Protein AF-0000000084974393 (afdb_homodimer)

Foldseek 3Di:
DQLLLCLLVVLCVVQPHDLCQLCPPLDDSVVSVCSNVCVPRDDDPVSVVSSCVRSVHDPVRSVCVSVVNDDDLVVVLLVLLLPPDDLDLVSLVVSLVSLVVVCVV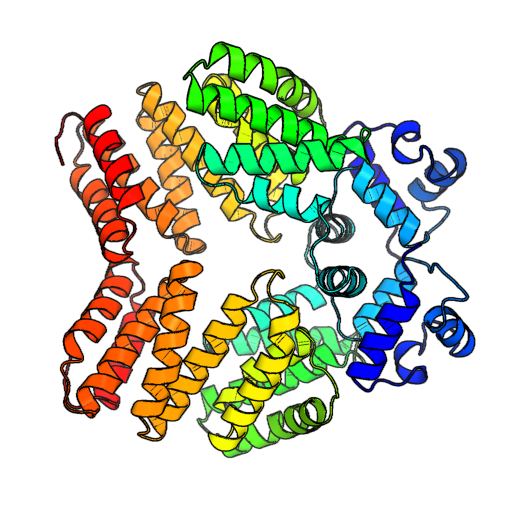VVPDPLSVLSNLLSVLSNCCVPPVPLPVSCVSLVVLCVVLVPDPADDDSSLSSLLSCLLSDQLVVSVVSLVRSVVRLVVCVVPPCSLVSLLSSLQSSLVNCLVVVNLVSSLVSLVVSLVSCVVVVVLLSNLSSQLSNLLSQQSVVHRSVVSNVVSLVSCVVVVVVVVSVVSQVVSVVRHPDRD/DQLLLCLLVVLCVVQPHDLCQLCPPLDDSVVSVCSNVCVPRDDDPVSVVSSCVRSVHDPVRSVCVSVVNDDDLVVVLLVLLLPPDDLDLVSLVVSLVSLVVVCVVVVPDPLSVLSNLLSVLSNCCVPPVPLPVSCVSNVVLCVVLVPDPADDDSSLSSLLSCLLSDQLVVSVVSLVRSVVRLVVCVVPPCSLVSLLSSLLSSLVNCLVVVNLVSSLVSLVVSLVSCVVVVVLLSNLSSQLSNLLSQQSVVHRSVVSNVVSLVSCVVVVVVVVSVVSQVVSVVRHPDRD

Structure (mmCIF, N/CA/C/O backbone):
data_AF-0000000084974393-model_v1
#
loop_
_entity.id
_entity.type
_entity.pdbx_description
1 polymer 'HTH cro/C1-type domain-containing protein'
#
loop_
_atom_site.group_PDB
_atom_site.id
_atom_site.type_symbol
_atom_site.label_atom_id
_atom_site.label_alt_id
_atom_site.label_comp_id
_atom_site.label_asym_id
_atom_site.label_entity_id
_atom_site.label_seq_id
_atom_site.pdbx_PDB_ins_code
_atom_site.Cartn_x
_atom_site.Cartn_y
_atom_site.Cartn_z
_atom_site.occupancy
_atom_site.B_iso_or_equiv
_atom_site.auth_seq_id
_atom_site.auth_comp_id
_atom_site.auth_asym_id
_atom_site.auth_atom_id
_atom_site.pdbx_PDB_model_num
ATOM 1 N N . MET A 1 1 ? -2.635 29.203 -3.129 1 48.38 1 MET A N 1
ATOM 2 C CA . MET A 1 1 ? -2.785 28.438 -1.887 1 48.38 1 MET A CA 1
ATOM 3 C C . MET A 1 1 ? -3.908 27.422 -2.004 1 48.38 1 MET A C 1
ATOM 5 O O . MET A 1 1 ? -4.949 27.703 -2.604 1 48.38 1 MET A O 1
ATOM 9 N N . ASN A 1 2 ? -3.682 26.047 -1.755 1 61.66 2 ASN A N 1
ATOM 10 C CA . ASN A 1 2 ? -4.691 25.031 -2.035 1 61.66 2 ASN A CA 1
ATOM 11 C C . ASN A 1 2 ? -5.93 25.219 -1.166 1 61.66 2 ASN A C 1
ATOM 13 O O . ASN A 1 2 ? -5.824 25.609 0.001 1 61.66 2 ASN A O 1
ATOM 17 N N . ASN A 1 3 ? -6.992 25.531 -1.745 1 80.44 3 ASN A N 1
ATOM 18 C CA . ASN A 1 3 ? -8.273 25.703 -1.072 1 80.44 3 ASN A CA 1
ATOM 19 C C . ASN A 1 3 ? -8.844 24.359 -0.602 1 80.44 3 ASN A C 1
ATOM 21 O O . ASN A 1 3 ? -9.68 23.766 -1.281 1 80.44 3 ASN A O 1
ATOM 25 N N . TYR A 1 4 ? -8.422 23.922 0.595 1 89.25 4 TYR A N 1
ATOM 26 C CA . TYR A 1 4 ? -8.852 22.672 1.193 1 89.25 4 TYR A CA 1
ATOM 27 C C . TYR A 1 4 ? -10.359 22.641 1.382 1 89.25 4 TYR A C 1
ATOM 29 O O . TYR A 1 4 ? -10.992 21.594 1.26 1 89.25 4 TYR A O 1
ATOM 37 N N . GLY A 1 5 ? -10.82 23.828 1.609 1 92.94 5 GLY A N 1
ATOM 38 C CA . GLY A 1 5 ? -12.25 23.938 1.841 1 92.94 5 GLY A CA 1
ATOM 39 C C . GLY A 1 5 ? -13.086 23.547 0.634 1 92.94 5 GLY A C 1
ATOM 40 O O . GLY A 1 5 ? -14.117 22.891 0.771 1 92.94 5 GLY A O 1
ATOM 41 N N . GLU A 1 6 ? -12.633 23.953 -0.482 1 93.19 6 GLU A N 1
ATOM 42 C CA . GLU A 1 6 ? -13.328 23.609 -1.715 1 93.19 6 GLU A CA 1
ATOM 43 C C . GLU A 1 6 ? -13.336 22.094 -1.946 1 93.19 6 GLU A C 1
ATOM 45 O O . GLU A 1 6 ? -14.328 21.531 -2.41 1 93.19 6 GLU A O 1
ATOM 50 N N . THR A 1 7 ? -12.266 21.484 -1.667 1 93.94 7 THR A N 1
ATOM 51 C CA . THR A 1 7 ? -12.156 20.031 -1.826 1 93.94 7 THR A CA 1
ATOM 52 C C . THR A 1 7 ? -13.094 19.312 -0.855 1 93.94 7 THR A C 1
ATOM 54 O O . THR A 1 7 ? -13.773 18.359 -1.234 1 93.94 7 THR A O 1
ATOM 57 N N . ILE A 1 8 ? -13.141 19.766 0.352 1 95.62 8 ILE A N 1
ATOM 58 C CA . ILE A 1 8 ? -14.023 19.188 1.355 1 95.62 8 ILE A CA 1
ATOM 59 C C . ILE A 1 8 ? -15.477 19.328 0.903 1 95.62 8 ILE A C 1
ATOM 61 O O . ILE A 1 8 ? -16.25 18.375 1.02 1 95.62 8 ILE A O 1
ATOM 65 N N . LYS A 1 9 ? -15.758 20.516 0.442 1 95.81 9 LYS A N 1
ATOM 66 C CA . LYS A 1 9 ? -17.109 20.75 -0.06 1 95.81 9 LYS A CA 1
ATOM 67 C C . LYS A 1 9 ? -17.453 19.766 -1.177 1 95.81 9 LYS A C 1
ATOM 69 O O . LYS A 1 9 ? -18.531 19.156 -1.163 1 95.81 9 LYS A O 1
ATOM 74 N N . LYS A 1 10 ? -16.562 19.656 -2.115 1 95.31 10 LYS A N 1
ATOM 75 C CA . LYS A 1 10 ? -16.766 18.766 -3.248 1 95.31 10 LYS A CA 1
ATOM 76 C C . LYS A 1 10 ? -17.062 17.344 -2.777 1 95.31 10 LYS A C 1
ATOM 78 O O . LYS A 1 10 ? -18.016 16.719 -3.246 1 95.31 10 LYS A O 1
ATOM 83 N N . ILE A 1 11 ? -16.297 16.828 -1.842 1 96.25 11 ILE A N 1
ATOM 84 C CA . ILE A 1 11 ? -16.453 15.461 -1.336 1 96.25 11 ILE A CA 1
ATOM 85 C C . ILE A 1 11 ? -17.75 15.359 -0.539 1 96.25 11 ILE A C 1
ATOM 87 O O . ILE A 1 11 ? -18.531 14.422 -0.732 1 96.25 11 ILE A O 1
ATOM 91 N N . ARG A 1 12 ? -17.938 16.328 0.338 1 96.62 12 ARG A N 1
ATOM 92 C CA . ARG A 1 12 ? -19.125 16.328 1.171 1 96.62 12 ARG A CA 1
ATOM 93 C C . ARG A 1 12 ? -20.391 16.266 0.315 1 96.62 12 ARG A C 1
ATOM 95 O O . ARG A 1 12 ? -21.266 15.438 0.545 1 96.62 12 ARG A O 1
ATOM 102 N N . VAL A 1 13 ? -20.469 17.156 -0.665 1 96.25 13 VAL A N 1
ATOM 103 C CA . VAL A 1 13 ? -21.625 17.25 -1.548 1 96.25 13 VAL A CA 1
ATOM 104 C C . VAL A 1 13 ? -21.75 15.969 -2.375 1 96.25 13 VAL A C 1
ATOM 106 O O . VAL A 1 13 ? -22.844 15.43 -2.531 1 96.25 13 VAL A O 1
ATOM 109 N N . GLY A 1 14 ? -20.656 15.523 -2.889 1 94.44 14 GLY A N 1
ATOM 110 C CA . GLY A 1 14 ? -20.656 14.297 -3.67 1 94.44 14 GLY A CA 1
ATOM 111 C C . GLY A 1 14 ? -21.188 13.094 -2.904 1 94.44 14 GLY A C 1
ATOM 112 O O . GLY A 1 14 ? -21.781 12.195 -3.492 1 94.44 14 GLY A O 1
ATOM 113 N N . LYS A 1 15 ? -21.016 13.094 -1.561 1 94.38 15 LYS A N 1
ATOM 114 C CA . LYS A 1 15 ? -21.453 11.984 -0.724 1 94.38 15 LYS A CA 1
ATOM 115 C C . LYS A 1 15 ? -22.844 12.234 -0.15 1 94.38 15 LYS A C 1
ATOM 117 O O . LYS A 1 15 ? -23.391 11.391 0.548 1 94.38 15 LYS A O 1
ATOM 122 N N . GLY A 1 16 ? -23.266 13.422 -0.389 1 92.81 16 GLY A N 1
ATOM 123 C CA . GLY A 1 16 ? -24.609 13.766 0.024 1 92.81 16 GLY A CA 1
ATOM 124 C C . GLY A 1 16 ? -24.703 14.148 1.49 1 92.81 16 GLY A C 1
ATOM 125 O O . GLY A 1 16 ? -25.781 14.047 2.09 1 92.81 16 GLY A O 1
ATOM 126 N N . PHE A 1 17 ? -23.641 14.578 2.107 1 94.44 17 PHE A N 1
ATOM 127 C CA . PHE A 1 17 ? -23.656 14.953 3.516 1 94.44 17 PHE A CA 1
ATOM 128 C C . PHE A 1 17 ? -24 16.438 3.674 1 94.44 17 PHE A C 1
ATOM 130 O O . PHE A 1 17 ? -23.562 17.266 2.869 1 94.44 17 PHE A O 1
ATOM 137 N N . SER A 1 18 ? -24.688 16.75 4.691 1 95.56 18 SER A N 1
ATOM 138 C CA . SER A 1 18 ? -25 18.156 4.988 1 95.56 18 SER A CA 1
ATOM 139 C C . SER A 1 18 ? -23.875 18.828 5.754 1 95.56 18 SER A C 1
ATOM 141 O O . SER A 1 18 ? -23.062 18.156 6.402 1 95.56 18 SER A O 1
ATOM 143 N N . GLN A 1 19 ? -23.812 20.109 5.645 1 96.81 19 GLN A N 1
ATOM 144 C CA . GLN A 1 19 ? -22.844 20.875 6.434 1 96.81 19 GLN A CA 1
ATOM 145 C C . GLN A 1 19 ? -23.062 20.656 7.926 1 96.81 19 GLN A C 1
ATOM 147 O O . GLN A 1 19 ? -22.094 20.547 8.688 1 96.81 19 GLN A O 1
ATOM 152 N N . LYS A 1 20 ? -24.281 20.562 8.289 1 95.94 20 LYS A N 1
ATOM 153 C CA . LYS A 1 20 ? -24.656 20.375 9.688 1 95.94 20 LYS A CA 1
ATOM 154 C C . LYS A 1 20 ? -24.094 19.062 10.234 1 95.94 20 LYS A C 1
ATOM 156 O O . LYS A 1 20 ? -23.531 19.031 11.336 1 95.94 20 LYS A O 1
ATOM 161 N N . TYR A 1 21 ? -24.188 18.078 9.469 1 95.06 21 TYR A N 1
ATOM 162 C CA . TYR A 1 21 ? -23.688 16.781 9.891 1 95.06 21 TYR A CA 1
ATOM 163 C C . TYR A 1 21 ? -22.172 16.812 10.055 1 95.06 21 TYR A C 1
ATOM 165 O O . TYR A 1 21 ? -21.641 16.375 11.078 1 95.06 21 TYR A O 1
ATOM 173 N N . VAL A 1 22 ? -21.484 17.375 9.094 1 96.5 22 VAL A N 1
ATOM 174 C CA . VAL A 1 22 ? -20.016 17.312 9.047 1 96.5 22 VAL A CA 1
ATOM 175 C C . VAL A 1 22 ? -19.422 18.203 10.133 1 96.5 22 VAL A C 1
ATOM 177 O O . VAL A 1 22 ? -18.438 17.844 10.766 1 96.5 22 VAL A O 1
ATOM 180 N N . SER A 1 23 ? -20.062 19.312 10.383 1 96.12 23 SER A N 1
ATOM 181 C CA . SER A 1 23 ? -19.5 20.281 11.32 1 96.12 23 SER A CA 1
ATOM 182 C C . SER A 1 23 ? -19.938 19.969 12.75 1 96.12 23 SER A C 1
ATOM 184 O O . SER A 1 23 ? -19.375 20.531 13.703 1 96.12 23 SER A O 1
ATOM 186 N N . ASN A 1 24 ? -20.859 19.094 12.906 1 94.5 24 ASN A N 1
ATOM 187 C CA . ASN A 1 24 ? -21.469 18.828 14.211 1 94.5 24 ASN A CA 1
ATOM 188 C C . ASN A 1 24 ? -20.406 18.484 15.258 1 94.5 24 ASN A C 1
ATOM 190 O O . ASN A 1 24 ? -19.578 17.609 15.031 1 94.5 24 ASN A O 1
ATOM 194 N N . ASN A 1 25 ? -20.406 19.219 16.391 1 92.81 25 ASN A N 1
ATOM 195 C CA . ASN A 1 25 ? -19.516 19.031 17.547 1 92.81 25 ASN A CA 1
ATOM 196 C C . ASN A 1 25 ? -18.062 19.312 17.188 1 92.81 25 ASN A C 1
ATOM 198 O O . ASN A 1 25 ? -17.156 18.906 17.906 1 92.81 25 ASN A O 1
ATOM 202 N N . ILE A 1 26 ? -17.781 19.922 16.047 1 93.75 26 ILE A N 1
ATOM 203 C CA . ILE A 1 26 ? -16.438 20.281 15.625 1 93.75 26 ILE A CA 1
ATOM 204 C C . ILE A 1 26 ? -16.297 21.797 15.539 1 93.75 26 ILE A C 1
ATOM 206 O O . ILE A 1 26 ? -15.367 22.375 16.109 1 93.75 26 ILE A O 1
ATOM 210 N N . CYS A 1 27 ? -17.188 22.406 14.961 1 94.06 27 CYS A N 1
ATOM 211 C CA . CYS A 1 27 ? -17.25 23.859 14.852 1 94.06 27 CYS A CA 1
ATOM 212 C C . CYS A 1 27 ? -18.656 24.328 14.461 1 94.06 27 CYS A C 1
ATOM 214 O O . CYS A 1 27 ? -19.547 23.5 14.25 1 94.06 27 CYS A O 1
ATOM 216 N N . THR A 1 28 ? -18.812 25.594 14.461 1 93.69 28 THR A N 1
ATOM 217 C CA . THR A 1 28 ? -20.125 26.109 14.047 1 93.69 28 THR A CA 1
ATOM 218 C C . THR A 1 28 ? -20.312 25.922 12.547 1 93.69 28 THR A C 1
ATOM 220 O O . THR A 1 28 ? -19.359 25.938 11.781 1 93.69 28 THR A O 1
ATOM 223 N N . GLN A 1 29 ? -21.531 25.734 12.18 1 94.94 29 GLN A N 1
ATOM 224 C CA . GLN A 1 29 ? -21.859 25.562 10.766 1 94.94 29 GLN A CA 1
ATOM 225 C C . GLN A 1 29 ? -21.406 26.781 9.953 1 94.94 29 GLN A C 1
ATOM 227 O O . GLN A 1 29 ? -20.984 26.641 8.805 1 94.94 29 GLN A O 1
ATOM 232 N N . GLY A 1 30 ? -21.562 27.922 10.508 1 93.12 30 GLY A N 1
ATOM 233 C CA . GLY A 1 30 ? -21.125 29.141 9.836 1 93.12 30 GLY A CA 1
ATOM 234 C C . GLY A 1 30 ? -19.641 29.125 9.508 1 93.12 30 GLY A C 1
ATOM 235 O O . GLY A 1 30 ? -19.25 29.438 8.383 1 93.12 30 GLY A O 1
ATOM 236 N N . ASN A 1 31 ? -18.875 28.75 10.422 1 93.12 31 ASN A N 1
ATOM 237 C CA . ASN A 1 31 ? -17.438 28.656 10.219 1 93.12 31 ASN A CA 1
ATOM 238 C C . ASN A 1 31 ? -17.078 27.609 9.164 1 93.12 31 ASN A C 1
ATOM 240 O O . ASN A 1 31 ? -16.188 27.812 8.352 1 93.12 31 ASN A O 1
ATOM 244 N N . PHE A 1 32 ? -17.797 26.547 9.273 1 94.94 32 PHE A N 1
ATOM 245 C CA . PHE A 1 32 ? -17.594 25.484 8.305 1 94.94 32 PHE A CA 1
ATOM 246 C C . PHE A 1 32 ? -17.938 25.953 6.895 1 94.94 32 PHE A C 1
ATOM 248 O O . PHE A 1 32 ? -17.188 25.703 5.949 1 94.94 32 PHE A O 1
ATOM 255 N N . SER A 1 33 ? -19 26.625 6.734 1 94.31 33 SER A N 1
ATOM 256 C CA . SER A 1 33 ? -19.422 27.156 5.441 1 94.31 33 SER A CA 1
ATOM 257 C C . SER A 1 33 ? -18.375 28.125 4.883 1 94.31 33 SER A C 1
ATOM 259 O O . SER A 1 33 ? -18.062 28.078 3.691 1 94.31 33 SER A O 1
ATOM 261 N N . LYS A 1 34 ? -17.844 28.953 5.738 1 92.81 34 LYS A N 1
ATOM 262 C CA . LYS A 1 34 ? -16.797 29.891 5.316 1 92.81 34 LYS A CA 1
ATOM 263 C C . LYS A 1 34 ? -15.547 29.141 4.848 1 92.81 34 LYS A C 1
ATOM 265 O O . LYS A 1 34 ? -14.906 29.547 3.879 1 92.81 34 LYS A O 1
ATOM 270 N N . PHE A 1 35 ? -15.242 28.141 5.562 1 92.12 35 PHE A N 1
ATOM 271 C CA . PHE A 1 35 ? -14.117 27.297 5.191 1 92.12 35 PHE A CA 1
ATOM 272 C C . PHE A 1 35 ? -14.336 26.656 3.818 1 92.12 35 PHE A C 1
ATOM 274 O O . PHE A 1 35 ? -13.445 26.703 2.963 1 92.12 35 PHE A O 1
ATOM 281 N N . GLU A 1 36 ? -15.5 26.172 3.57 1 93.81 36 GLU A N 1
ATOM 282 C CA . GLU A 1 36 ? -15.82 25.531 2.303 1 93.81 36 GLU A CA 1
ATOM 283 C C . GLU A 1 36 ? -15.758 26.531 1.145 1 93.81 36 GLU A C 1
ATOM 285 O O . GLU A 1 36 ? -15.469 26.141 0.009 1 93.81 36 GLU A O 1
ATOM 290 N N . LEU A 1 37 ? -16.016 27.766 1.455 1 91.06 37 LEU A N 1
ATOM 291 C CA . LEU A 1 37 ? -16.078 28.797 0.425 1 91.06 37 LEU A CA 1
ATOM 292 C C . LEU A 1 37 ? -14.688 29.375 0.168 1 91.06 37 LEU A C 1
ATOM 294 O O . LEU A 1 37 ? -14.508 30.156 -0.767 1 91.06 37 LEU A O 1
ATOM 298 N N . GLY A 1 38 ? -13.789 28.953 0.942 1 86.94 38 GLY A N 1
ATOM 299 C CA . GLY A 1 38 ? -12.422 29.406 0.75 1 86.94 38 GLY A CA 1
ATOM 300 C C . GLY A 1 38 ? -12.117 30.719 1.46 1 86.94 38 GLY A C 1
ATOM 301 O O . GLY A 1 38 ? -11.07 31.328 1.234 1 86.94 38 GLY A O 1
ATOM 302 N N . GLU A 1 39 ? -13.016 31.172 2.254 1 84.12 39 GLU A N 1
ATOM 303 C CA . GLU A 1 39 ? -12.773 32.406 2.99 1 84.12 39 GLU A CA 1
ATOM 304 C C . GLU A 1 39 ? -11.703 32.219 4.062 1 84.12 39 GLU A C 1
ATOM 306 O O . GLU A 1 39 ? -10.875 33.094 4.289 1 84.12 39 GLU A O 1
ATOM 311 N N . ASN A 1 40 ? -11.758 31.156 4.668 1 79.5 40 ASN A N 1
ATOM 312 C CA . ASN A 1 40 ? -10.672 30.688 5.523 1 79.5 40 ASN A CA 1
ATOM 313 C C . ASN A 1 40 ? -9.797 29.656 4.816 1 79.5 40 ASN A C 1
ATOM 315 O O . ASN A 1 40 ? -10.234 28.531 4.578 1 79.5 40 ASN A O 1
ATOM 319 N N . LYS A 1 41 ? -8.703 30.109 4.477 1 72.19 41 LYS A N 1
ATOM 320 C CA . LYS A 1 41 ? -7.895 29.281 3.574 1 72.19 41 LYS A CA 1
ATOM 321 C C . LYS A 1 41 ? -7.273 28.109 4.312 1 72.19 41 LYS A C 1
ATOM 323 O O . LYS A 1 41 ? -6.887 27.109 3.693 1 72.19 41 LYS A O 1
ATOM 328 N N . ASP A 1 42 ? -7.242 28.281 5.617 1 79.44 42 ASP A N 1
ATOM 329 C CA . ASP A 1 42 ? -6.582 27.203 6.355 1 79.44 42 ASP A CA 1
ATOM 330 C C . ASP A 1 42 ? -7.312 26.922 7.664 1 79.44 42 ASP A C 1
ATOM 332 O O . ASP A 1 42 ? -8.141 27.719 8.109 1 79.44 42 ASP A O 1
ATOM 336 N N . ILE A 1 43 ? -7.23 25.656 8.062 1 87.38 43 ILE A N 1
ATOM 337 C CA . ILE A 1 43 ? -7.859 25.25 9.312 1 87.38 43 ILE A CA 1
ATOM 338 C C . ILE A 1 43 ? -6.875 24.422 10.141 1 87.38 43 ILE A C 1
ATOM 340 O O . ILE A 1 43 ? -5.844 23.984 9.625 1 87.38 43 ILE A O 1
ATOM 344 N N . LYS A 1 44 ? -7.258 24.344 11.352 1 90.88 44 LYS A N 1
ATOM 345 C CA . LYS A 1 44 ? -6.422 23.547 12.234 1 90.88 44 LYS A CA 1
ATOM 346 C C . LYS A 1 44 ? -6.375 22.094 11.773 1 90.88 44 LYS A C 1
ATOM 348 O O . LYS A 1 44 ? -7.363 21.562 11.25 1 90.88 44 LYS A O 1
ATOM 353 N N . HIS A 1 45 ? -5.27 21.453 11.992 1 90.75 45 HIS A N 1
ATOM 354 C CA . HIS A 1 45 ? -5.09 20.062 11.594 1 90.75 45 HIS A CA 1
ATOM 355 C C . HIS A 1 45 ? -6.117 19.156 12.273 1 90.75 45 HIS A C 1
ATOM 357 O O . HIS A 1 45 ? -6.699 18.281 11.625 1 90.75 45 HIS A O 1
ATOM 363 N N . SER A 1 46 ? -6.34 19.328 13.508 1 90.31 46 SER A N 1
ATOM 364 C CA . SER A 1 46 ? -7.293 18.5 14.242 1 90.31 46 SER A CA 1
ATOM 365 C C . SER A 1 46 ? -8.695 18.609 13.656 1 90.31 46 SER A C 1
ATOM 367 O O . SER A 1 46 ? -9.414 17.609 13.547 1 90.31 46 SER A O 1
ATOM 369 N N . THR A 1 47 ? -9.008 19.797 13.297 1 92.94 47 THR A N 1
ATOM 370 C CA . THR A 1 47 ? -10.312 20.047 12.703 1 92.94 47 THR A CA 1
ATOM 371 C C . THR A 1 47 ? -10.453 19.344 11.359 1 92.94 47 THR A C 1
ATOM 373 O O . THR A 1 47 ? -11.469 18.688 11.102 1 92.94 47 THR A O 1
ATOM 376 N N . LEU A 1 48 ? -9.438 19.484 10.578 1 92.94 48 LEU A N 1
ATOM 377 C CA . LEU A 1 48 ? -9.461 18.812 9.281 1 92.94 48 LEU A CA 1
ATOM 378 C C . LEU A 1 48 ? -9.594 17.312 9.445 1 92.94 48 LEU A C 1
ATOM 380 O O . LEU A 1 48 ? -10.359 16.672 8.734 1 92.94 48 LEU A O 1
ATOM 384 N N . SER A 1 49 ? -8.875 16.781 10.352 1 92 49 SER A N 1
ATOM 385 C CA . SER A 1 49 ? -8.914 15.344 10.609 1 92 49 SER A CA 1
ATOM 386 C C . SER A 1 49 ? -10.32 14.875 10.961 1 92 49 SER A C 1
ATOM 388 O O . SER A 1 49 ? -10.766 13.82 10.5 1 92 49 SER A O 1
ATOM 390 N N . GLU A 1 50 ? -10.969 15.641 11.734 1 94.25 50 GLU A N 1
ATOM 391 C CA . GLU A 1 50 ? -12.336 15.305 12.109 1 94.25 50 GLU A CA 1
ATOM 392 C C . GLU A 1 50 ? -13.273 15.383 10.914 1 94.25 50 GLU A C 1
ATOM 394 O O . GLU A 1 50 ? -14.172 14.547 10.766 1 94.25 50 GLU A O 1
ATOM 399 N N . PHE A 1 51 ? -13.07 16.406 10.117 1 96 51 PHE A N 1
ATOM 400 C CA . PHE A 1 51 ? -13.875 16.531 8.914 1 96 51 PHE A CA 1
ATOM 401 C C . PHE A 1 51 ? -13.695 15.305 8.023 1 96 51 PHE A C 1
ATOM 403 O O . PHE A 1 51 ? -14.672 14.781 7.477 1 96 51 PHE A O 1
ATOM 410 N N . LEU A 1 52 ? -12.516 14.859 7.887 1 96.06 52 LEU A N 1
ATOM 411 C CA . LEU A 1 52 ? -12.211 13.727 7.012 1 96.06 52 LEU A CA 1
ATOM 412 C C . LEU A 1 52 ? -12.891 12.461 7.504 1 96.06 52 LEU A C 1
ATOM 414 O O . LEU A 1 52 ? -13.375 11.656 6.703 1 96.06 52 LEU A O 1
ATOM 418 N N . VAL A 1 53 ? -12.922 12.312 8.797 1 95.12 53 VAL A N 1
ATOM 419 C CA . VAL A 1 53 ? -13.609 11.164 9.375 1 95.12 53 VAL A CA 1
ATOM 420 C C . VAL A 1 53 ? -15.094 11.227 9.039 1 95.12 53 VAL A C 1
ATOM 422 O O . VAL A 1 53 ? -15.688 10.234 8.609 1 95.12 53 VAL A O 1
ATOM 425 N N . ARG A 1 54 ? -15.625 12.414 9.156 1 95.5 54 ARG A N 1
ATOM 426 C CA . ARG A 1 54 ? -17.062 12.594 8.922 1 95.5 54 ARG A CA 1
ATOM 427 C C . ARG A 1 54 ? -17.406 12.359 7.461 1 95.5 54 ARG A C 1
ATOM 429 O O . ARG A 1 54 ? -18.453 11.773 7.156 1 95.5 54 ARG A O 1
ATOM 436 N N . ILE A 1 55 ? -16.547 12.773 6.664 1 96.38 55 ILE A N 1
ATOM 437 C CA . ILE A 1 55 ? -16.875 12.625 5.25 1 96.38 55 ILE A CA 1
ATOM 438 C C . ILE A 1 55 ? -16.281 11.312 4.723 1 96.38 55 ILE A C 1
ATOM 440 O O . ILE A 1 55 ? -16.266 11.086 3.512 1 96.38 55 ILE A O 1
ATOM 444 N N . GLU A 1 56 ? -15.703 10.516 5.516 1 95.25 56 GLU A N 1
ATOM 445 C CA . GLU A 1 56 ? -15.266 9.148 5.223 1 95.25 56 GLU A CA 1
ATOM 446 C C . GLU A 1 56 ? -14.164 9.133 4.168 1 95.25 56 GLU A C 1
ATOM 448 O O . GLU A 1 56 ? -14.227 8.352 3.215 1 95.25 56 GLU A O 1
ATOM 453 N N . THR A 1 57 ? -13.219 9.961 4.359 1 95.5 57 THR A N 1
ATOM 454 C CA . THR A 1 57 ? -12.117 10.094 3.412 1 95.5 57 THR A CA 1
ATOM 455 C C . THR A 1 57 ? -10.773 10.094 4.137 1 95.5 57 THR A C 1
ATOM 457 O O . THR A 1 57 ? -10.625 10.734 5.18 1 95.5 57 THR A O 1
ATOM 460 N N . SER A 1 58 ? -9.852 9.367 3.604 1 93.12 58 SER A N 1
ATOM 461 C CA . SER A 1 58 ? -8.516 9.383 4.184 1 93.12 58 SER A CA 1
ATOM 462 C C . SER A 1 58 ? -7.762 10.656 3.789 1 93.12 58 SER A C 1
ATOM 464 O O . SER A 1 58 ? -8.133 11.336 2.832 1 93.12 58 SER A O 1
ATOM 466 N N . TYR A 1 59 ? -6.75 10.938 4.539 1 92.56 59 TYR A N 1
ATOM 467 C CA . TYR A 1 59 ? -5.922 12.094 4.238 1 92.56 59 TYR A CA 1
ATOM 468 C C . TYR A 1 59 ? -5.266 11.961 2.869 1 92.56 59 TYR A C 1
ATOM 470 O O . TYR A 1 59 ? -5.191 12.93 2.109 1 92.56 59 TYR A O 1
ATOM 478 N N . GLU A 1 60 ? -4.867 10.805 2.557 1 91.25 60 GLU A N 1
ATOM 479 C CA . GLU A 1 60 ? -4.211 10.57 1.271 1 91.25 60 GLU A CA 1
ATOM 480 C C . GLU A 1 60 ? -5.18 10.789 0.112 1 91.25 60 GLU A C 1
ATOM 482 O O . GLU A 1 60 ? -4.816 11.398 -0.897 1 91.25 60 GLU A O 1
ATOM 487 N N . GLU A 1 61 ? -6.309 10.234 0.31 1 94 61 GLU A N 1
ATOM 488 C CA . GLU A 1 61 ? -7.309 10.43 -0.736 1 94 61 GLU A CA 1
ATOM 489 C C . GLU A 1 61 ? -7.668 11.906 -0.882 1 94 61 GLU A C 1
ATOM 491 O O . GLU A 1 61 ? -7.781 12.414 -1.999 1 94 61 GLU A O 1
ATOM 496 N N . PHE A 1 62 ? -7.812 12.617 0.249 1 95.25 62 PHE A N 1
ATOM 497 C CA . PHE A 1 62 ? -8.141 14.039 0.258 1 95.25 62 PHE A CA 1
ATOM 498 C C . PHE A 1 62 ? -7.094 14.836 -0.506 1 95.25 62 PHE A C 1
ATOM 500 O O . PHE A 1 62 ? -7.434 15.656 -1.361 1 95.25 62 PHE A O 1
ATOM 507 N N . ARG A 1 63 ? -5.852 14.523 -0.228 1 91.88 63 ARG A N 1
ATOM 508 C CA . ARG A 1 63 ? -4.758 15.227 -0.885 1 91.88 63 ARG A CA 1
ATOM 509 C C . ARG A 1 63 ? -4.738 14.938 -2.383 1 91.88 63 ARG A C 1
ATOM 511 O O . ARG A 1 63 ? -4.441 15.82 -3.188 1 91.88 63 ARG A O 1
ATOM 518 N N . TYR A 1 64 ? -5.027 13.734 -2.713 1 93.56 64 TYR A N 1
ATOM 519 C CA . TYR A 1 64 ? -5.062 13.336 -4.113 1 93.56 64 TYR A CA 1
ATOM 520 C C . TYR A 1 64 ? -6.145 14.086 -4.871 1 93.56 64 TYR A C 1
ATOM 522 O O . TYR A 1 64 ? -5.898 14.617 -5.961 1 93.56 64 TYR A O 1
ATOM 530 N N . ILE A 1 65 ? -7.285 14.18 -4.266 1 94.31 65 ILE A N 1
ATOM 531 C CA . ILE A 1 65 ? -8.414 14.883 -4.871 1 94.31 65 ILE A CA 1
ATOM 532 C C . ILE A 1 65 ? -8.102 16.375 -4.949 1 94.31 65 ILE A C 1
ATOM 534 O O . ILE A 1 65 ? -8.352 17.016 -5.977 1 94.31 65 ILE A O 1
ATOM 538 N N . ASP A 1 66 ? -7.547 16.844 -3.863 1 92.62 66 ASP A N 1
ATOM 539 C CA . ASP A 1 66 ? -7.211 18.266 -3.791 1 92.62 66 ASP A CA 1
ATOM 540 C C . ASP A 1 66 ? -6.199 18.641 -4.871 1 92.62 66 ASP A C 1
ATOM 542 O O . ASP A 1 66 ? -6.168 19.797 -5.324 1 92.62 66 ASP A O 1
ATOM 546 N N . ASN A 1 67 ? -5.418 17.703 -5.262 1 91.81 67 ASN A N 1
ATOM 547 C CA . ASN A 1 67 ? -4.402 17.938 -6.281 1 91.81 67 ASN A CA 1
ATOM 548 C C . ASN A 1 67 ? -4.906 17.562 -7.672 1 91.81 67 ASN A C 1
ATOM 550 O O . ASN A 1 67 ? -4.117 17.172 -8.539 1 91.81 67 ASN A O 1
ATOM 554 N N . GLY A 1 68 ? -6.211 17.531 -7.879 1 92.06 68 GLY A N 1
ATOM 555 C CA . GLY A 1 68 ? -6.801 17.266 -9.18 1 92.06 68 GLY A CA 1
ATOM 556 C C . GLY A 1 68 ? -6.711 15.82 -9.609 1 92.06 68 GLY A C 1
ATOM 557 O O . GLY A 1 68 ? -6.488 15.523 -10.781 1 92.06 68 GLY A O 1
ATOM 558 N N . TYR A 1 69 ? -6.711 14.945 -8.656 1 92.81 69 TYR A N 1
ATOM 559 C CA . TYR A 1 69 ? -6.656 13.508 -8.898 1 92.81 69 TYR A CA 1
ATOM 560 C C . TYR A 1 69 ? -5.336 13.109 -9.547 1 92.81 69 TYR A C 1
ATOM 562 O O . TYR A 1 69 ? -5.32 12.312 -10.492 1 92.81 69 TYR A O 1
ATOM 570 N N . THR A 1 70 ? -4.332 13.773 -9.109 1 92 70 THR A N 1
ATOM 571 C CA . THR A 1 70 ? -2.975 13.438 -9.523 1 92 70 THR A CA 1
ATOM 572 C C . THR A 1 70 ? -2.043 13.375 -8.32 1 92 70 THR A C 1
ATOM 574 O O . THR A 1 70 ? -2.285 14.031 -7.301 1 92 70 THR A O 1
ATOM 577 N N . MET A 1 71 ? -1.15 12.578 -8.43 1 89.88 71 MET A N 1
ATOM 578 C CA . MET A 1 71 ? -0.141 12.516 -7.379 1 89.88 71 MET A CA 1
ATOM 579 C C . MET A 1 71 ? 0.826 13.688 -7.484 1 89.88 71 MET A C 1
ATOM 581 O O . MET A 1 71 ? 1.346 13.977 -8.562 1 89.88 71 MET A O 1
ATOM 585 N N . PRO A 1 72 ? 1.001 14.367 -6.398 1 89.94 72 PRO A N 1
ATOM 586 C CA . PRO A 1 72 ? 2.029 15.406 -6.465 1 89.94 72 PRO A CA 1
ATOM 587 C C . PRO A 1 72 ? 3.393 14.867 -6.891 1 89.94 72 PRO A C 1
ATOM 589 O O . PRO A 1 72 ? 3.752 13.742 -6.535 1 89.94 72 PRO A O 1
ATOM 592 N N . LEU A 1 73 ? 4.133 15.633 -7.645 1 92.5 73 LEU A N 1
ATOM 593 C CA . LEU A 1 73 ? 5.406 15.203 -8.211 1 92.5 73 LEU A CA 1
ATOM 594 C C . LEU A 1 73 ? 6.34 14.68 -7.129 1 92.5 73 LEU A C 1
ATOM 596 O O . LEU A 1 73 ? 7 13.656 -7.312 1 92.5 73 LEU A O 1
ATOM 600 N N . ARG A 1 74 ? 6.418 15.359 -6.031 1 94.62 74 ARG A N 1
ATOM 601 C CA . ARG A 1 74 ? 7.285 14.938 -4.934 1 94.62 74 ARG A CA 1
ATOM 602 C C . ARG A 1 74 ? 6.945 13.516 -4.48 1 94.62 74 ARG A C 1
ATOM 604 O O . ARG A 1 74 ? 7.836 12.68 -4.34 1 94.62 74 ARG A O 1
ATOM 611 N N . ASP A 1 75 ? 5.664 13.273 -4.293 1 92.44 75 ASP A N 1
ATOM 612 C CA . ASP A 1 75 ? 5.207 11.961 -3.848 1 92.44 75 ASP A CA 1
ATOM 613 C C . ASP A 1 75 ? 5.461 10.898 -4.914 1 92.44 75 ASP A C 1
ATOM 615 O O . ASP A 1 75 ? 5.797 9.758 -4.594 1 92.44 75 ASP A O 1
ATOM 619 N N . GLU A 1 76 ? 5.293 11.312 -6.113 1 92.19 76 GLU A N 1
ATOM 620 C CA . GLU A 1 76 ? 5.562 10.406 -7.223 1 92.19 76 GLU A CA 1
ATOM 621 C C . GLU A 1 76 ? 7.027 9.969 -7.234 1 92.19 76 GLU A C 1
ATOM 623 O O . GLU A 1 76 ? 7.328 8.789 -7.406 1 92.19 76 GLU A O 1
ATOM 628 N N . ILE A 1 77 ? 7.898 10.898 -7.066 1 95.12 77 ILE A N 1
ATOM 629 C CA . ILE A 1 77 ? 9.328 10.617 -7.031 1 95.12 77 ILE A CA 1
ATOM 630 C C . ILE A 1 77 ? 9.641 9.648 -5.895 1 95.12 77 ILE A C 1
ATOM 632 O O . ILE A 1 77 ? 10.297 8.625 -6.105 1 95.12 77 ILE A O 1
ATOM 636 N N . ILE A 1 78 ? 9.094 9.945 -4.758 1 94.56 78 ILE A N 1
ATOM 637 C CA . ILE A 1 78 ? 9.359 9.148 -3.566 1 94.56 78 ILE A CA 1
ATOM 638 C C . ILE A 1 78 ? 8.82 7.73 -3.76 1 94.56 78 ILE A C 1
ATOM 640 O O . ILE A 1 78 ? 9.523 6.75 -3.506 1 94.56 78 ILE A O 1
ATOM 644 N N . ASN A 1 79 ? 7.652 7.668 -4.258 1 90.5 79 ASN A N 1
ATOM 645 C CA . ASN A 1 79 ? 7.031 6.367 -4.484 1 90.5 79 ASN A CA 1
ATOM 646 C C . ASN A 1 79 ? 7.809 5.551 -5.512 1 90.5 79 ASN A C 1
ATOM 648 O O . ASN A 1 79 ? 8.016 4.348 -5.324 1 90.5 79 ASN A O 1
ATOM 652 N N . ASN A 1 80 ? 8.188 6.164 -6.578 1 89.81 80 ASN A N 1
ATOM 653 C CA . ASN A 1 80 ? 8.961 5.477 -7.605 1 89.81 80 ASN A CA 1
ATOM 654 C C . ASN A 1 80 ? 10.312 5.012 -7.074 1 89.81 80 ASN A C 1
ATOM 656 O O . ASN A 1 80 ? 10.773 3.914 -7.398 1 89.81 80 ASN A O 1
ATOM 660 N N . PHE A 1 81 ? 10.898 5.82 -6.32 1 92.12 81 PHE A N 1
ATOM 661 C CA . PHE A 1 81 ? 12.18 5.48 -5.723 1 92.12 81 PHE A CA 1
ATOM 662 C C . PHE A 1 81 ? 12.039 4.289 -4.781 1 92.12 81 PHE A C 1
ATOM 664 O O . PHE A 1 81 ? 12.852 3.363 -4.816 1 92.12 81 PHE A O 1
ATOM 671 N N . TYR A 1 82 ? 10.969 4.309 -3.963 1 86.5 82 TYR A N 1
ATOM 672 C CA . TYR A 1 82 ? 10.75 3.258 -2.973 1 86.5 82 TYR A CA 1
ATOM 673 C C . TYR A 1 82 ? 10.414 1.935 -3.648 1 86.5 82 TYR A C 1
ATOM 675 O O . TYR A 1 82 ? 10.703 0.864 -3.111 1 86.5 82 TYR A O 1
ATOM 683 N N . ASN A 1 83 ? 9.867 2.021 -4.781 1 79.06 83 ASN A N 1
ATOM 684 C CA . ASN A 1 83 ? 9.367 0.811 -5.426 1 79.06 83 ASN A CA 1
ATOM 685 C C . ASN A 1 83 ? 10.305 0.34 -6.535 1 79.06 83 ASN A C 1
ATOM 687 O O . ASN A 1 83 ? 10 -0.619 -7.246 1 79.06 83 ASN A O 1
ATOM 691 N N . GLN A 1 84 ? 11.367 0.987 -6.641 1 75.19 84 GLN A N 1
ATOM 692 C CA . GLN A 1 84 ? 12.32 0.6 -7.676 1 75.19 84 GLN A CA 1
ATOM 693 C C . GLN A 1 84 ? 12.938 -0.764 -7.375 1 75.19 84 GLN A C 1
ATOM 695 O O . GLN A 1 84 ? 13.43 -0.999 -6.27 1 75.19 84 GLN A O 1
ATOM 700 N N . THR A 1 85 ? 12.695 -1.769 -8.156 1 61.03 85 THR A N 1
ATOM 701 C CA . THR A 1 85 ? 13.164 -3.125 -7.895 1 61.03 85 THR A CA 1
ATOM 702 C C . THR A 1 85 ? 14.555 -3.338 -8.477 1 61.03 85 THR A C 1
ATOM 704 O O . THR A 1 85 ? 15.391 -4.02 -7.879 1 61.03 85 THR A O 1
ATOM 707 N N . TYR A 1 86 ? 14.656 -3.088 -9.836 1 57.94 86 TYR A N 1
ATOM 708 C CA . TYR A 1 86 ? 15.945 -3.406 -10.438 1 57.94 86 TYR A CA 1
ATOM 709 C C . TYR A 1 86 ? 16.578 -2.172 -11.078 1 57.94 86 TYR A C 1
ATOM 711 O O . TYR A 1 86 ? 15.867 -1.208 -11.391 1 57.94 86 TYR A O 1
ATOM 719 N N . ASN A 1 87 ? 17.844 -2.262 -10.945 1 65.12 87 ASN A N 1
ATOM 720 C CA . ASN A 1 87 ? 18.609 -1.151 -11.5 1 65.12 87 ASN A CA 1
ATOM 721 C C . ASN A 1 87 ? 18.484 -1.091 -13.023 1 65.12 87 ASN A C 1
ATOM 723 O O . ASN A 1 87 ? 19.422 -1.445 -13.742 1 65.12 87 ASN A O 1
ATOM 727 N N . ASN A 1 88 ? 17.234 -0.823 -13.352 1 73.62 88 ASN A N 1
ATOM 728 C CA . ASN A 1 88 ? 17.031 -0.553 -14.773 1 73.62 88 ASN A CA 1
ATOM 729 C C . ASN A 1 88 ? 17.484 0.854 -15.148 1 73.62 88 ASN A C 1
ATOM 731 O O . ASN A 1 88 ? 16.984 1.84 -14.609 1 73.62 88 ASN A O 1
ATOM 735 N N . SER A 1 89 ? 18.344 0.908 -16.078 1 78.94 89 SER A N 1
ATOM 736 C CA . SER A 1 89 ? 19 2.158 -16.422 1 78.94 89 SER A CA 1
ATOM 737 C C . SER A 1 89 ? 18 3.191 -16.922 1 78.94 89 SER A C 1
ATOM 739 O O . SER A 1 89 ? 18.078 4.367 -16.562 1 78.94 89 SER A O 1
ATOM 741 N N . GLU A 1 90 ? 17.078 2.729 -17.734 1 83.38 90 GLU A N 1
ATOM 742 C CA . GLU A 1 90 ? 16.094 3.66 -18.281 1 83.38 90 GLU A CA 1
ATOM 743 C C . GLU A 1 90 ? 15.203 4.242 -17.188 1 83.38 90 GLU A C 1
ATOM 745 O O . GLU A 1 90 ? 14.922 5.445 -17.188 1 83.38 90 GLU A O 1
ATOM 750 N N . LYS A 1 91 ? 14.82 3.441 -16.312 1 86.56 91 LYS A N 1
ATOM 751 C CA . LYS A 1 91 ? 13.969 3.891 -15.219 1 86.56 91 LYS A CA 1
ATOM 752 C C . LYS A 1 91 ? 14.727 4.832 -14.281 1 86.56 91 LYS A C 1
ATOM 754 O O . LYS A 1 91 ? 14.164 5.816 -13.797 1 86.56 91 LYS A O 1
ATOM 759 N N . LEU A 1 92 ? 15.945 4.559 -14.102 1 89.81 92 LEU A N 1
ATOM 760 C CA . LEU A 1 92 ? 16.781 5.41 -13.258 1 89.81 92 LEU A CA 1
ATOM 761 C C . LEU A 1 92 ? 16.938 6.793 -13.875 1 89.81 92 LEU A C 1
ATOM 763 O O . LEU A 1 92 ? 16.891 7.805 -13.172 1 89.81 92 LEU A O 1
ATOM 767 N N . LEU A 1 93 ? 17.062 6.773 -15.141 1 90.69 93 LEU A N 1
ATOM 768 C CA . LEU A 1 93 ? 17.219 8.047 -15.844 1 90.69 93 LEU A CA 1
ATOM 769 C C . LEU A 1 93 ? 15.953 8.883 -15.742 1 90.69 93 LEU A C 1
ATOM 771 O O . LEU A 1 93 ? 16.016 10.094 -15.508 1 90.69 93 LEU A O 1
ATOM 775 N N . GLN A 1 94 ? 14.867 8.258 -15.953 1 92.69 94 GLN A N 1
ATOM 776 C CA . GLN A 1 94 ? 13.594 8.969 -15.852 1 92.69 94 GLN A CA 1
ATOM 777 C C . GLN A 1 94 ? 13.391 9.531 -14.445 1 92.69 94 GLN A C 1
ATOM 779 O O . GLN A 1 94 ? 12.938 10.672 -14.289 1 92.69 94 GLN A O 1
ATOM 784 N N . LEU A 1 95 ? 13.688 8.734 -13.492 1 94.06 95 LEU A N 1
ATOM 785 C CA . LEU A 1 95 ? 13.555 9.172 -12.109 1 94.06 95 LEU A CA 1
ATOM 786 C C . LEU A 1 95 ? 14.5 10.328 -11.805 1 94.06 95 LEU A C 1
ATOM 788 O O . LEU A 1 95 ? 14.133 11.266 -11.094 1 94.06 95 LEU A O 1
ATOM 792 N N . GLN A 1 96 ? 15.656 10.227 -12.352 1 94.81 96 GLN A N 1
ATOM 793 C CA . GLN A 1 96 ? 16.625 11.305 -12.172 1 94.81 96 GLN A CA 1
ATOM 794 C C . GLN A 1 96 ? 16.109 12.617 -12.766 1 94.81 96 GLN A C 1
ATOM 796 O O . GLN A 1 96 ? 16.25 13.672 -12.148 1 94.81 96 GLN A O 1
ATOM 801 N N . GLN A 1 97 ? 15.539 12.523 -13.898 1 96.38 97 GLN A N 1
ATOM 802 C CA . GLN A 1 97 ? 14.992 13.711 -14.547 1 96.38 97 GLN A CA 1
ATOM 803 C C . GLN A 1 97 ? 13.867 14.328 -13.711 1 96.38 97 GLN A C 1
ATOM 805 O O . GLN A 1 97 ? 13.773 15.547 -13.594 1 96.38 97 GLN A O 1
ATOM 810 N N . SER A 1 98 ? 13.07 13.461 -13.156 1 96.44 98 SER A N 1
ATOM 811 C CA . SER A 1 98 ? 12.008 13.945 -12.289 1 96.44 98 SER A CA 1
ATOM 812 C C . SER A 1 98 ? 12.57 14.648 -11.062 1 96.44 98 SER A C 1
ATOM 814 O O . SER A 1 98 ? 12.047 15.68 -10.641 1 96.44 98 SER A O 1
ATOM 816 N N . CYS A 1 99 ? 13.594 14.133 -10.523 1 97.56 99 CYS A N 1
ATOM 817 C CA . CYS A 1 99 ? 14.234 14.75 -9.367 1 97.56 99 CYS A CA 1
ATOM 818 C C . CYS A 1 99 ? 14.797 16.125 -9.719 1 97.56 99 CYS A C 1
ATOM 820 O O . CYS A 1 99 ? 14.578 17.094 -8.992 1 97.56 99 CYS A O 1
ATOM 822 N N . ILE A 1 100 ? 15.43 16.156 -10.852 1 97.12 100 ILE A N 1
ATOM 823 C CA . ILE A 1 100 ? 16.062 17.391 -11.281 1 97.12 100 ILE A CA 1
ATOM 824 C C . ILE A 1 100 ? 15 18.469 -11.516 1 97.12 100 ILE A C 1
ATOM 826 O O . ILE A 1 100 ? 15.148 19.609 -11.062 1 97.12 100 ILE A O 1
ATOM 830 N N . SER A 1 101 ? 14 18.078 -12.172 1 97.12 101 SER A N 1
ATOM 831 C CA . SER A 1 101 ? 12.906 19 -12.43 1 97.12 101 SER A CA 1
ATOM 832 C C . SER A 1 101 ? 12.289 19.516 -11.133 1 97.12 101 SER A C 1
ATOM 834 O O . SER A 1 101 ? 12.016 20.719 -11 1 97.12 101 SER A O 1
ATOM 836 N N . PHE A 1 102 ? 12.086 18.672 -10.219 1 97.62 102 PHE A N 1
ATOM 837 C CA . PHE A 1 102 ? 11.492 19.047 -8.945 1 97.62 102 PHE A CA 1
ATOM 838 C C . PHE A 1 102 ? 12.422 19.969 -8.156 1 97.62 102 PHE A C 1
ATOM 840 O O . PHE A 1 102 ? 11.977 20.953 -7.578 1 97.62 102 PHE A O 1
ATOM 847 N N . LEU A 1 103 ? 13.672 19.688 -8.195 1 97.12 103 LEU A N 1
ATOM 848 C CA . LEU A 1 103 ? 14.656 20.422 -7.391 1 97.12 103 LEU A CA 1
ATOM 849 C C . LEU A 1 103 ? 14.922 21.797 -7.98 1 97.12 103 LEU A C 1
ATOM 851 O O . LEU A 1 103 ? 15.469 22.672 -7.301 1 97.12 103 LEU A O 1
ATOM 855 N N . LYS A 1 104 ? 14.562 21.984 -9.219 1 97.12 104 LYS A N 1
ATOM 856 C CA . LYS A 1 104 ? 14.633 23.328 -9.797 1 97.12 104 LYS A CA 1
ATOM 857 C C . LYS A 1 104 ? 13.688 24.281 -9.07 1 97.12 104 LYS A C 1
ATOM 859 O O . LYS A 1 104 ? 14.031 25.438 -8.852 1 97.12 104 LYS A O 1
ATOM 864 N N . GLU A 1 105 ? 12.594 23.781 -8.734 1 94.69 105 GLU A N 1
ATOM 865 C CA . GLU A 1 105 ? 11.578 24.594 -8.062 1 94.69 105 GLU A CA 1
ATOM 866 C C . GLU A 1 105 ? 11.781 24.578 -6.551 1 94.69 105 GLU A C 1
ATOM 868 O O . GLU A 1 105 ? 11.531 25.578 -5.879 1 94.69 105 GLU A O 1
ATOM 873 N N . PHE A 1 106 ? 12.219 23.453 -6.062 1 93.94 106 PHE A N 1
ATOM 874 C CA . PHE A 1 106 ? 12.383 23.297 -4.621 1 93.94 106 PHE A CA 1
ATOM 875 C C . PHE A 1 106 ? 13.781 22.797 -4.285 1 93.94 106 PHE A C 1
ATOM 877 O O . PHE A 1 106 ? 13.945 21.688 -3.752 1 93.94 106 PHE A O 1
ATOM 884 N N . PRO A 1 107 ? 14.742 23.609 -4.43 1 93.88 107 PRO A N 1
ATOM 885 C CA . PRO A 1 107 ? 16.141 23.203 -4.254 1 93.88 107 PRO A CA 1
ATOM 886 C C . PRO A 1 107 ? 16.469 22.844 -2.805 1 93.88 107 PRO A C 1
ATOM 888 O O . PRO A 1 107 ? 17.453 22.156 -2.543 1 93.88 107 PRO A O 1
ATOM 891 N N . GLU A 1 108 ? 15.656 23.203 -1.901 1 91.62 108 GLU A N 1
ATOM 892 C CA . GLU A 1 108 ? 15.961 23.031 -0.484 1 91.62 108 GLU A CA 1
ATOM 893 C C . GLU A 1 108 ? 15.469 21.688 0.031 1 91.62 108 GLU A C 1
ATOM 895 O O . GLU A 1 108 ? 15.695 21.344 1.192 1 91.62 108 GLU A O 1
ATOM 900 N N . ASP A 1 109 ? 14.742 20.984 -0.776 1 94.56 109 ASP A N 1
ATOM 901 C CA . ASP A 1 109 ? 14.227 19.703 -0.331 1 94.56 109 ASP A CA 1
ATOM 902 C C . ASP A 1 109 ? 15.359 18.688 -0.124 1 94.56 109 ASP A C 1
ATOM 904 O O . ASP A 1 109 ? 15.898 18.156 -1.09 1 94.56 109 ASP A O 1
ATOM 908 N N . LYS A 1 110 ? 15.602 18.359 1.052 1 95.19 110 LYS A N 1
ATOM 909 C CA . LYS A 1 110 ? 16.766 17.531 1.399 1 95.19 110 LYS A CA 1
ATOM 910 C C . LYS A 1 110 ? 16.547 16.078 1.007 1 95.19 110 LYS A C 1
ATOM 912 O O . LYS A 1 110 ? 17.469 15.406 0.559 1 95.19 110 LYS A O 1
ATOM 917 N N . LEU A 1 111 ? 15.375 15.609 1.189 1 96.75 111 LEU A N 1
ATOM 918 C CA . LEU A 1 111 ? 15.094 14.211 0.881 1 96.75 111 LEU A CA 1
ATOM 919 C C . LEU A 1 111 ? 15.242 13.945 -0.614 1 96.75 111 LEU A C 1
ATOM 921 O O . LEU A 1 111 ? 15.906 12.984 -1.018 1 96.75 111 LEU A O 1
ATOM 925 N N . ILE A 1 112 ? 14.633 14.789 -1.445 1 97.62 112 ILE A N 1
ATOM 926 C CA . ILE A 1 112 ? 14.703 14.602 -2.891 1 97.62 112 ILE A CA 1
ATOM 927 C C . ILE A 1 112 ? 16.141 14.773 -3.369 1 97.62 112 ILE A C 1
ATOM 929 O O . ILE A 1 112 ? 16.578 14.086 -4.301 1 97.62 112 ILE A O 1
ATOM 933 N N . ASN A 1 113 ? 16.844 15.625 -2.723 1 97.12 113 ASN A N 1
ATOM 934 C CA . ASN A 1 113 ? 18.266 15.773 -3.045 1 97.12 113 ASN A CA 1
ATOM 935 C C . ASN A 1 113 ? 19.031 14.484 -2.773 1 97.12 113 ASN A C 1
ATOM 937 O O . ASN A 1 113 ? 19.844 14.062 -3.59 1 97.12 113 ASN A O 1
ATOM 941 N N . LYS A 1 114 ? 18.828 13.891 -1.63 1 97.19 114 LYS A N 1
ATOM 942 C CA . LYS A 1 114 ? 19.469 12.617 -1.304 1 97.19 114 LYS A CA 1
ATOM 943 C C . LYS A 1 114 ? 19.094 11.539 -2.318 1 97.19 114 LYS A C 1
ATOM 945 O O . LYS A 1 114 ? 19.953 10.781 -2.77 1 97.19 114 LYS A O 1
ATOM 950 N N . ILE A 1 115 ? 17.828 11.516 -2.635 1 97.06 115 ILE A N 1
ATOM 951 C CA . ILE A 1 115 ? 17.328 10.539 -3.605 1 97.06 115 ILE A CA 1
ATOM 952 C C . ILE A 1 115 ? 18.047 10.75 -4.941 1 97.06 115 ILE A C 1
ATOM 954 O O . ILE A 1 115 ? 18.5 9.789 -5.566 1 97.06 115 ILE A O 1
ATOM 958 N N . ASN A 1 116 ? 18.156 11.977 -5.32 1 97.19 116 ASN A N 1
ATOM 959 C CA . ASN A 1 116 ? 18.828 12.297 -6.574 1 97.19 116 ASN A CA 1
ATOM 960 C C . ASN A 1 116 ? 20.266 11.805 -6.578 1 97.19 116 ASN A C 1
ATOM 962 O O . ASN A 1 116 ? 20.75 11.266 -7.578 1 97.19 116 ASN A O 1
ATOM 966 N N . ILE A 1 117 ? 20.953 11.992 -5.492 1 96.81 117 ILE A N 1
ATOM 967 C CA . ILE A 1 117 ? 22.344 11.562 -5.359 1 96.81 117 ILE A CA 1
ATOM 968 C C . ILE A 1 117 ? 22.438 10.039 -5.465 1 96.81 117 ILE A C 1
ATOM 970 O O . ILE A 1 117 ? 23.297 9.508 -6.152 1 96.81 117 ILE A O 1
ATOM 974 N N . ILE A 1 118 ? 21.547 9.367 -4.836 1 95.62 118 ILE A N 1
ATOM 975 C CA . ILE A 1 118 ? 21.547 7.906 -4.832 1 95.62 118 ILE A CA 1
ATOM 976 C C . ILE A 1 118 ? 21.266 7.387 -6.238 1 95.62 118 ILE A C 1
ATOM 978 O O . ILE A 1 118 ? 21.922 6.449 -6.703 1 95.62 118 ILE A O 1
ATOM 982 N N . ILE A 1 119 ? 20.281 8.016 -6.875 1 95 119 ILE A N 1
ATOM 983 C CA . ILE A 1 119 ? 19.953 7.609 -8.234 1 95 119 ILE A CA 1
ATOM 984 C C . ILE A 1 119 ? 21.172 7.777 -9.141 1 95 119 ILE A C 1
ATOM 986 O O . ILE A 1 119 ? 21.469 6.906 -9.961 1 95 119 ILE A O 1
ATOM 990 N N . LYS A 1 120 ? 21.859 8.867 -8.992 1 94.12 120 LYS A N 1
ATOM 991 C CA . LYS A 1 120 ? 23.078 9.094 -9.75 1 94.12 120 LYS A CA 1
ATOM 992 C C . LYS A 1 120 ? 24.109 8.008 -9.453 1 94.12 120 LYS A C 1
ATOM 994 O O . LYS A 1 120 ? 24.766 7.5 -10.367 1 94.12 120 LYS A O 1
ATOM 999 N N . SER A 1 121 ? 24.25 7.711 -8.227 1 94 121 SER A N 1
ATOM 1000 C CA . SER A 1 121 ? 25.172 6.668 -7.801 1 94 121 SER A CA 1
ATOM 1001 C C . SER A 1 121 ? 24.828 5.324 -8.43 1 94 121 SER A C 1
ATOM 1003 O O . SER A 1 121 ? 25.688 4.652 -9 1 94 121 SER A O 1
ATOM 1005 N N . LEU A 1 122 ? 23.594 4.961 -8.398 1 91 122 LEU A N 1
ATOM 1006 C CA . LEU A 1 122 ? 23.109 3.691 -8.945 1 91 122 LEU A CA 1
ATOM 1007 C C . LEU A 1 122 ? 23.266 3.662 -10.469 1 91 122 LEU A C 1
ATOM 1009 O O . LEU A 1 122 ? 23.594 2.619 -11.039 1 91 122 LEU A O 1
ATOM 1013 N N . ALA A 1 123 ? 23.016 4.805 -11.023 1 89.69 123 ALA A N 1
ATOM 1014 C CA . ALA A 1 123 ? 23.172 4.906 -12.469 1 89.69 123 ALA A CA 1
ATOM 1015 C C . ALA A 1 123 ? 24.625 4.676 -12.883 1 89.69 123 ALA A C 1
ATOM 1017 O O . ALA A 1 123 ? 24.891 3.996 -13.875 1 89.69 123 ALA A O 1
ATOM 1018 N N . ILE A 1 124 ? 25.547 5.219 -12.172 1 90.44 124 ILE A N 1
ATOM 1019 C CA . ILE A 1 124 ? 26.969 5.027 -12.438 1 90.44 124 ILE A CA 1
ATOM 1020 C C . ILE A 1 124 ? 27.328 3.551 -12.305 1 90.44 124 ILE A C 1
ATOM 1022 O O . ILE A 1 124 ? 28.016 2.99 -13.156 1 90.44 124 ILE A O 1
ATOM 1026 N N . LEU A 1 125 ? 26.812 2.969 -11.32 1 87.31 125 LEU A N 1
ATOM 1027 C CA . LEU A 1 125 ? 27.078 1.551 -11.102 1 87.31 125 LEU A CA 1
ATOM 1028 C C . LEU A 1 125 ? 26.516 0.708 -12.234 1 87.31 125 LEU A C 1
ATOM 1030 O O . LEU A 1 125 ? 27.203 -0.179 -12.758 1 87.31 125 LEU A O 1
ATOM 1034 N N . ALA A 1 126 ? 25.375 0.979 -12.633 1 83.56 126 ALA A N 1
ATOM 1035 C CA . ALA A 1 126 ? 24.672 0.21 -13.664 1 83.56 126 ALA A CA 1
ATOM 1036 C C . ALA A 1 126 ? 25.344 0.367 -15.023 1 83.56 126 ALA A C 1
ATOM 1038 O O . ALA A 1 126 ? 25.438 -0.593 -15.789 1 83.56 126 ALA A O 1
ATOM 1039 N N . ASN A 1 127 ? 25.859 1.54 -15.25 1 86.5 127 ASN A N 1
ATOM 1040 C CA . ASN A 1 127 ? 26.359 1.84 -16.578 1 86.5 127 ASN A CA 1
ATOM 1041 C C . ASN A 1 127 ? 27.859 1.55 -16.703 1 86.5 127 ASN A C 1
ATOM 1043 O O . ASN A 1 127 ? 28.344 1.21 -17.781 1 86.5 127 ASN A O 1
ATOM 1047 N N . THR A 1 128 ? 28.609 1.71 -15.633 1 88.5 128 THR A N 1
ATOM 1048 C CA . THR A 1 128 ? 30.062 1.635 -15.742 1 88.5 128 THR A CA 1
ATOM 1049 C C . THR A 1 128 ? 30.625 0.534 -14.844 1 88.5 128 THR A C 1
ATOM 1051 O O . THR A 1 128 ? 31.797 0.16 -14.969 1 88.5 128 THR A O 1
ATOM 1054 N N . ASN A 1 129 ? 29.844 0.012 -13.93 1 86.12 129 ASN A N 1
ATOM 1055 C CA . ASN A 1 129 ? 30.25 -0.975 -12.93 1 86.12 129 ASN A CA 1
ATOM 1056 C C . ASN A 1 129 ? 31.359 -0.44 -12.031 1 86.12 129 ASN A C 1
ATOM 1058 O O . ASN A 1 129 ? 32.156 -1.212 -11.508 1 86.12 129 ASN A O 1
ATOM 1062 N N . ASP A 1 130 ? 31.438 0.881 -12.023 1 90.38 130 ASP A N 1
ATOM 1063 C CA . ASP A 1 130 ? 32.406 1.535 -11.156 1 90.38 130 ASP A CA 1
ATOM 1064 C C . ASP A 1 130 ? 31.891 1.633 -9.727 1 90.38 130 ASP A C 1
ATOM 1066 O O . ASP A 1 130 ? 31.297 2.639 -9.344 1 90.38 130 ASP A O 1
ATOM 1070 N N . ILE A 1 131 ? 32.188 0.747 -8.938 1 90.5 131 ILE A N 1
ATOM 1071 C CA . ILE A 1 131 ? 31.703 0.65 -7.562 1 90.5 131 ILE A CA 1
ATOM 1072 C C . ILE A 1 131 ? 32.344 1.739 -6.707 1 90.5 131 ILE A C 1
ATOM 1074 O O . ILE A 1 131 ? 31.703 2.283 -5.805 1 90.5 131 ILE A O 1
ATOM 1078 N N . HIS A 1 132 ? 33.531 2.039 -7.027 1 93.56 132 HIS A N 1
ATOM 1079 C CA . HIS A 1 132 ? 34.25 3.021 -6.238 1 93.56 132 HIS A CA 1
ATOM 1080 C C . HIS A 1 132 ? 33.594 4.398 -6.328 1 93.56 132 HIS A C 1
ATOM 1082 O O . HIS A 1 132 ? 33.312 5.023 -5.305 1 93.56 132 HIS A O 1
ATOM 1088 N N . TYR A 1 133 ? 33.375 4.793 -7.527 1 93.81 133 TYR A N 1
ATOM 1089 C CA . TYR A 1 133 ? 32.75 6.109 -7.707 1 93.81 133 TYR A CA 1
ATOM 1090 C C . TYR A 1 133 ? 31.328 6.125 -7.184 1 93.81 133 TYR A C 1
ATOM 1092 O O . TYR A 1 133 ? 30.891 7.113 -6.594 1 93.81 133 TYR A O 1
ATOM 1100 N N . ALA A 1 134 ? 30.562 5.074 -7.406 1 94.5 134 ALA A N 1
ATOM 1101 C CA . ALA A 1 134 ? 29.219 4.965 -6.859 1 94.5 134 ALA A CA 1
ATOM 1102 C C . ALA A 1 134 ? 29.219 5.105 -5.34 1 94.5 134 ALA A C 1
ATOM 1104 O O . ALA A 1 134 ? 28.406 5.824 -4.77 1 94.5 134 ALA A O 1
ATOM 1105 N N . LYS A 1 135 ? 30.141 4.496 -4.758 1 95.69 135 LYS A N 1
ATOM 1106 C CA . LYS A 1 135 ? 30.266 4.539 -3.307 1 95.69 135 LYS A CA 1
ATOM 1107 C C . LYS A 1 135 ? 30.625 5.945 -2.828 1 95.69 135 LYS A C 1
ATOM 1109 O O . LYS A 1 135 ? 30.094 6.406 -1.808 1 95.69 135 LYS A O 1
ATOM 1114 N N . LEU A 1 136 ? 31.453 6.582 -3.518 1 96.31 136 LEU A N 1
ATOM 1115 C CA . LEU A 1 136 ? 31.859 7.934 -3.16 1 96.31 136 LEU A CA 1
ATOM 1116 C C . LEU A 1 136 ? 30.656 8.867 -3.096 1 96.31 136 LEU A C 1
ATOM 1118 O O . LEU A 1 136 ? 30.578 9.727 -2.217 1 96.31 136 LEU A O 1
ATOM 1122 N N . LEU A 1 137 ? 29.734 8.711 -4.004 1 95.94 137 LEU A N 1
ATOM 1123 C CA . LEU A 1 137 ? 28.531 9.531 -4.055 1 95.94 137 LEU A CA 1
ATOM 1124 C C . LEU A 1 137 ? 27.594 9.195 -2.898 1 95.94 137 LEU A C 1
ATOM 1126 O O . LEU A 1 137 ? 26.969 10.086 -2.328 1 95.94 137 LEU A O 1
ATOM 1130 N N . ALA A 1 138 ? 27.531 7.938 -2.533 1 96.06 138 ALA A N 1
ATOM 1131 C CA . ALA A 1 138 ? 26.547 7.461 -1.555 1 96.06 138 ALA A CA 1
ATOM 1132 C C . ALA A 1 138 ? 27.094 7.59 -0.134 1 96.06 138 ALA A C 1
ATOM 1134 O O . ALA A 1 138 ? 26.328 7.605 0.831 1 96.06 138 ALA A O 1
ATOM 1135 N N . GLU A 1 139 ? 28.328 7.672 0.062 1 96.75 139 GLU A N 1
ATOM 1136 C CA . GLU A 1 139 ? 29 7.617 1.359 1 96.75 139 GLU A CA 1
ATOM 1137 C C . GLU A 1 139 ? 28.516 8.742 2.275 1 96.75 139 GLU A C 1
ATOM 1139 O O . GLU A 1 139 ? 28.281 8.516 3.461 1 96.75 139 GLU A O 1
ATOM 1144 N N . PRO A 1 140 ? 28.406 9.945 1.744 1 96.56 140 PRO A N 1
ATOM 1145 C CA . PRO A 1 140 ? 27.922 11.016 2.617 1 96.56 140 PRO A CA 1
ATOM 1146 C C . PRO A 1 140 ? 26.547 10.727 3.195 1 96.56 140 PRO A C 1
ATOM 1148 O O . PRO A 1 140 ? 26.234 11.148 4.312 1 96.56 140 PRO A O 1
ATOM 1151 N N . ILE A 1 141 ? 25.703 10.094 2.488 1 96.44 141 ILE A N 1
ATOM 1152 C CA . ILE A 1 141 ? 24.375 9.75 2.953 1 96.44 141 ILE A CA 1
ATOM 1153 C C . ILE A 1 141 ? 24.469 8.773 4.125 1 96.44 141 ILE A C 1
ATOM 1155 O O . ILE A 1 141 ? 23.812 8.969 5.156 1 96.44 141 ILE A O 1
ATOM 1159 N N . TRP A 1 142 ? 25.312 7.801 3.969 1 96.31 142 TRP A N 1
ATOM 1160 C CA . TRP A 1 142 ? 25.5 6.852 5.062 1 96.31 142 TRP A CA 1
ATOM 1161 C C . TRP A 1 142 ? 26.094 7.547 6.285 1 96.31 142 TRP A C 1
ATOM 1163 O O . TRP A 1 142 ? 25.672 7.301 7.414 1 96.31 142 TRP A O 1
ATOM 1173 N N . GLU A 1 143 ? 27.016 8.398 6.043 1 95.94 143 GLU A N 1
ATOM 1174 C CA . GLU A 1 143 ? 27.641 9.117 7.148 1 95.94 143 GLU A CA 1
ATOM 1175 C C . GLU A 1 143 ? 26.625 9.938 7.93 1 95.94 143 GLU A C 1
ATOM 1177 O O . GLU A 1 143 ? 26.641 9.961 9.164 1 95.94 143 GLU A O 1
ATOM 1182 N N . GLU A 1 144 ? 25.797 10.555 7.23 1 95.19 144 GLU A N 1
ATOM 1183 C CA . GLU A 1 144 ? 24.75 11.344 7.867 1 95.19 144 GLU A CA 1
ATOM 1184 C C . GLU A 1 144 ? 23.766 10.453 8.633 1 95.19 144 GLU A C 1
ATOM 1186 O O . GLU A 1 144 ? 23.453 10.734 9.789 1 95.19 144 GLU A O 1
ATOM 1191 N N . LEU A 1 145 ? 23.312 9.391 8.031 1 95.44 145 LEU A N 1
ATOM 1192 C CA . LEU A 1 145 ? 22.312 8.508 8.617 1 95.44 145 LEU A CA 1
ATOM 1193 C C . LEU A 1 145 ? 22.875 7.766 9.82 1 95.44 145 LEU A C 1
ATOM 1195 O O . LEU A 1 145 ? 22.172 7.539 10.805 1 95.44 145 LEU A O 1
ATOM 1199 N N . SER A 1 146 ? 24.125 7.414 9.727 1 94.5 146 SER A N 1
ATOM 1200 C CA . SER A 1 146 ? 24.75 6.605 10.766 1 94.5 146 SER A CA 1
ATOM 1201 C C . SER A 1 146 ? 24.891 7.391 12.062 1 94.5 146 SER A C 1
ATOM 1203 O O . SER A 1 146 ? 25.062 6.805 13.133 1 94.5 146 SER A O 1
ATOM 1205 N N . ARG A 1 147 ? 24.797 8.695 11.992 1 92.75 147 ARG A N 1
ATOM 1206 C CA . ARG A 1 147 ? 24.953 9.547 13.164 1 92.75 147 ARG A CA 1
ATOM 1207 C C . ARG A 1 147 ? 23.625 9.781 13.867 1 92.75 147 ARG A C 1
ATOM 1209 O O . ARG A 1 147 ? 23.578 10.336 14.961 1 92.75 147 ARG A O 1
ATOM 1216 N N . ARG A 1 148 ? 22.578 9.414 13.227 1 92.69 148 ARG A N 1
ATOM 1217 C CA . ARG A 1 148 ? 21.25 9.648 13.789 1 92.69 148 ARG A CA 1
ATOM 1218 C C . ARG A 1 148 ? 20.984 8.719 14.969 1 92.69 148 ARG A C 1
ATOM 1220 O O . ARG A 1 148 ? 21.516 7.605 15.016 1 92.69 148 ARG A O 1
ATOM 1227 N N . ASP A 1 149 ? 20.141 9.227 15.867 1 89.69 149 ASP A N 1
ATOM 1228 C CA . ASP A 1 149 ? 19.766 8.406 17.016 1 89.69 149 ASP A CA 1
ATOM 1229 C C . ASP A 1 149 ? 18.703 7.375 16.625 1 89.69 149 ASP A C 1
ATOM 1231 O O . ASP A 1 149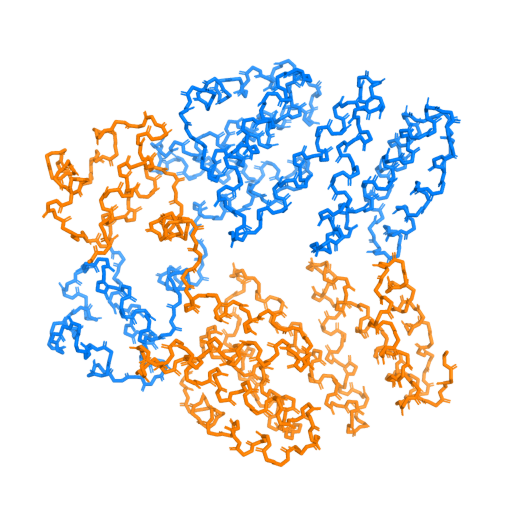 ? 18.641 6.293 17.203 1 89.69 149 ASP A O 1
ATOM 1235 N N . ASN A 1 150 ? 17.922 7.781 15.734 1 93.12 150 ASN A N 1
ATOM 1236 C CA . ASN A 1 150 ? 16.828 6.938 15.266 1 93.12 150 ASN A CA 1
ATOM 1237 C C . ASN A 1 150 ? 16.672 7.027 13.75 1 93.12 150 ASN A C 1
ATOM 1239 O O . ASN A 1 150 ? 16.953 8.062 13.148 1 93.12 150 ASN A O 1
ATOM 1243 N N . LEU A 1 151 ? 16.234 5.891 13.234 1 95 151 LEU A N 1
ATOM 1244 C CA . LEU A 1 151 ? 15.891 5.891 11.812 1 95 151 LEU A CA 1
ATOM 1245 C C . LEU A 1 151 ? 14.375 5.891 11.617 1 95 151 LEU A C 1
ATOM 1247 O O . LEU A 1 151 ? 13.648 5.25 12.383 1 95 151 LEU A O 1
ATOM 1251 N N . TYR A 1 152 ? 14.008 6.574 10.672 1 96 152 TYR A N 1
ATOM 1252 C CA . TYR A 1 152 ? 12.617 6.613 10.242 1 96 152 TYR A CA 1
ATOM 1253 C C . TYR A 1 152 ? 12.453 6.016 8.852 1 96 152 TYR A C 1
ATOM 1255 O O . TYR A 1 152 ? 13.438 5.621 8.219 1 96 152 TYR A O 1
ATOM 1263 N N . LEU A 1 153 ? 11.273 5.895 8.383 1 94.69 153 LEU A N 1
ATOM 1264 C CA . LEU A 1 153 ? 11.023 5.113 7.18 1 94.69 153 LEU A CA 1
ATOM 1265 C C . LEU A 1 153 ? 11.805 5.668 5.996 1 94.69 153 LEU A C 1
ATOM 1267 O O . LEU A 1 153 ? 12.391 4.91 5.223 1 94.69 153 LEU A O 1
ATOM 1271 N N . SER A 1 154 ? 11.797 6.945 5.809 1 95.75 154 SER A N 1
ATOM 1272 C CA . SER A 1 154 ? 12.539 7.535 4.703 1 95.75 154 SER A CA 1
ATOM 1273 C C . SER A 1 154 ? 14.023 7.18 4.777 1 95.75 154 SER A C 1
ATOM 1275 O O . SER A 1 154 ? 14.648 6.875 3.76 1 95.75 154 SER A O 1
ATOM 1277 N N . ASP A 1 155 ? 14.602 7.168 5.973 1 96.06 155 ASP A N 1
ATOM 1278 C CA . ASP A 1 155 ? 16 6.816 6.176 1 96.06 155 ASP A CA 1
ATOM 1279 C C . ASP A 1 155 ? 16.266 5.359 5.801 1 96.06 155 ASP A C 1
ATOM 1281 O O . ASP A 1 155 ? 17.266 5.047 5.156 1 96.06 155 ASP A O 1
ATOM 1285 N N . ILE A 1 156 ? 15.344 4.559 6.238 1 94.94 156 ILE A N 1
ATOM 1286 C CA . ILE A 1 156 ? 15.469 3.123 6.02 1 94.94 156 ILE A CA 1
ATOM 1287 C C . ILE A 1 156 ? 15.43 2.824 4.523 1 94.94 156 ILE A C 1
ATOM 1289 O O . ILE A 1 156 ? 16.203 2.01 4.027 1 94.94 156 ILE A O 1
ATOM 1293 N N . PHE A 1 157 ? 14.617 3.543 3.836 1 93.44 157 PHE A N 1
ATOM 1294 C CA . PHE A 1 157 ? 14.531 3.375 2.391 1 93.44 157 PHE A CA 1
ATOM 1295 C C . PHE A 1 157 ? 15.828 3.814 1.716 1 93.44 157 PHE A C 1
ATOM 1297 O O . PHE A 1 157 ? 16.297 3.16 0.784 1 93.44 157 PHE A O 1
ATOM 1304 N N . LEU A 1 158 ? 16.359 4.883 2.166 1 95.19 158 LEU A N 1
ATOM 1305 C CA . LEU A 1 158 ? 17.625 5.355 1.617 1 95.19 158 LEU A CA 1
ATOM 1306 C C . LEU A 1 158 ? 18.734 4.324 1.829 1 95.19 158 LEU A C 1
ATOM 1308 O O . LEU A 1 158 ? 19.484 4.02 0.905 1 95.19 158 LEU A O 1
ATOM 1312 N N . LEU A 1 159 ? 18.766 3.766 2.984 1 94.69 159 LEU A N 1
ATOM 1313 C CA . LEU A 1 159 ? 19.797 2.789 3.307 1 94.69 159 LEU A CA 1
ATOM 1314 C C . LEU A 1 159 ? 19.656 1.551 2.426 1 94.69 159 LEU A C 1
ATOM 1316 O O . LEU A 1 159 ? 20.656 1.043 1.912 1 94.69 159 LEU A O 1
ATOM 1320 N N . ASN A 1 160 ? 18.5 1.123 2.324 1 91.38 160 ASN A N 1
ATOM 1321 C CA . ASN A 1 160 ? 18.266 -0.057 1.497 1 91.38 160 ASN A CA 1
ATOM 1322 C C . ASN A 1 160 ? 18.75 0.161 0.066 1 91.38 160 ASN A C 1
ATOM 1324 O O . ASN A 1 160 ? 19.234 -0.77 -0.577 1 91.38 160 ASN A O 1
ATOM 1328 N N . SER A 1 161 ? 18.641 1.345 -0.371 1 91.31 161 SER A N 1
ATOM 1329 C CA . SER A 1 161 ? 18.953 1.645 -1.765 1 91.31 161 SER A CA 1
ATOM 1330 C C . SER A 1 161 ? 20.469 1.676 -2 1 91.31 161 SER A C 1
ATOM 1332 O O . SER A 1 161 ? 20.922 1.47 -3.123 1 91.31 161 SER A O 1
ATOM 1334 N N . ILE A 1 162 ? 21.219 1.908 -0.996 1 92.62 162 ILE A N 1
ATOM 1335 C CA . ILE A 1 162 ? 22.656 2.094 -1.234 1 92.62 162 ILE A CA 1
ATOM 1336 C C . ILE A 1 162 ? 23.438 0.917 -0.649 1 92.62 162 ILE A C 1
ATOM 1338 O O . ILE A 1 162 ? 24.641 0.802 -0.854 1 92.62 162 ILE A O 1
ATOM 1342 N N . LEU A 1 163 ? 22.75 0.056 0.041 1 92 163 LEU A N 1
ATOM 1343 C CA . LEU A 1 163 ? 23.359 -1.022 0.812 1 92 163 LEU A CA 1
ATOM 1344 C C . LEU A 1 163 ? 24.328 -1.825 -0.049 1 92 163 LEU A C 1
ATOM 1346 O O . LEU A 1 163 ? 25.453 -2.123 0.38 1 92 163 LEU A O 1
ATOM 1350 N N . TYR A 1 164 ? 24.047 -2.137 -1.186 1 84.44 164 TYR A N 1
ATOM 1351 C CA . TYR A 1 164 ? 24.781 -3.086 -2.018 1 84.44 164 TYR A CA 1
ATOM 1352 C C . TYR A 1 164 ? 26.047 -2.457 -2.576 1 84.44 164 TYR A C 1
ATOM 1354 O O . TYR A 1 164 ? 26.938 -3.158 -3.084 1 84.44 164 TYR A O 1
ATOM 1362 N N . ILE A 1 165 ? 26.156 -1.149 -2.43 1 89.38 165 ILE A N 1
ATOM 1363 C CA . ILE A 1 165 ? 27.312 -0.461 -2.975 1 89.38 165 ILE A CA 1
ATOM 1364 C C . ILE A 1 165 ? 28.453 -0.485 -1.956 1 89.38 165 ILE A C 1
ATOM 1366 O O . ILE A 1 165 ? 29.609 -0.196 -2.293 1 89.38 165 ILE A O 1
ATOM 1370 N N . PHE A 1 166 ? 28.234 -0.825 -0.771 1 92.94 166 PHE A N 1
ATOM 1371 C CA . PHE A 1 166 ? 29.203 -0.772 0.313 1 92.94 166 PHE A CA 1
ATOM 1372 C C . PHE A 1 166 ? 29.797 -2.15 0.576 1 92.94 166 PHE A C 1
ATOM 1374 O O . PHE A 1 166 ? 29.219 -3.166 0.185 1 92.94 166 PHE A O 1
ATOM 1381 N N . PRO A 1 167 ? 30.984 -2.141 1.181 1 92.31 167 PRO A N 1
ATOM 1382 C CA . PRO A 1 167 ? 31.531 -3.43 1.604 1 92.31 167 PRO A CA 1
ATOM 1383 C C . PRO A 1 167 ? 30.625 -4.172 2.576 1 92.31 167 PRO A C 1
ATOM 1385 O O . PRO A 1 167 ? 29.766 -3.557 3.23 1 92.31 167 PRO A O 1
ATOM 1388 N N . ILE A 1 168 ? 30.766 -5.402 2.672 1 93.88 168 ILE A N 1
ATOM 1389 C CA . ILE A 1 168 ? 29.875 -6.297 3.4 1 93.88 168 ILE A CA 1
ATOM 1390 C C . ILE A 1 168 ? 29.797 -5.871 4.863 1 93.88 168 ILE A C 1
ATOM 1392 O O . ILE A 1 168 ? 28.719 -5.879 5.465 1 93.88 168 ILE A O 1
ATOM 1396 N N . GLU A 1 169 ? 30.875 -5.488 5.461 1 94.25 169 GLU A N 1
ATOM 1397 C CA . GLU A 1 169 ? 30.891 -5.098 6.863 1 94.25 169 GLU A CA 1
ATOM 1398 C C . GLU A 1 169 ? 30 -3.887 7.109 1 94.25 169 GLU A C 1
ATOM 1400 O O . GLU A 1 169 ? 29.219 -3.867 8.062 1 94.25 169 GLU A O 1
ATOM 1405 N N . THR A 1 170 ? 30.141 -2.922 6.211 1 95.44 170 THR A N 1
ATOM 1406 C CA . THR A 1 170 ? 29.328 -1.72 6.312 1 95.44 170 THR A CA 1
ATOM 1407 C C . THR A 1 170 ? 27.859 -2.041 6.043 1 95.44 170 THR A C 1
ATOM 1409 O O . THR A 1 170 ? 26.969 -1.537 6.734 1 95.44 170 THR A O 1
ATOM 1412 N N . ALA A 1 171 ? 27.625 -2.879 5.027 1 95.31 171 ALA A N 1
ATOM 1413 C CA . ALA A 1 171 ? 26.266 -3.281 4.688 1 95.31 171 ALA A CA 1
ATOM 1414 C C . ALA A 1 171 ? 25.578 -3.973 5.863 1 95.31 171 ALA A C 1
ATOM 1416 O O . ALA A 1 171 ? 24.406 -3.74 6.133 1 95.31 171 ALA A O 1
ATOM 1417 N N . VAL A 1 172 ? 26.312 -4.754 6.555 1 95 172 VAL A N 1
ATOM 1418 C CA . VAL A 1 172 ? 25.781 -5.453 7.727 1 95 172 VAL A CA 1
ATOM 1419 C C . VAL A 1 172 ? 25.422 -4.449 8.812 1 95 172 VAL A C 1
ATOM 1421 O O . VAL A 1 172 ? 24.391 -4.574 9.469 1 95 172 VAL A O 1
ATOM 1424 N N . GLU A 1 173 ? 26.297 -3.502 8.984 1 94.94 173 GLU A N 1
ATOM 1425 C CA . GLU A 1 173 ? 26.016 -2.441 9.953 1 94.94 173 GLU A CA 1
ATOM 1426 C C . GLU A 1 173 ? 24.734 -1.693 9.594 1 94.94 173 GLU A C 1
ATOM 1428 O O . GLU A 1 173 ? 23.906 -1.405 10.469 1 94.94 173 GLU A O 1
ATOM 1433 N N . MET A 1 174 ? 24.578 -1.389 8.336 1 95.56 174 MET A N 1
ATOM 1434 C CA . MET A 1 174 ? 23.391 -0.697 7.848 1 95.56 174 MET A CA 1
ATOM 1435 C C . MET A 1 174 ? 22.125 -1.513 8.133 1 95.56 174 MET A C 1
ATOM 1437 O O . MET A 1 174 ? 21.156 -0.986 8.656 1 95.56 174 MET A O 1
ATOM 1441 N N . LYS A 1 175 ? 22.219 -2.758 7.785 1 95 175 LYS A N 1
ATOM 1442 C CA . LYS A 1 175 ? 21.078 -3.646 8.016 1 95 175 LYS A CA 1
ATOM 1443 C C . LYS A 1 175 ? 20.734 -3.717 9.5 1 95 175 LYS A C 1
ATOM 1445 O O . LYS A 1 175 ? 19.562 -3.594 9.867 1 95 175 LYS A O 1
ATOM 1450 N N . THR A 1 176 ? 21.703 -3.908 10.305 1 94.44 176 THR A N 1
ATOM 1451 C CA . THR A 1 176 ? 21.484 -4.016 11.742 1 94.44 176 THR A CA 1
ATOM 1452 C C . THR A 1 176 ? 20.875 -2.732 12.289 1 94.44 176 THR A C 1
ATOM 1454 O O . THR A 1 176 ? 19.938 -2.783 13.086 1 94.44 176 THR A O 1
ATOM 1457 N N . PHE A 1 177 ? 21.438 -1.659 11.844 1 95.12 177 PHE A N 1
ATOM 1458 C CA . PHE A 1 177 ? 20.922 -0.358 12.258 1 95.12 177 PHE A CA 1
ATOM 1459 C C . PHE A 1 177 ? 19.484 -0.173 11.82 1 95.12 177 PHE A C 1
ATOM 1461 O O . PHE A 1 177 ? 18.641 0.262 12.602 1 95.12 177 PHE A O 1
ATOM 1468 N N . ALA A 1 178 ? 19.141 -0.522 10.609 1 95.44 178 ALA A N 1
ATOM 1469 C CA . ALA A 1 178 ? 17.797 -0.395 10.055 1 95.44 178 ALA A CA 1
ATOM 1470 C C . ALA A 1 178 ? 16.812 -1.315 10.781 1 95.44 178 ALA A C 1
ATOM 1472 O O . ALA A 1 178 ? 15.719 -0.894 11.156 1 95.44 178 ALA A O 1
ATOM 1473 N N . PHE A 1 179 ? 17.266 -2.525 11.07 1 94.62 179 PHE A N 1
ATOM 1474 C CA . PHE A 1 179 ? 16.375 -3.531 11.641 1 94.62 179 PHE A CA 1
ATOM 1475 C C . PHE A 1 179 ? 16.047 -3.195 13.086 1 94.62 179 PHE A C 1
ATOM 1477 O O . PHE A 1 179 ? 14.938 -3.482 13.555 1 94.62 179 PHE A O 1
ATOM 1484 N N . ARG A 1 180 ? 16.953 -2.605 13.75 1 92.94 180 ARG A N 1
ATOM 1485 C CA . ARG A 1 180 ? 16.703 -2.178 15.125 1 92.94 180 ARG A CA 1
ATOM 1486 C C . ARG A 1 180 ? 15.539 -1.199 15.195 1 92.94 180 ARG A C 1
ATOM 1488 O O . ARG A 1 180 ? 14.75 -1.23 16.141 1 92.94 180 ARG A O 1
ATOM 1495 N N . HIS A 1 181 ? 15.422 -0.407 14.211 1 93.5 181 HIS A N 1
ATOM 1496 C CA . HIS A 1 181 ? 14.422 0.656 14.242 1 93.5 181 HIS A CA 1
ATOM 1497 C C . HIS A 1 181 ? 13.172 0.26 13.469 1 93.5 181 HIS A C 1
ATOM 1499 O O . HIS A 1 181 ? 12.078 0.748 13.758 1 93.5 181 HIS A O 1
ATOM 1505 N N . ILE A 1 182 ? 13.289 -0.647 12.531 1 93.62 182 ILE A N 1
ATOM 1506 C CA . ILE A 1 182 ? 12.156 -1.11 11.734 1 93.62 182 ILE A CA 1
ATOM 1507 C C . ILE A 1 182 ? 11.18 -1.866 12.633 1 93.62 182 ILE A C 1
ATOM 1509 O O . ILE A 1 182 ? 9.984 -1.929 12.336 1 93.62 182 ILE A O 1
ATOM 1513 N N . GLU A 1 183 ? 11.609 -2.379 13.672 1 90.81 183 GLU A N 1
ATOM 1514 C CA . GLU A 1 183 ? 10.797 -3.197 14.57 1 90.81 183 GLU A CA 1
ATOM 1515 C C . GLU A 1 183 ? 9.664 -2.381 15.188 1 90.81 183 GLU A C 1
ATOM 1517 O O . GLU A 1 183 ? 8.578 -2.908 15.438 1 90.81 183 GLU A O 1
ATOM 1522 N N . LYS A 1 184 ? 9.93 -1.082 15.359 1 92.12 184 LYS A N 1
ATOM 1523 C CA . LYS A 1 184 ? 8.891 -0.206 15.898 1 92.12 184 LYS A CA 1
ATOM 1524 C C . LYS A 1 184 ? 7.727 -0.074 14.922 1 92.12 184 LYS A C 1
ATOM 1526 O O . LYS A 1 184 ? 6.613 0.279 15.312 1 92.12 184 LYS A O 1
ATOM 1531 N N . TYR A 1 185 ? 8.016 -0.384 13.664 1 93.5 185 TYR A N 1
ATOM 1532 C CA . TYR A 1 185 ? 7.027 -0.198 12.609 1 93.5 185 TYR A CA 1
ATOM 1533 C C . TYR A 1 185 ? 6.352 -1.517 12.258 1 93.5 185 TYR A C 1
ATOM 1535 O O . TYR A 1 185 ? 5.781 -1.66 11.172 1 93.5 185 TYR A O 1
ATOM 1543 N N . LYS A 1 186 ? 6.32 -2.52 13.078 1 86.44 186 LYS A N 1
ATOM 1544 C CA . LYS A 1 186 ? 5.906 -3.889 12.781 1 86.44 186 LYS A CA 1
ATOM 1545 C C . LYS A 1 186 ? 4.477 -3.928 12.25 1 86.44 186 LYS A C 1
ATOM 1547 O O . LYS A 1 186 ? 4.145 -4.773 11.422 1 86.44 186 LYS A O 1
ATOM 1552 N N . ASN A 1 187 ? 3.662 -3.002 12.609 1 83.19 187 ASN A N 1
ATOM 1553 C CA . ASN A 1 187 ? 2.27 -3.021 12.18 1 83.19 187 ASN A CA 1
ATOM 1554 C C . ASN A 1 187 ? 1.999 -1.962 11.117 1 83.19 187 ASN A C 1
ATOM 1556 O O . ASN A 1 187 ? 0.843 -1.693 10.781 1 83.19 187 ASN A O 1
ATOM 1560 N N . PHE A 1 188 ? 3.107 -1.383 10.633 1 88.69 188 PHE A N 1
ATOM 1561 C CA . PHE A 1 188 ? 2.977 -0.376 9.586 1 88.69 188 PHE A CA 1
ATOM 1562 C C . PHE A 1 188 ? 2.986 -1.024 8.203 1 88.69 188 PHE A C 1
ATOM 1564 O O . PHE A 1 188 ? 3.502 -2.131 8.039 1 88.69 188 PHE A O 1
ATOM 1571 N N . GLN A 1 189 ? 2.451 -0.442 7.312 1 83.12 189 GLN A N 1
ATOM 1572 C CA . GLN A 1 189 ? 2.305 -1.003 5.973 1 83.12 189 GLN A CA 1
ATOM 1573 C C . GLN A 1 189 ? 3.664 -1.188 5.301 1 83.12 189 GLN A C 1
ATOM 1575 O O . GLN A 1 189 ? 4.547 -0.34 5.438 1 83.12 189 GLN A O 1
ATOM 1580 N N . ASN A 1 190 ? 3.9 -2.326 4.684 1 82.38 190 ASN A N 1
ATOM 1581 C CA . ASN A 1 190 ? 4.984 -2.652 3.766 1 82.38 190 ASN A CA 1
ATOM 1582 C C . ASN A 1 190 ? 6.32 -2.777 4.492 1 82.38 190 ASN A C 1
ATOM 1584 O O . ASN A 1 190 ? 7.379 -2.592 3.893 1 82.38 190 ASN A O 1
ATOM 1588 N N . ILE A 1 191 ? 6.227 -3.004 5.715 1 90.5 191 ILE A N 1
ATOM 1589 C CA . ILE A 1 191 ? 7.461 -3.115 6.484 1 90.5 191 ILE A CA 1
ATOM 1590 C C . ILE A 1 191 ? 8.188 -4.402 6.109 1 90.5 191 ILE A C 1
ATOM 1592 O O . ILE A 1 191 ? 9.414 -4.406 5.941 1 90.5 191 ILE A O 1
ATOM 1596 N N . ASN A 1 192 ? 7.52 -5.461 5.973 1 91.75 192 ASN A N 1
ATOM 1597 C CA . ASN A 1 192 ? 8.133 -6.738 5.629 1 91.75 192 ASN A CA 1
ATOM 1598 C C . ASN A 1 192 ? 8.766 -6.699 4.242 1 91.75 192 ASN A C 1
ATOM 1600 O O . ASN A 1 192 ? 9.789 -7.352 4 1 91.75 192 ASN A O 1
ATOM 1604 N N . ARG A 1 193 ? 8.203 -5.961 3.461 1 91.12 193 ARG A N 1
ATOM 1605 C CA . ARG A 1 193 ? 8.797 -5.797 2.139 1 91.12 193 ARG A CA 1
ATOM 1606 C C . ARG A 1 193 ? 10.188 -5.172 2.236 1 91.12 193 ARG A C 1
ATOM 1608 O O . ARG A 1 193 ? 11.117 -5.598 1.543 1 91.12 193 ARG A O 1
ATOM 1615 N N . ILE A 1 194 ? 10.281 -4.176 3.055 1 91.81 194 ILE A N 1
ATOM 1616 C CA . ILE A 1 194 ? 11.562 -3.518 3.26 1 91.81 194 ILE A CA 1
ATOM 1617 C C . ILE A 1 194 ? 12.57 -4.516 3.828 1 91.81 194 ILE A C 1
ATOM 1619 O O . ILE A 1 194 ? 13.703 -4.605 3.348 1 91.81 194 ILE A O 1
ATOM 1623 N N . LYS A 1 195 ? 12.117 -5.301 4.789 1 94.25 195 LYS A N 1
ATOM 1624 C CA . LYS A 1 195 ? 12.984 -6.305 5.402 1 94.25 195 LYS A CA 1
ATOM 1625 C C . LYS A 1 195 ? 13.461 -7.324 4.371 1 94.25 195 LYS A C 1
ATOM 1627 O O . LYS A 1 195 ? 14.641 -7.664 4.328 1 94.25 195 LYS A O 1
ATOM 1632 N N . ILE A 1 196 ? 12.547 -7.75 3.588 1 95.12 196 ILE A N 1
ATOM 1633 C CA . ILE A 1 196 ? 12.859 -8.719 2.541 1 95.12 196 ILE A CA 1
ATOM 1634 C C . ILE A 1 196 ? 13.93 -8.148 1.611 1 95.12 196 ILE A C 1
ATOM 1636 O O . ILE A 1 196 ? 14.914 -8.828 1.301 1 95.12 196 ILE A O 1
ATOM 1640 N N . ASN A 1 197 ? 13.781 -6.949 1.26 1 91.81 197 ASN A N 1
ATOM 1641 C CA . ASN A 1 197 ? 14.734 -6.32 0.349 1 91.81 197 ASN A CA 1
ATOM 1642 C C . ASN A 1 197 ? 16.125 -6.238 0.963 1 91.81 197 ASN A C 1
ATOM 1644 O O . ASN A 1 197 ? 17.125 -6.52 0.295 1 91.81 197 ASN A O 1
ATOM 1648 N N . PHE A 1 198 ? 16.188 -5.832 2.203 1 93.88 198 PHE A N 1
ATOM 1649 C CA . PHE A 1 198 ? 17.469 -5.789 2.895 1 93.88 198 PHE A CA 1
ATOM 1650 C C . PHE A 1 198 ? 18.125 -7.16 2.895 1 93.88 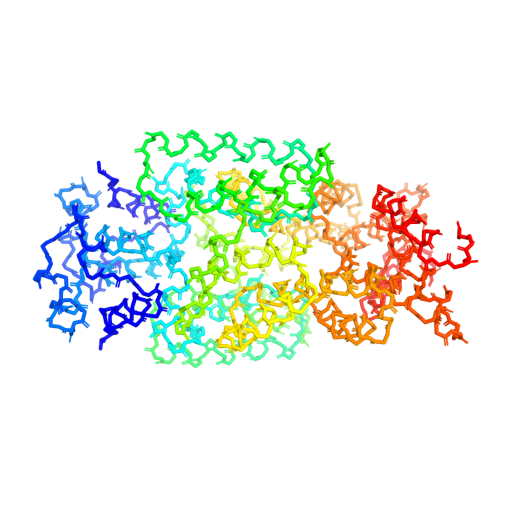198 PHE A C 1
ATOM 1652 O O . PHE A 1 198 ? 19.312 -7.281 2.594 1 93.88 198 PHE A O 1
ATOM 1659 N N . LEU A 1 199 ? 17.359 -8.109 3.199 1 95.56 199 LEU A N 1
ATOM 1660 C CA . LEU A 1 199 ? 17.891 -9.461 3.361 1 95.56 199 LEU A CA 1
ATOM 1661 C C . LEU A 1 199 ? 18.344 -10.031 2.021 1 95.56 199 LEU A C 1
ATOM 1663 O O . LEU A 1 199 ? 19.406 -10.641 1.932 1 95.56 199 LEU A O 1
ATOM 1667 N N . ILE A 1 200 ? 17.594 -9.805 1.042 1 94.12 200 ILE A N 1
ATOM 1668 C CA . ILE A 1 200 ? 17.953 -10.297 -0.287 1 94.12 200 ILE A CA 1
ATOM 1669 C C . ILE A 1 200 ? 19.203 -9.594 -0.781 1 94.12 200 ILE A C 1
ATOM 1671 O O . ILE A 1 200 ? 20.125 -10.242 -1.299 1 94.12 200 ILE A O 1
ATOM 1675 N N . ASN A 1 201 ? 19.281 -8.312 -0.595 1 90.62 201 ASN A N 1
ATOM 1676 C CA . ASN A 1 201 ? 20.453 -7.555 -1.017 1 90.62 201 ASN A CA 1
ATOM 1677 C C . ASN A 1 201 ? 21.703 -7.988 -0.255 1 90.62 201 ASN A C 1
ATOM 1679 O O . ASN A 1 201 ? 22.766 -8.141 -0.846 1 90.62 201 ASN A O 1
ATOM 1683 N N . LEU A 1 202 ? 21.5 -8.164 0.964 1 94.69 202 LEU A N 1
ATOM 1684 C CA . LEU A 1 202 ? 22.641 -8.602 1.768 1 94.69 202 LEU A CA 1
ATOM 1685 C C . LEU A 1 202 ? 23.078 -10.008 1.373 1 94.69 202 LEU A C 1
ATOM 1687 O O . LEU A 1 202 ? 24.266 -10.305 1.35 1 94.69 202 LEU A O 1
ATOM 1691 N N . SER A 1 203 ? 22.109 -10.883 1.109 1 95.56 203 SER A N 1
ATOM 1692 C CA . SER A 1 203 ? 22.438 -12.234 0.671 1 95.56 203 SER A CA 1
ATOM 1693 C C . SER A 1 203 ? 23.281 -12.211 -0.598 1 95.56 203 SER A C 1
ATOM 1695 O O . SER A 1 203 ? 24.219 -13 -0.741 1 95.56 203 SER A O 1
ATOM 1697 N N . LEU A 1 204 ? 22.953 -11.328 -1.474 1 91.62 204 LEU A N 1
ATOM 1698 C CA . LEU A 1 204 ? 23.734 -11.195 -2.705 1 91.62 204 LEU A CA 1
ATOM 1699 C C . LEU A 1 204 ? 25.156 -10.758 -2.404 1 91.62 204 LEU A C 1
ATOM 1701 O O . LEU A 1 204 ? 26.109 -11.258 -3.016 1 91.62 204 LEU A O 1
ATOM 1705 N N . LEU A 1 205 ? 25.297 -9.836 -1.514 1 92.25 205 LEU A N 1
ATOM 1706 C CA . LEU A 1 205 ? 26.625 -9.367 -1.127 1 92.25 205 LEU A CA 1
ATOM 1707 C C . LEU A 1 205 ? 27.453 -10.5 -0.531 1 92.25 205 LEU A C 1
ATOM 1709 O O . LEU A 1 205 ? 28.625 -10.656 -0.854 1 92.25 205 LEU A O 1
ATOM 1713 N N . TYR A 1 206 ? 26.844 -11.289 0.3 1 94.88 206 TYR A N 1
ATOM 1714 C CA . TYR A 1 206 ? 27.516 -12.445 0.876 1 94.88 206 TYR A CA 1
ATOM 1715 C C . TYR A 1 206 ? 27.906 -13.445 -0.205 1 94.88 206 TYR A C 1
ATOM 1717 O O . TYR A 1 206 ? 29 -14.008 -0.174 1 94.88 206 TYR A O 1
ATOM 1725 N N . LEU A 1 207 ? 27.016 -13.648 -1.132 1 92.88 207 LEU A N 1
ATOM 1726 C CA . LEU A 1 207 ? 27.281 -14.555 -2.238 1 92.88 207 LEU A CA 1
ATOM 1727 C C . LEU A 1 207 ? 28.5 -14.102 -3.043 1 92.88 207 LEU A C 1
ATOM 1729 O O . LEU A 1 207 ? 29.359 -14.906 -3.375 1 92.88 207 LEU A O 1
ATOM 1733 N N . LYS A 1 208 ? 28.562 -12.828 -3.268 1 88.62 208 LYS A N 1
ATOM 1734 C CA . LYS A 1 208 ? 29.672 -12.258 -4.023 1 88.62 208 LYS A CA 1
ATOM 1735 C C . LYS A 1 208 ? 30.984 -12.414 -3.271 1 88.62 208 LYS A C 1
ATOM 1737 O O . LYS A 1 208 ? 32.062 -12.461 -3.883 1 88.62 208 LYS A O 1
ATOM 1742 N N . ASN A 1 209 ? 30.906 -12.523 -2.01 1 92.06 209 ASN A N 1
ATOM 1743 C CA . ASN A 1 209 ? 32.094 -12.664 -1.173 1 92.06 209 ASN A CA 1
ATOM 1744 C C . ASN A 1 209 ? 32.312 -14.117 -0.784 1 92.06 209 ASN A C 1
ATOM 1746 O O . ASN A 1 209 ? 33.094 -14.398 0.139 1 92.06 209 ASN A O 1
ATOM 1750 N N . ASN A 1 210 ? 31.625 -15.016 -1.357 1 93.25 210 ASN A N 1
ATOM 1751 C CA . ASN A 1 210 ? 31.75 -16.453 -1.182 1 93.25 210 ASN A CA 1
ATOM 1752 C C . ASN A 1 210 ? 31.453 -16.875 0.256 1 93.25 210 ASN A C 1
ATOM 1754 O O . ASN A 1 210 ? 32.062 -17.828 0.762 1 93.25 210 ASN A O 1
ATOM 1758 N N . ASP A 1 211 ? 30.719 -16.078 0.883 1 95.44 211 ASP A N 1
ATOM 1759 C CA . ASP A 1 211 ? 30.219 -16.438 2.207 1 95.44 211 ASP A CA 1
ATOM 1760 C C . ASP A 1 211 ? 28.828 -17.047 2.127 1 95.44 211 ASP A C 1
ATOM 1762 O O . ASP A 1 211 ? 27.844 -16.406 2.469 1 95.44 211 ASP A O 1
ATOM 1766 N N . TYR A 1 212 ? 28.766 -18.266 1.858 1 96.19 212 TYR A N 1
ATOM 1767 C CA . TYR A 1 212 ? 27.516 -18.938 1.541 1 96.19 212 TYR A CA 1
ATOM 1768 C C . TYR A 1 212 ? 26.703 -19.203 2.803 1 96.19 212 TYR A C 1
ATOM 1770 O O . TYR A 1 212 ? 25.469 -19.188 2.77 1 96.19 212 TYR A O 1
ATOM 1778 N N . ASN A 1 213 ? 27.375 -19.375 3.854 1 96.62 213 ASN A N 1
ATOM 1779 C CA . ASN A 1 213 ? 26.672 -19.625 5.113 1 96.62 213 ASN A CA 1
ATOM 1780 C C . ASN A 1 213 ? 25.859 -18.406 5.547 1 96.62 213 ASN A C 1
ATOM 1782 O O . ASN A 1 213 ? 24.672 -18.516 5.863 1 96.62 213 ASN A O 1
ATOM 1786 N N . MET A 1 214 ? 26.531 -17.312 5.492 1 96.69 214 MET A N 1
ATOM 1787 C CA . MET A 1 214 ? 25.844 -16.094 5.902 1 96.69 214 MET A CA 1
ATOM 1788 C C . MET A 1 214 ? 24.781 -15.695 4.883 1 96.69 214 MET A C 1
ATOM 1790 O O . MET A 1 214 ? 23.734 -15.156 5.246 1 96.69 214 MET A O 1
ATOM 1794 N N . ALA A 1 215 ? 25.047 -15.922 3.648 1 97.31 215 ALA A N 1
ATOM 1795 C CA . ALA A 1 215 ? 24.047 -15.68 2.613 1 97.31 215 ALA A CA 1
ATOM 1796 C C . ALA A 1 215 ? 22.781 -16.5 2.865 1 97.31 215 ALA A C 1
ATOM 1798 O O . ALA A 1 215 ? 21.672 -15.977 2.83 1 97.31 215 ALA A O 1
ATOM 1799 N N . LEU A 1 216 ? 23.016 -17.75 3.162 1 97.81 216 LEU A N 1
ATOM 1800 C CA . LEU A 1 216 ? 21.922 -18.672 3.398 1 97.81 216 LEU A CA 1
ATOM 1801 C C . LEU A 1 216 ? 21.078 -18.234 4.598 1 97.81 216 LEU A C 1
ATOM 1803 O O . LEU A 1 216 ? 19.859 -18.328 4.57 1 97.81 216 LEU A O 1
ATOM 1807 N N . LYS A 1 217 ? 21.766 -17.781 5.566 1 97.69 217 LYS A N 1
ATOM 1808 C CA . LYS A 1 217 ? 21.062 -17.312 6.758 1 97.69 217 LYS A CA 1
ATOM 1809 C C . LYS A 1 217 ? 20.125 -16.156 6.418 1 97.69 217 LYS A C 1
ATOM 1811 O O . LYS A 1 217 ? 18.969 -16.141 6.863 1 97.69 217 LYS A O 1
ATOM 1816 N N . GLN A 1 218 ? 20.562 -15.18 5.582 1 97.5 218 GLN A N 1
ATOM 1817 C CA . GLN A 1 218 ? 19.703 -14.078 5.148 1 97.5 218 GLN A CA 1
ATOM 1818 C C . GLN A 1 218 ? 18.531 -14.578 4.32 1 97.5 218 GLN A C 1
ATOM 1820 O O . GLN A 1 218 ? 17.406 -14.117 4.5 1 97.5 218 GLN A O 1
ATOM 1825 N N . LEU A 1 219 ? 18.812 -15.5 3.479 1 98 219 LEU A N 1
ATOM 1826 C CA . LEU A 1 219 ? 17.797 -16.016 2.561 1 98 219 LEU A CA 1
ATOM 1827 C C . LEU A 1 219 ? 16.703 -16.75 3.32 1 98 219 LEU A C 1
ATOM 1829 O O . LEU A 1 219 ? 15.516 -16.578 3.021 1 98 219 LEU A O 1
ATOM 1833 N N . GLU A 1 220 ? 17.109 -17.562 4.277 1 97.88 220 GLU A N 1
ATOM 1834 C CA . GLU A 1 220 ? 16.109 -18.297 5.062 1 97.88 220 GLU A CA 1
ATOM 1835 C C . GLU A 1 220 ? 15.172 -17.344 5.793 1 97.88 220 GLU A C 1
ATOM 1837 O O . GLU A 1 220 ? 13.961 -17.578 5.832 1 97.88 220 GLU A O 1
ATOM 1842 N N . ASN A 1 221 ? 15.742 -16.297 6.316 1 96.62 221 ASN A N 1
ATOM 1843 C CA . ASN A 1 221 ? 14.914 -15.281 6.961 1 96.62 221 ASN A CA 1
ATOM 1844 C C . ASN A 1 221 ? 13.992 -14.594 5.961 1 96.62 221 ASN A C 1
ATOM 1846 O O . ASN A 1 221 ? 12.828 -14.32 6.266 1 96.62 221 ASN A O 1
ATOM 1850 N N . SER A 1 222 ? 14.477 -14.336 4.816 1 97.31 222 SER A N 1
ATOM 1851 C CA . SER A 1 222 ? 13.695 -13.68 3.77 1 97.31 222 SER A CA 1
ATOM 1852 C C . SER A 1 222 ? 12.586 -14.594 3.258 1 97.31 222 SER A C 1
ATOM 1854 O O . SER A 1 222 ? 11.477 -14.133 2.977 1 97.31 222 SER A O 1
ATOM 1856 N N . ILE A 1 223 ? 12.906 -15.891 3.088 1 97.5 223 ILE A N 1
ATOM 1857 C CA . ILE A 1 223 ? 11.953 -16.875 2.59 1 97.5 223 ILE A CA 1
ATOM 1858 C C . ILE A 1 223 ? 10.719 -16.891 3.49 1 97.5 223 ILE A C 1
ATOM 1860 O O . ILE A 1 223 ? 9.586 -16.859 3.002 1 97.5 223 ILE A O 1
ATOM 1864 N N . GLU A 1 224 ? 10.906 -16.891 4.766 1 96.19 224 GLU A N 1
ATOM 1865 C CA . GLU A 1 224 ? 9.797 -16.906 5.723 1 96.19 224 GLU A CA 1
ATOM 1866 C C . GLU A 1 224 ? 8.906 -15.68 5.547 1 96.19 2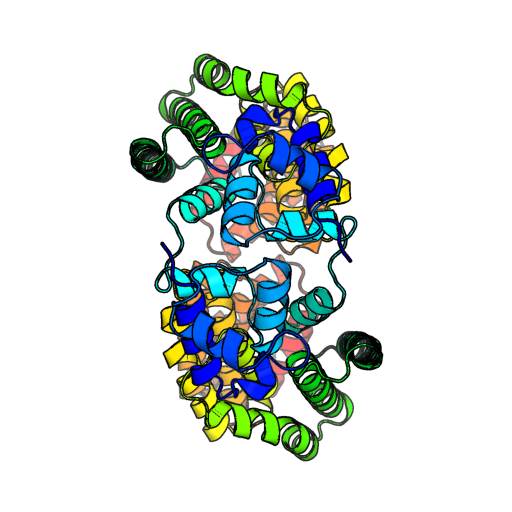24 GLU A C 1
ATOM 1868 O O . GLU A 1 224 ? 7.684 -15.805 5.496 1 96.19 224 GLU A O 1
ATOM 1873 N N . LEU A 1 225 ? 9.523 -14.547 5.402 1 95 225 LEU A N 1
ATOM 1874 C CA . LEU A 1 225 ? 8.781 -13.305 5.234 1 95 225 LEU A CA 1
ATOM 1875 C C . LEU A 1 225 ? 8.062 -13.281 3.891 1 95 225 LEU A C 1
ATOM 1877 O O . LEU A 1 225 ? 6.918 -12.828 3.805 1 95 225 LEU A O 1
ATOM 1881 N N . CYS A 1 226 ? 8.719 -13.773 2.854 1 96.25 226 CYS A N 1
ATOM 1882 C CA . CYS A 1 226 ? 8.117 -13.812 1.527 1 96.25 226 CYS A CA 1
ATOM 1883 C C . CYS A 1 226 ? 6.863 -14.68 1.525 1 96.25 226 CYS A C 1
ATOM 1885 O O . CYS A 1 226 ? 5.867 -14.328 0.887 1 96.25 226 CYS A O 1
ATOM 1887 N N . LYS A 1 227 ? 6.949 -15.789 2.203 1 93.06 227 LYS A N 1
ATOM 1888 C CA . LYS A 1 227 ? 5.801 -16.688 2.279 1 93.06 227 LYS A CA 1
ATOM 1889 C C . LYS A 1 227 ? 4.629 -16.031 3.004 1 93.06 227 LYS A C 1
ATOM 1891 O O . LYS A 1 227 ? 3.492 -16.094 2.535 1 93.06 227 LYS A O 1
ATOM 1896 N N . ILE A 1 228 ? 4.938 -15.375 4.047 1 90.25 228 ILE A N 1
ATOM 1897 C CA . ILE A 1 228 ? 3.918 -14.711 4.852 1 90.25 228 ILE A CA 1
ATOM 1898 C C . ILE A 1 228 ? 3.25 -13.609 4.031 1 90.25 228 ILE A C 1
ATOM 1900 O O . ILE A 1 228 ? 2.023 -13.492 4.02 1 90.25 228 ILE A O 1
ATOM 1904 N N . GLU A 1 229 ? 4.031 -12.867 3.275 1 89.5 229 GLU A N 1
ATOM 1905 C CA . GLU A 1 229 ? 3.525 -11.695 2.562 1 89.5 229 GLU A CA 1
ATOM 1906 C C . GLU A 1 229 ? 3.115 -12.055 1.137 1 89.5 229 GLU A C 1
ATOM 1908 O O . GLU A 1 229 ? 2.59 -11.211 0.407 1 89.5 229 GLU A O 1
ATOM 1913 N N . LYS A 1 230 ? 3.414 -13.305 0.706 1 90.06 230 LYS A N 1
ATOM 1914 C CA . LYS A 1 230 ? 3.086 -13.812 -0.622 1 90.06 230 LYS A CA 1
ATOM 1915 C C . LYS A 1 230 ? 3.793 -13.016 -1.71 1 90.06 230 LYS A C 1
ATOM 1917 O O . LYS A 1 230 ? 3.18 -12.641 -2.715 1 90.06 230 LYS A O 1
ATOM 1922 N N . HIS A 1 231 ? 5.008 -12.594 -1.396 1 92.94 231 HIS A N 1
ATOM 1923 C CA . HIS A 1 231 ? 5.887 -12 -2.396 1 92.94 231 HIS A CA 1
ATOM 1924 C C . HIS A 1 231 ? 6.602 -13.07 -3.215 1 92.94 231 HIS A C 1
ATOM 1926 O O . HIS A 1 231 ? 7.762 -13.383 -2.947 1 92.94 231 HIS A O 1
ATOM 1932 N N . PHE A 1 232 ? 5.977 -13.469 -4.238 1 94.94 232 PHE A N 1
ATOM 1933 C CA . PHE A 1 232 ? 6.371 -14.711 -4.891 1 94.94 232 PHE A CA 1
ATOM 1934 C C . PHE A 1 232 ? 7.594 -14.492 -5.777 1 94.94 232 PHE A C 1
ATOM 1936 O O . PHE A 1 232 ? 8.422 -15.391 -5.93 1 94.94 232 PHE A O 1
ATOM 1943 N N . ILE A 1 233 ? 7.727 -13.344 -6.32 1 93.69 233 ILE A N 1
ATOM 1944 C CA . ILE A 1 233 ? 8.914 -13.055 -7.121 1 93.69 233 ILE A CA 1
ATOM 1945 C C . ILE A 1 233 ? 10.156 -13.094 -6.234 1 93.69 233 ILE A C 1
ATOM 1947 O O . ILE A 1 233 ? 11.133 -13.773 -6.551 1 93.69 233 ILE A O 1
ATOM 1951 N N . ASN A 1 234 ? 10.031 -12.391 -5.09 1 94.75 234 ASN A N 1
ATOM 1952 C CA . ASN A 1 234 ? 11.141 -12.406 -4.137 1 94.75 234 ASN A CA 1
ATOM 1953 C C . ASN A 1 234 ? 11.414 -13.812 -3.621 1 94.75 234 ASN A C 1
ATOM 1955 O O . ASN A 1 234 ? 12.57 -14.203 -3.443 1 94.75 234 ASN A O 1
ATOM 1959 N N . LEU A 1 235 ? 10.344 -14.539 -3.404 1 96.69 235 LEU A N 1
ATOM 1960 C CA . LEU A 1 235 ? 10.477 -15.914 -2.93 1 96.69 235 LEU A CA 1
ATOM 1961 C C . LEU A 1 235 ? 11.266 -16.766 -3.924 1 96.69 235 LEU A C 1
ATOM 1963 O O . LEU A 1 235 ? 12.148 -17.531 -3.529 1 96.69 235 LEU A O 1
ATOM 1967 N N . SER A 1 236 ? 10.992 -16.547 -5.172 1 97 236 SER A N 1
ATOM 1968 C CA . SER A 1 236 ? 11.688 -17.297 -6.211 1 97 236 SER A CA 1
ATOM 1969 C C . SER A 1 236 ? 13.18 -16.969 -6.23 1 97 236 SER A C 1
ATOM 1971 O O . SER A 1 236 ? 14.023 -17.859 -6.359 1 97 236 SER A O 1
ATOM 1973 N N . ILE A 1 237 ? 13.469 -15.727 -6.07 1 96.38 237 ILE A N 1
ATOM 1974 C CA . ILE A 1 237 ? 14.859 -15.289 -6.016 1 96.38 237 ILE A CA 1
ATOM 1975 C C . ILE A 1 237 ? 15.562 -15.953 -4.836 1 96.38 237 ILE A C 1
ATOM 1977 O O . ILE A 1 237 ? 16.672 -16.484 -4.98 1 96.38 237 ILE A O 1
ATOM 1981 N N . CYS A 1 238 ? 14.883 -15.953 -3.754 1 97.81 238 CYS A N 1
ATOM 1982 C CA . CYS A 1 238 ? 15.453 -16.531 -2.543 1 97.81 238 CYS A CA 1
ATOM 1983 C C . CYS A 1 238 ? 15.719 -18.031 -2.729 1 97.81 238 CYS A C 1
ATOM 1985 O O . CYS A 1 238 ? 16.766 -18.531 -2.326 1 97.81 238 CYS A O 1
ATOM 1987 N N . TYR A 1 239 ? 14.812 -18.734 -3.332 1 97.75 239 TYR A N 1
ATOM 1988 C CA . TYR A 1 239 ? 14.984 -20.156 -3.559 1 97.75 239 TYR A CA 1
ATOM 1989 C C . TYR A 1 239 ? 16.172 -20.438 -4.477 1 97.75 239 TYR A C 1
ATOM 1991 O O . TYR A 1 239 ? 16.969 -21.328 -4.211 1 97.75 239 TYR A O 1
ATOM 1999 N N . ILE A 1 240 ? 16.25 -19.688 -5.504 1 97.31 240 ILE A N 1
ATOM 2000 C CA . ILE A 1 240 ? 17.328 -19.891 -6.465 1 97.31 240 ILE A CA 1
ATOM 2001 C C . ILE A 1 240 ? 18.672 -19.641 -5.781 1 97.31 240 ILE A C 1
ATOM 2003 O O . ILE A 1 240 ? 19.578 -20.469 -5.871 1 97.31 240 ILE A O 1
ATOM 2007 N N . ARG A 1 241 ? 18.797 -18.594 -5.055 1 97.06 241 ARG A N 1
ATOM 2008 C CA . ARG A 1 241 ? 20.047 -18.266 -4.379 1 97.06 241 ARG A CA 1
ATOM 2009 C C . ARG A 1 241 ? 20.328 -19.234 -3.244 1 97.06 241 ARG A C 1
ATOM 2011 O O . ARG A 1 241 ? 21.5 -19.547 -2.973 1 97.06 241 ARG A O 1
ATOM 2018 N N . LYS A 1 242 ? 19.25 -19.641 -2.551 1 97.75 242 LYS A N 1
ATOM 2019 C CA . LYS A 1 242 ? 19.422 -20.703 -1.567 1 97.75 242 LYS A CA 1
ATOM 2020 C C . LYS A 1 242 ? 20.047 -21.953 -2.205 1 97.75 242 LYS A C 1
ATOM 2022 O O . LYS A 1 242 ? 20.938 -22.578 -1.625 1 97.75 242 LYS A O 1
ATOM 2027 N N . GLY A 1 243 ? 19.562 -22.281 -3.381 1 96.88 243 GLY A N 1
ATOM 2028 C CA . GLY A 1 243 ? 20.141 -23.406 -4.113 1 96.88 243 GLY A CA 1
ATOM 2029 C C . GLY A 1 243 ? 21.609 -23.219 -4.426 1 96.88 243 GLY A C 1
ATOM 2030 O O . GLY A 1 243 ? 22.406 -24.141 -4.277 1 96.88 243 GLY A O 1
ATOM 2031 N N . ILE A 1 244 ? 21.969 -22.031 -4.82 1 96.31 244 ILE A N 1
ATOM 2032 C CA . ILE A 1 244 ? 23.359 -21.703 -5.105 1 96.31 244 ILE A CA 1
ATOM 2033 C C . ILE A 1 244 ? 24.219 -21.922 -3.855 1 96.31 244 ILE A C 1
ATOM 2035 O O . ILE A 1 244 ? 25.266 -22.562 -3.916 1 96.31 244 ILE A O 1
ATOM 2039 N N . CYS A 1 245 ? 23.734 -21.391 -2.752 1 96.81 245 CYS A N 1
ATOM 2040 C CA . CYS A 1 245 ? 24.469 -21.484 -1.5 1 96.81 245 CYS A CA 1
ATOM 2041 C C . CYS A 1 245 ? 24.672 -22.938 -1.091 1 96.81 245 CYS A C 1
ATOM 2043 O O . CYS A 1 245 ? 25.797 -23.344 -0.792 1 96.81 245 CYS A O 1
ATOM 2045 N N . LEU A 1 246 ? 23.609 -23.672 -1.114 1 96.44 246 LEU A N 1
ATOM 2046 C CA . LEU A 1 246 ? 23.672 -25.062 -0.688 1 96.44 246 LEU A CA 1
ATOM 2047 C C . LEU A 1 246 ? 24.609 -25.875 -1.582 1 96.44 246 LEU A C 1
ATOM 2049 O O . LEU A 1 246 ? 25.438 -26.641 -1.089 1 96.44 246 LEU A O 1
ATOM 2053 N N . ASN A 1 247 ? 24.547 -25.656 -2.82 1 94 247 ASN A N 1
ATOM 2054 C CA . ASN A 1 247 ? 25.422 -26.359 -3.75 1 94 247 ASN A CA 1
ATOM 2055 C C . ASN A 1 247 ? 26.891 -26.062 -3.482 1 94 247 ASN A C 1
ATOM 2057 O O . ASN A 1 247 ? 27.719 -26.969 -3.496 1 94 247 ASN A O 1
ATOM 2061 N N . ASN A 1 248 ? 27.219 -24.891 -3.256 1 93.88 248 ASN A N 1
ATOM 2062 C CA . ASN A 1 248 ? 28.594 -24.484 -3.01 1 93.88 248 ASN A CA 1
ATOM 2063 C C . ASN A 1 248 ? 29.094 -25 -1.654 1 93.88 248 ASN A C 1
ATOM 2065 O O . ASN A 1 248 ? 30.297 -25.078 -1.418 1 93.88 248 ASN A O 1
ATOM 2069 N N . MET A 1 249 ? 28.156 -25.328 -0.825 1 94.06 249 MET A N 1
ATOM 2070 C CA . MET A 1 249 ? 28.516 -25.875 0.485 1 94.06 249 MET A CA 1
ATOM 2071 C C . MET A 1 249 ? 28.547 -27.391 0.453 1 94.06 249 MET A C 1
ATOM 2073 O O . MET A 1 249 ? 28.656 -28.031 1.496 1 94.06 249 MET A O 1
ATOM 2077 N N . GLY A 1 250 ? 28.328 -28 -0.765 1 90.69 250 GLY A N 1
ATOM 2078 C CA . GLY A 1 250 ? 28.406 -29.438 -0.934 1 90.69 250 GLY A CA 1
ATOM 2079 C C . GLY A 1 250 ? 27.109 -30.156 -0.614 1 90.69 250 GLY A C 1
ATOM 2080 O O . GLY A 1 250 ? 27.109 -31.359 -0.339 1 90.69 250 GLY A O 1
ATOM 2081 N N . LYS A 1 251 ? 26.109 -29.375 -0.558 1 93 251 LYS A N 1
ATOM 2082 C CA . LYS A 1 251 ? 24.781 -29.938 -0.303 1 93 251 LYS A CA 1
ATOM 2083 C C . LYS A 1 251 ? 23.938 -29.922 -1.566 1 93 251 LYS A C 1
ATOM 2085 O O . LYS A 1 251 ? 24.359 -29.422 -2.609 1 93 251 LYS A O 1
ATOM 2090 N N . CYS A 1 252 ? 22.859 -30.578 -1.524 1 89.81 252 CYS A N 1
ATOM 2091 C CA . CYS A 1 252 ? 21.953 -30.641 -2.67 1 89.81 252 CYS A CA 1
ATOM 2092 C C . CYS A 1 252 ? 21.125 -29.375 -2.779 1 89.81 252 CYS A C 1
ATOM 2094 O O . CYS A 1 252 ? 20.141 -29.203 -2.066 1 89.81 252 CYS A O 1
ATOM 2096 N N . GLY A 1 253 ? 21.547 -28.438 -3.551 1 92.94 253 GLY A N 1
ATOM 2097 C CA . GLY A 1 253 ? 20.859 -27.172 -3.715 1 92.94 253 GLY A CA 1
ATOM 2098 C C . GLY A 1 253 ? 20 -27.109 -4.969 1 92.94 253 GLY A C 1
ATOM 2099 O O . GLY A 1 253 ? 19.203 -26.203 -5.133 1 92.94 253 GLY A O 1
ATOM 2100 N N . LEU A 1 254 ? 20.062 -28.094 -5.867 1 92.25 254 LEU A N 1
ATOM 2101 C CA . LEU A 1 254 ? 19.422 -28.094 -7.184 1 92.25 254 LEU A CA 1
ATOM 2102 C C . LEU A 1 254 ? 17.906 -28.031 -7.055 1 92.25 254 LEU A C 1
ATOM 2104 O O . LEU A 1 254 ? 17.25 -27.359 -7.848 1 92.25 254 LEU A O 1
ATOM 2108 N N . TYR A 1 255 ? 17.516 -28.719 -6.09 1 93.81 255 TYR A N 1
ATOM 2109 C CA . TYR A 1 255 ? 16.078 -28.719 -5.863 1 93.81 255 TYR A CA 1
ATOM 2110 C C . TYR A 1 255 ? 15.547 -27.312 -5.688 1 93.81 255 TYR A C 1
ATOM 2112 O O . TYR A 1 255 ? 14.547 -26.938 -6.297 1 93.81 255 TYR A O 1
ATOM 2120 N N . TRP A 1 256 ? 16.188 -26.562 -4.926 1 95.56 256 TRP A N 1
ATOM 2121 C CA . TRP A 1 256 ? 15.742 -25.219 -4.609 1 95.56 256 TRP A CA 1
ATOM 2122 C C . TRP A 1 256 ? 15.883 -24.297 -5.812 1 95.56 256 TRP A C 1
ATOM 2124 O O . TRP A 1 256 ? 14.992 -23.5 -6.105 1 95.56 256 TRP A O 1
ATOM 2134 N N . SER A 1 257 ? 16.969 -24.391 -6.5 1 95.44 257 SER A N 1
ATOM 2135 C CA . SER A 1 257 ? 17.156 -23.578 -7.703 1 95.44 257 SER A CA 1
ATOM 2136 C C . SER A 1 257 ? 16.062 -23.875 -8.734 1 95.44 257 SER A C 1
ATOM 2138 O O . SER A 1 257 ? 15.5 -22.938 -9.32 1 95.44 257 SER A O 1
ATOM 2140 N N . HIS A 1 258 ? 15.727 -25.125 -8.859 1 94.5 258 HIS A N 1
ATOM 2141 C CA . HIS A 1 258 ? 14.695 -25.516 -9.82 1 94.5 258 HIS A CA 1
ATOM 2142 C C . HIS A 1 258 ? 13.32 -25.047 -9.375 1 94.5 258 HIS A C 1
ATOM 2144 O O . HIS A 1 258 ? 12.5 -24.641 -10.203 1 94.5 258 HIS A O 1
ATOM 2150 N N . LYS A 1 259 ? 13.117 -25.156 -8.125 1 95.06 259 LYS A N 1
ATOM 2151 C CA . LYS A 1 259 ? 11.836 -24.688 -7.598 1 95.06 259 LYS A CA 1
ATOM 2152 C C . LYS A 1 259 ? 11.641 -23.203 -7.891 1 95.06 259 LYS A C 1
ATOM 2154 O O . LYS A 1 259 ? 10.57 -22.797 -8.352 1 95.06 259 LYS A O 1
ATOM 2159 N N . GLY A 1 260 ? 12.672 -22.422 -7.598 1 96.38 260 GLY A N 1
ATOM 2160 C CA . GLY A 1 260 ? 12.602 -21 -7.883 1 96.38 260 GLY A CA 1
ATOM 2161 C C . GLY A 1 260 ? 12.43 -20.688 -9.359 1 96.38 260 GLY A C 1
ATOM 2162 O O . GLY A 1 260 ? 11.617 -19.844 -9.734 1 96.38 260 GLY A O 1
ATOM 2163 N N . MET A 1 261 ? 13.125 -21.406 -10.18 1 96.12 261 MET A N 1
ATOM 2164 C CA . MET A 1 261 ? 13.047 -21.188 -11.625 1 96.12 261 MET A CA 1
ATOM 2165 C C . MET A 1 261 ? 11.68 -21.594 -12.156 1 96.12 261 MET A C 1
ATOM 2167 O O . MET A 1 261 ? 11.125 -20.906 -13.023 1 96.12 261 MET A O 1
ATOM 2171 N N . ASN A 1 262 ? 11.188 -22.672 -11.648 1 94.94 262 ASN A N 1
ATOM 2172 C CA . ASN A 1 262 ? 9.852 -23.109 -12.031 1 94.94 262 ASN A CA 1
ATOM 2173 C C . ASN A 1 262 ? 8.805 -22.062 -11.664 1 94.94 262 ASN A C 1
ATOM 2175 O O . ASN A 1 262 ? 7.863 -21.828 -12.43 1 94.94 262 ASN A O 1
ATOM 2179 N N . MET A 1 263 ? 8.961 -21.469 -10.516 1 95.62 263 MET A N 1
ATOM 2180 C CA . MET A 1 263 ? 8.047 -20.406 -10.094 1 95.62 263 MET A CA 1
ATOM 2181 C C . MET A 1 263 ? 8.055 -19.266 -11.094 1 95.62 263 MET A C 1
ATOM 2183 O O . MET A 1 263 ? 6.996 -18.812 -11.539 1 95.62 263 MET A O 1
ATOM 2187 N N . LEU A 1 264 ? 9.219 -18.844 -11.461 1 95.25 264 LEU A N 1
ATOM 2188 C CA . LEU A 1 264 ? 9.336 -17.719 -12.391 1 95.25 264 LEU A CA 1
ATOM 2189 C C . LEU A 1 264 ? 8.758 -18.078 -13.758 1 95.25 264 LEU A C 1
ATOM 2191 O O . LEU A 1 264 ? 8.141 -17.234 -14.406 1 95.25 264 LEU A O 1
ATOM 2195 N N . GLU A 1 265 ? 8.922 -19.312 -14.164 1 94.44 265 GLU A N 1
ATOM 2196 C CA . GLU A 1 265 ? 8.375 -19.781 -15.438 1 94.44 265 GLU A CA 1
ATOM 2197 C C . GLU A 1 265 ? 6.852 -19.766 -15.422 1 94.44 265 GLU A C 1
ATOM 2199 O O . GLU A 1 265 ? 6.219 -19.25 -16.359 1 94.44 265 GLU A O 1
ATOM 2204 N N . VAL A 1 266 ? 6.363 -20.312 -14.375 1 92.19 266 VAL A N 1
ATOM 2205 C CA . VAL A 1 266 ? 4.91 -20.406 -14.25 1 92.19 266 VAL A CA 1
ATOM 2206 C C . VAL A 1 266 ? 4.305 -19.016 -14.156 1 92.19 266 VAL A C 1
ATOM 2208 O O . VAL A 1 266 ? 3.203 -18.766 -14.648 1 92.19 266 VAL A O 1
ATOM 2211 N N . LEU A 1 267 ? 5.031 -18.078 -13.633 1 91.94 267 LEU A N 1
ATOM 2212 C CA . LEU A 1 267 ? 4.559 -16.703 -13.438 1 91.94 267 LEU A CA 1
ATOM 2213 C C . LEU A 1 267 ? 4.871 -15.844 -14.656 1 91.94 267 LEU A C 1
ATOM 2215 O O . LEU A 1 267 ? 4.652 -14.633 -14.633 1 91.94 267 LEU A O 1
ATOM 2219 N N . ASP A 1 268 ? 5.43 -16.406 -15.633 1 91.06 268 ASP A N 1
ATOM 2220 C CA . ASP A 1 268 ? 5.742 -15.766 -16.906 1 91.06 268 ASP A CA 1
ATOM 2221 C C . ASP A 1 268 ? 6.762 -14.648 -16.719 1 91.06 268 ASP A C 1
ATOM 2223 O O . ASP A 1 268 ? 6.652 -13.594 -17.344 1 91.06 268 ASP A O 1
ATOM 2227 N N . GLN A 1 269 ? 7.637 -14.797 -15.719 1 92 269 GLN A N 1
ATOM 2228 C CA . GLN A 1 269 ? 8.711 -13.836 -15.484 1 92 269 GLN A CA 1
ATOM 2229 C C . GLN A 1 269 ? 10 -14.273 -16.188 1 92 269 GLN A C 1
ATOM 2231 O O . GLN A 1 269 ? 11.008 -14.531 -15.539 1 92 269 GLN A O 1
ATOM 2236 N N . PHE A 1 270 ? 10 -14.203 -17.438 1 92.81 270 PHE A N 1
ATOM 2237 C CA . PHE A 1 270 ? 11.039 -14.828 -18.25 1 92.81 270 PHE A CA 1
ATOM 2238 C C . PHE A 1 270 ? 12.312 -13.977 -18.234 1 92.81 270 PHE A C 1
ATOM 2240 O O . PHE A 1 270 ? 13.422 -14.516 -18.266 1 92.81 270 PHE A O 1
ATOM 2247 N N . ASP A 1 271 ? 12.141 -12.688 -18.188 1 90.31 271 ASP A N 1
ATOM 2248 C CA . ASP A 1 271 ? 13.312 -11.812 -18.141 1 90.31 271 ASP A CA 1
ATOM 2249 C C . ASP A 1 271 ? 14.109 -12.047 -16.859 1 90.31 271 ASP A C 1
ATOM 2251 O O . ASP A 1 271 ? 15.328 -12.227 -16.906 1 90.31 271 ASP A O 1
ATOM 2255 N N . LEU A 1 272 ? 13.414 -12.055 -15.852 1 90.88 272 LEU A N 1
ATOM 2256 C CA . LEU A 1 272 ? 14.062 -12.281 -14.562 1 90.88 272 LEU A CA 1
ATOM 2257 C C . LEU A 1 272 ? 14.664 -13.688 -14.5 1 90.88 272 LEU A C 1
ATOM 2259 O O . LEU A 1 272 ? 15.758 -13.875 -13.961 1 90.88 272 LEU A O 1
ATOM 2263 N N . LEU A 1 273 ? 13.953 -14.633 -15.031 1 94.94 273 LEU A N 1
ATOM 2264 C CA . LEU A 1 273 ? 14.438 -16 -15.086 1 94.94 273 LEU A CA 1
ATOM 2265 C C . LEU A 1 273 ? 15.781 -16.078 -15.812 1 94.94 273 LEU A C 1
ATOM 2267 O O . LEU A 1 273 ? 16.703 -16.734 -15.344 1 94.94 273 LEU A O 1
ATOM 2271 N N . SER A 1 274 ? 15.867 -15.383 -16.891 1 93.44 274 SER A N 1
ATOM 2272 C CA . SER A 1 274 ? 17.094 -15.375 -17.672 1 93.44 274 SER A CA 1
ATOM 2273 C C . SER A 1 274 ? 18.25 -14.773 -16.875 1 93.44 274 SER A C 1
ATOM 2275 O O . SER A 1 274 ? 19.359 -15.305 -16.891 1 93.44 274 SER A O 1
ATOM 2277 N N . ILE A 1 275 ? 17.984 -13.742 -16.203 1 89.69 275 ILE A N 1
ATOM 2278 C CA . ILE A 1 275 ? 19 -13.078 -15.383 1 89.69 275 ILE A CA 1
ATOM 2279 C C . ILE A 1 275 ? 19.484 -14.016 -14.289 1 89.69 275 ILE A C 1
ATOM 2281 O O . ILE A 1 275 ? 20.688 -14.156 -14.07 1 89.69 275 ILE A O 1
ATOM 2285 N N . LEU A 1 276 ? 18.578 -14.68 -13.664 1 92.81 276 LEU A N 1
ATOM 2286 C CA . LEU A 1 276 ? 18.922 -15.531 -12.523 1 92.81 276 LEU A CA 1
ATOM 2287 C C . LEU A 1 276 ? 19.609 -16.812 -12.992 1 92.81 276 LEU A C 1
ATOM 2289 O O . LEU A 1 276 ? 20.453 -17.359 -12.281 1 92.81 276 LEU A O 1
ATOM 2293 N N . LYS A 1 277 ? 19.25 -17.297 -14.156 1 93.31 277 LYS A N 1
ATOM 2294 C CA . LYS A 1 277 ? 19.969 -18.422 -14.719 1 93.31 277 LYS A CA 1
ATOM 2295 C C . LYS A 1 277 ? 21.453 -18.094 -14.93 1 93.31 277 LYS A C 1
ATOM 2297 O O . LYS A 1 277 ? 22.328 -18.906 -14.633 1 93.31 277 LYS A O 1
ATOM 2302 N N . THR A 1 278 ? 21.688 -16.906 -15.375 1 91.12 278 THR A N 1
ATOM 2303 C CA . THR A 1 278 ? 23.062 -16.438 -15.547 1 91.12 278 THR A CA 1
ATOM 2304 C C . THR A 1 278 ? 23.766 -16.328 -14.195 1 91.12 278 THR A C 1
ATOM 2306 O O . THR A 1 278 ? 24.953 -16.641 -14.078 1 91.12 278 THR A O 1
ATOM 2309 N N . GLU A 1 279 ? 23.047 -15.852 -13.242 1 89.75 279 GLU A N 1
ATOM 2310 C CA . GLU A 1 279 ? 23.578 -15.758 -11.891 1 89.75 279 GLU A CA 1
ATOM 2311 C C . GLU A 1 279 ? 23.969 -17.141 -11.352 1 89.75 279 GLU A C 1
ATOM 2313 O O . GLU A 1 279 ? 25.016 -17.281 -10.711 1 89.75 279 GLU A O 1
ATOM 2318 N N . VAL A 1 280 ? 23.172 -18.141 -11.586 1 91.38 280 VAL A N 1
ATOM 2319 C CA . VAL A 1 280 ? 23.438 -19.5 -11.141 1 91.38 280 VAL A CA 1
ATOM 2320 C C . VAL A 1 280 ? 24.703 -20.016 -11.82 1 91.38 280 VAL A C 1
ATOM 2322 O O . VAL A 1 280 ? 25.547 -20.656 -11.18 1 91.38 280 VAL A O 1
ATOM 2325 N N . GLU A 1 281 ? 24.812 -19.766 -13.055 1 89.25 281 GLU A N 1
ATOM 2326 C CA . GLU A 1 281 ? 25.984 -20.203 -13.805 1 89.25 281 GLU A CA 1
ATOM 2327 C C . GLU A 1 281 ? 27.266 -19.531 -13.281 1 89.25 281 GLU A C 1
ATOM 2329 O O . GLU A 1 281 ? 28.312 -20.156 -13.219 1 89.25 281 GLU A O 1
ATOM 2334 N N . LYS A 1 282 ? 27.078 -18.375 -12.883 1 88.62 282 LYS A N 1
ATOM 2335 C CA . LYS A 1 282 ? 28.219 -17.594 -12.43 1 88.62 282 LYS A CA 1
ATOM 2336 C C . LYS A 1 282 ? 28.672 -18.047 -11.047 1 88.62 282 LYS A C 1
ATOM 2338 O O . LYS A 1 282 ? 29.875 -18.109 -10.773 1 88.62 282 LYS A O 1
ATOM 2343 N N . TYR A 1 283 ? 27.734 -18.312 -10.227 1 87.38 283 TYR A N 1
ATOM 2344 C CA . TYR A 1 283 ? 28.109 -18.516 -8.828 1 87.38 283 TYR A CA 1
ATOM 2345 C C . TYR A 1 283 ? 28.031 -19.984 -8.453 1 87.38 283 TYR A C 1
ATOM 2347 O O . TYR A 1 283 ? 28.328 -20.359 -7.316 1 87.38 283 TYR A O 1
ATOM 2355 N N . SER A 1 284 ? 27.5 -20.734 -9.305 1 80.12 284 SER A N 1
ATOM 2356 C CA . SER A 1 284 ? 27.438 -22.156 -9.016 1 80.12 284 SER A CA 1
ATOM 2357 C C . SER A 1 284 ? 28.297 -22.969 -9.992 1 80.12 284 SER A C 1
ATOM 2359 O O . SER A 1 284 ? 28.656 -22.469 -11.062 1 80.12 284 SER A O 1
ATOM 2361 N N . ASN A 1 285 ? 28.719 -24.109 -9.594 1 70.75 285 ASN A N 1
ATOM 2362 C CA . ASN A 1 285 ? 29.531 -25 -10.414 1 70.75 285 ASN A CA 1
ATOM 2363 C C . ASN A 1 285 ? 28.672 -25.844 -11.344 1 70.75 285 ASN A C 1
ATOM 2365 O O . ASN A 1 285 ? 29.141 -26.828 -11.938 1 70.75 285 ASN A O 1
ATOM 2369 N N . TYR A 1 286 ? 27.391 -25.516 -11.328 1 65.81 286 TYR A N 1
ATOM 2370 C CA . TYR A 1 286 ? 26.547 -26.328 -12.188 1 65.81 286 TYR A CA 1
ATOM 2371 C C . TYR A 1 286 ? 25.812 -25.469 -13.211 1 65.81 286 TYR A C 1
ATOM 2373 O O . TYR A 1 286 ? 25.672 -24.266 -13.023 1 65.81 286 TYR A O 1
ATOM 2381 N N . ILE A 1 287 ? 25.609 -26.031 -14.477 1 61.75 287 ILE A N 1
ATOM 2382 C CA . ILE A 1 287 ? 24.859 -25.375 -15.539 1 61.75 287 ILE A CA 1
ATOM 2383 C C . ILE A 1 287 ? 23.375 -25.734 -15.422 1 61.75 287 ILE A C 1
ATOM 2385 O O . ILE A 1 287 ? 23.031 -26.922 -15.266 1 61.75 287 ILE A O 1
ATOM 2389 N N . VAL A 1 288 ? 22.484 -24.828 -15.289 1 59.59 288 VAL A N 1
ATOM 2390 C CA . VAL A 1 288 ? 21.047 -25.094 -15.25 1 59.59 288 VAL A CA 1
ATOM 2391 C C . VAL A 1 288 ? 20.438 -24.781 -16.609 1 59.59 288 VAL A C 1
ATOM 2393 O O . VAL A 1 288 ? 20.906 -23.891 -17.328 1 59.59 288 VAL A O 1
ATOM 2396 N N . MET B 1 1 ? -5.73 15.258 24.453 1 48.06 1 MET B N 1
ATOM 2397 C CA . MET B 1 1 ? -5.555 15.789 23.094 1 48.06 1 MET B CA 1
ATOM 2398 C C . MET B 1 1 ? -4.168 15.469 22.562 1 48.06 1 MET B C 1
ATOM 2400 O O . MET B 1 1 ? -3.182 15.516 23.297 1 48.06 1 MET B O 1
ATOM 2404 N N . ASN B 1 2 ? -3.98 14.781 21.344 1 61.25 2 ASN B N 1
ATOM 2405 C CA . ASN B 1 2 ? -2.678 14.305 20.906 1 61.25 2 ASN B CA 1
ATOM 2406 C C . ASN B 1 2 ? -1.711 15.461 20.656 1 61.25 2 ASN B C 1
ATOM 2408 O O . ASN B 1 2 ? -2.113 16.516 20.172 1 61.25 2 ASN B O 1
ATOM 2412 N N . ASN B 1 3 ? -0.714 15.547 21.391 1 80.44 3 ASN B N 1
ATOM 2413 C CA . ASN B 1 3 ? 0.322 16.562 21.266 1 80.44 3 ASN B CA 1
ATOM 2414 C C . ASN B 1 3 ? 1.195 16.328 20.047 1 80.44 3 ASN B C 1
ATOM 2416 O O . ASN B 1 3 ? 2.27 15.734 20.141 1 80.44 3 ASN B O 1
ATOM 2420 N N . TYR B 1 4 ? 0.759 16.875 18.891 1 89.56 4 TYR B N 1
ATOM 2421 C CA . TYR B 1 4 ? 1.457 16.734 17.625 1 89.56 4 TYR B CA 1
ATOM 2422 C C . TYR B 1 4 ? 2.859 17.328 17.703 1 89.56 4 TYR B C 1
ATOM 2424 O O . TYR B 1 4 ? 3.787 16.828 17.062 1 89.56 4 TYR B O 1
ATOM 2432 N N . GLY B 1 5 ? 2.908 18.328 18.531 1 93.25 5 GLY B N 1
ATOM 2433 C CA . GLY B 1 5 ? 4.188 19 18.672 1 93.25 5 GLY B CA 1
ATOM 2434 C C . GLY B 1 5 ? 5.27 18.109 19.266 1 93.25 5 GLY B C 1
ATOM 2435 O O . GLY B 1 5 ? 6.422 18.141 18.828 1 93.25 5 GLY B O 1
ATOM 2436 N N . GLU B 1 6 ? 4.891 17.359 20.203 1 93.5 6 GLU B N 1
ATOM 2437 C CA . GLU B 1 6 ? 5.836 16.438 20.828 1 93.5 6 GLU B CA 1
ATOM 2438 C C . GLU B 1 6 ? 6.328 15.391 19.828 1 93.5 6 GLU B C 1
ATOM 2440 O O . GLU B 1 6 ? 7.504 15.016 19.844 1 93.5 6 GLU B O 1
ATOM 2445 N N . THR B 1 7 ? 5.449 14.93 19.031 1 94 7 THR B N 1
ATOM 2446 C CA . THR B 1 7 ? 5.812 13.945 18.016 1 94 7 THR B CA 1
ATOM 2447 C C . THR B 1 7 ? 6.762 14.555 17 1 94 7 THR B C 1
ATOM 2449 O O . THR B 1 7 ? 7.754 13.922 16.609 1 94 7 THR B O 1
ATOM 2452 N N . ILE B 1 8 ? 6.496 15.742 16.578 1 95.75 8 ILE B N 1
ATOM 2453 C CA . ILE B 1 8 ? 7.355 16.438 15.633 1 95.75 8 ILE B CA 1
ATOM 2454 C C . ILE B 1 8 ? 8.75 16.609 16.234 1 95.75 8 ILE B C 1
ATOM 2456 O O . ILE B 1 8 ? 9.758 16.391 15.555 1 95.75 8 ILE B O 1
ATOM 2460 N N . LYS B 1 9 ? 8.734 17.031 17.469 1 95.88 9 LYS B N 1
ATOM 2461 C CA . LYS B 1 9 ? 10.008 17.188 18.156 1 95.88 9 LYS B CA 1
ATOM 2462 C C . LYS B 1 9 ? 10.797 15.883 18.172 1 95.88 9 LYS B C 1
ATOM 2464 O O . LYS B 1 9 ? 11.984 15.867 17.859 1 95.88 9 LYS B O 1
ATOM 2469 N N . LYS B 1 10 ? 10.125 14.844 18.562 1 95.44 10 LYS B N 1
ATOM 2470 C CA . LYS B 1 10 ? 10.75 13.523 18.625 1 95.44 10 LYS B CA 1
ATOM 2471 C C . LYS B 1 10 ? 11.391 13.156 17.297 1 95.44 10 LYS B C 1
ATOM 2473 O O . LYS B 1 10 ? 12.547 12.727 17.25 1 95.44 10 LYS B O 1
ATOM 2478 N N . ILE B 1 11 ? 10.688 13.328 16.203 1 96.38 11 ILE B N 1
ATOM 2479 C CA . ILE B 1 11 ? 11.172 12.977 14.867 1 96.38 11 ILE B CA 1
ATOM 2480 C C . ILE B 1 11 ? 12.312 13.914 14.469 1 96.38 11 ILE B C 1
ATOM 2482 O O . ILE B 1 11 ? 13.352 13.461 13.992 1 96.38 11 ILE B O 1
ATOM 2486 N N . ARG B 1 12 ? 12.055 15.195 14.68 1 96.75 12 ARG B N 1
ATOM 2487 C CA . ARG B 1 12 ? 13.062 16.188 14.32 1 96.75 12 ARG B CA 1
ATOM 2488 C C . ARG B 1 12 ? 14.391 15.891 15.016 1 96.75 12 ARG B C 1
ATOM 2490 O O . ARG B 1 12 ? 15.438 15.852 14.367 1 96.75 12 ARG B O 1
ATOM 2497 N N . VAL B 1 13 ? 14.344 15.688 16.312 1 96.31 13 VAL B N 1
ATOM 2498 C CA . VAL B 1 13 ? 15.539 15.414 17.109 1 96.31 13 VAL B CA 1
ATOM 2499 C C . VAL B 1 13 ? 16.156 14.086 16.688 1 96.31 13 VAL B C 1
ATOM 2501 O O . VAL B 1 13 ? 17.375 13.992 16.531 1 96.31 13 VAL B O 1
ATOM 2504 N N . GLY B 1 14 ? 15.336 13.109 16.516 1 94.62 14 GLY B N 1
ATOM 2505 C CA . GLY B 1 14 ? 15.82 11.812 16.078 1 94.62 14 GLY B CA 1
ATOM 2506 C C . GLY B 1 14 ? 16.578 11.867 14.758 1 94.62 14 GLY B C 1
ATOM 2507 O O . GLY B 1 14 ? 17.5 11.078 14.531 1 94.62 14 GLY B O 1
ATOM 2508 N N . LYS B 1 15 ? 16.219 12.828 13.883 1 94.5 15 LYS B N 1
ATOM 2509 C CA . LYS B 1 15 ? 16.844 12.953 12.57 1 94.5 15 LYS B CA 1
ATOM 2510 C C . LYS B 1 15 ? 17.984 13.961 12.602 1 94.5 15 LYS B C 1
ATOM 2512 O O . LYS B 1 15 ? 18.656 14.164 11.594 1 94.5 15 LYS B O 1
ATOM 2517 N N . GLY B 1 16 ? 18.062 14.594 13.719 1 93.06 16 GLY B N 1
ATOM 2518 C CA . GLY B 1 16 ? 19.172 15.516 13.906 1 93.06 16 GLY B CA 1
ATOM 2519 C C . GLY B 1 16 ? 18.922 16.875 13.273 1 93.06 16 GLY B C 1
ATOM 2520 O O . GLY B 1 16 ? 19.875 17.594 12.977 1 93.06 16 GLY B O 1
ATOM 2521 N N . PHE B 1 17 ? 17.688 17.266 13.055 1 94.56 17 PHE B N 1
ATOM 2522 C CA . PHE B 1 17 ? 17.391 18.547 12.453 1 94.56 17 PHE B CA 1
ATOM 2523 C C . PHE B 1 17 ? 17.234 19.625 13.523 1 94.56 17 PHE B C 1
ATOM 2525 O O . PHE B 1 17 ? 16.703 19.359 14.602 1 94.56 17 PHE B O 1
ATOM 2532 N N . SER B 1 18 ? 17.641 20.797 13.227 1 95.69 18 SER B N 1
ATOM 2533 C CA . SER B 1 18 ? 17.469 21.922 14.148 1 95.69 18 SER B CA 1
ATOM 2534 C C . SER B 1 18 ? 16.078 22.547 14.008 1 95.69 18 SER B C 1
ATOM 2536 O O . SER B 1 18 ? 15.43 22.391 12.969 1 95.69 18 SER B O 1
ATOM 2538 N N . GLN B 1 19 ? 15.648 23.188 15.047 1 96.94 19 GLN B N 1
ATOM 2539 C CA . GLN B 1 19 ? 14.391 23.922 14.977 1 96.94 19 GLN B CA 1
ATOM 2540 C C . GLN B 1 19 ? 14.438 25 13.898 1 96.94 19 GLN B C 1
ATOM 2542 O O . GLN B 1 19 ? 13.453 25.219 13.188 1 96.94 19 GLN B O 1
ATOM 2547 N N . LYS B 1 20 ? 15.555 25.594 13.781 1 96 20 LYS B N 1
ATOM 2548 C CA . LYS B 1 20 ? 15.758 26.656 12.797 1 96 20 LYS B CA 1
ATOM 2549 C C . LYS B 1 20 ? 15.555 26.141 11.375 1 96 20 LYS B C 1
ATOM 2551 O O . LYS B 1 20 ? 14.883 26.797 10.57 1 96 20 LYS B O 1
ATOM 2556 N N . TYR B 1 21 ? 16.047 25.031 11.133 1 95.25 21 TYR B N 1
ATOM 2557 C CA . TYR B 1 21 ? 15.906 24.438 9.805 1 95.25 21 TYR B CA 1
ATOM 2558 C C . TYR B 1 21 ? 14.445 24.125 9.5 1 95.25 21 TYR B C 1
ATOM 2560 O O . TYR B 1 21 ? 13.93 24.484 8.438 1 95.25 21 TYR B O 1
ATOM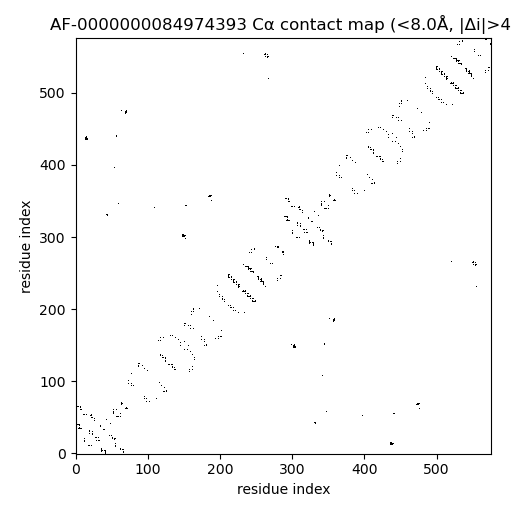 2568 N N . VAL B 1 22 ? 13.773 23.5 10.422 1 96.62 22 VAL B N 1
ATOM 2569 C CA . VAL B 1 22 ? 12.43 22.984 10.195 1 96.62 22 VAL B CA 1
ATOM 2570 C C . VAL B 1 22 ? 11.445 24.156 10.094 1 96.62 22 VAL B C 1
ATOM 2572 O O . VAL B 1 22 ? 10.523 24.125 9.273 1 96.62 22 VAL B O 1
ATOM 2575 N N . SER B 1 23 ? 11.656 25.172 10.875 1 96.25 23 SER B N 1
ATOM 2576 C CA . SER B 1 23 ? 10.695 26.266 10.938 1 96.25 23 SER B CA 1
ATOM 2577 C C . SER B 1 23 ? 10.984 27.312 9.859 1 96.25 23 SER B C 1
ATOM 2579 O O . SER B 1 23 ? 10.148 28.188 9.594 1 96.25 23 SER B O 1
ATOM 2581 N N . ASN B 1 24 ? 12.117 27.203 9.234 1 94.62 24 ASN B N 1
ATOM 2582 C CA . ASN B 1 24 ? 12.57 28.234 8.297 1 94.62 24 ASN B CA 1
ATOM 2583 C C . ASN B 1 24 ? 11.523 28.5 7.219 1 94.62 24 ASN B C 1
ATOM 2585 O O . ASN B 1 24 ? 11.047 27.578 6.562 1 94.62 24 ASN B O 1
ATOM 2589 N N . ASN B 1 25 ? 11.117 29.797 7.051 1 92.88 25 ASN B N 1
ATOM 2590 C CA . ASN B 1 25 ? 10.18 30.281 6.043 1 92.88 25 ASN B CA 1
ATOM 2591 C C . ASN B 1 25 ? 8.773 29.734 6.273 1 92.88 25 ASN B C 1
ATOM 2593 O O . ASN B 1 25 ? 7.938 29.766 5.371 1 92.88 25 ASN B O 1
ATOM 2597 N N . ILE B 1 26 ? 8.508 29.125 7.414 1 93.75 26 ILE B N 1
ATOM 2598 C CA . ILE B 1 26 ? 7.188 28.594 7.746 1 93.75 26 ILE B CA 1
ATOM 2599 C C . ILE B 1 26 ? 6.605 29.359 8.93 1 93.75 26 ILE B C 1
ATOM 2601 O O . ILE B 1 26 ? 5.469 29.844 8.875 1 93.75 26 ILE B O 1
ATOM 2605 N N . CYS B 1 27 ? 7.355 29.547 9.914 1 94.06 27 CYS B N 1
ATOM 2606 C CA . CYS B 1 27 ? 6.984 30.328 11.094 1 94.06 27 CYS B CA 1
ATOM 2607 C C . CYS B 1 27 ? 8.219 30.719 11.898 1 94.06 27 CYS B C 1
ATOM 2609 O O . CYS B 1 27 ? 9.344 30.359 11.539 1 94.06 27 CYS B O 1
ATOM 2611 N N . THR B 1 28 ? 7.977 31.516 12.875 1 93.75 28 THR B N 1
ATOM 2612 C CA . THR B 1 28 ? 9.102 31.906 13.719 1 93.75 28 THR B CA 1
ATOM 2613 C C . THR B 1 28 ? 9.578 30.719 14.562 1 93.75 28 THR B C 1
ATOM 2615 O O . THR B 1 28 ? 8.789 29.844 14.914 1 93.75 28 THR B O 1
ATOM 2618 N N . GLN B 1 29 ? 10.828 30.703 14.82 1 94.88 29 GLN B N 1
ATOM 2619 C CA . GLN B 1 29 ? 11.398 29.641 15.641 1 94.88 29 GLN B CA 1
ATOM 2620 C C . GLN B 1 29 ? 10.734 29.578 17.016 1 94.88 29 GLN B C 1
ATOM 2622 O O . GLN B 1 29 ? 10.547 28.5 17.578 1 94.88 29 GLN B O 1
ATOM 2627 N N . GLY B 1 30 ? 10.453 30.734 17.547 1 93.25 30 GLY B N 1
ATOM 2628 C CA . GLY B 1 30 ? 9.766 30.781 18.828 1 93.25 30 GLY B CA 1
ATOM 2629 C C . GLY B 1 30 ? 8.43 30.062 18.828 1 93.25 30 GLY B C 1
ATOM 2630 O O . GLY B 1 30 ? 8.133 29.281 19.719 1 93.25 30 GLY B O 1
ATOM 2631 N N . ASN B 1 31 ? 7.68 30.297 17.828 1 93.19 31 ASN B N 1
ATOM 2632 C CA . ASN B 1 31 ? 6.383 29.641 17.688 1 93.19 31 ASN B CA 1
ATOM 2633 C C . ASN B 1 31 ? 6.535 28.141 17.516 1 93.19 31 ASN B C 1
ATOM 2635 O O . ASN B 1 31 ? 5.746 27.359 18.047 1 93.19 31 ASN B O 1
ATOM 2639 N N . PHE B 1 32 ? 7.5 27.828 16.734 1 95.06 32 PHE B N 1
ATOM 2640 C CA . PHE B 1 32 ? 7.781 26.406 16.516 1 95.06 32 PHE B CA 1
ATOM 2641 C C . PHE B 1 32 ? 8.164 25.719 17.828 1 95.06 32 PHE B C 1
ATOM 2643 O O . PHE B 1 32 ? 7.684 24.625 18.125 1 95.06 32 PHE B O 1
ATOM 2650 N N . SER B 1 33 ? 9.008 26.328 18.578 1 94.44 33 SER B N 1
ATOM 2651 C CA . SER B 1 33 ? 9.43 25.781 19.859 1 94.44 33 SER B CA 1
ATOM 2652 C C . SER B 1 33 ? 8.242 25.578 20.797 1 94.44 33 SER B C 1
ATOM 2654 O O . SER B 1 33 ? 8.141 24.562 21.484 1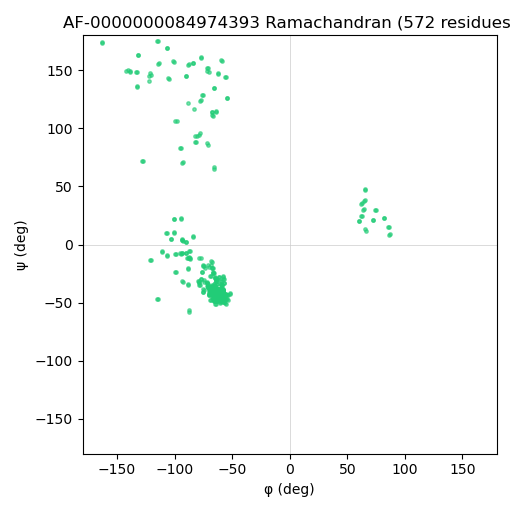 94.44 33 SER B O 1
ATOM 2656 N N . LYS B 1 34 ? 7.359 26.547 20.812 1 93 34 LYS B N 1
ATOM 2657 C CA . LYS B 1 34 ? 6.156 26.438 21.641 1 93 34 LYS B CA 1
ATOM 2658 C C . LYS B 1 34 ? 5.277 25.281 21.188 1 93 34 LYS B C 1
ATOM 2660 O O . LYS B 1 34 ? 4.695 24.578 22.031 1 93 34 LYS B O 1
ATOM 2665 N N . PHE B 1 35 ? 5.191 25.141 19.938 1 92.38 35 PHE B N 1
ATOM 2666 C CA . PHE B 1 35 ? 4.438 24.031 19.359 1 92.38 35 PHE B CA 1
ATOM 2667 C C . PHE B 1 35 ? 5.035 22.688 19.797 1 92.38 35 PHE B C 1
ATOM 2669 O O . PHE B 1 35 ? 4.316 21.797 20.234 1 92.38 35 PHE B O 1
ATOM 2676 N N . GLU B 1 36 ? 6.312 22.578 19.734 1 93.94 36 GLU B N 1
ATOM 2677 C CA . GLU B 1 36 ? 7 21.344 20.094 1 93.94 36 GLU B CA 1
ATOM 2678 C C . GLU B 1 36 ? 6.812 21.016 21.578 1 93.94 36 GLU B C 1
ATOM 2680 O O . GLU B 1 36 ? 6.82 19.844 21.969 1 93.94 36 GLU B O 1
ATOM 2685 N N . LEU B 1 37 ? 6.652 22.047 22.359 1 91.12 37 LEU B N 1
ATOM 2686 C CA . LEU B 1 37 ? 6.551 21.875 23.797 1 91.12 37 LEU B CA 1
ATOM 2687 C C . LEU B 1 37 ? 5.105 21.594 24.219 1 91.12 37 LEU B C 1
ATOM 2689 O O . LEU B 1 37 ? 4.84 21.281 25.375 1 91.12 37 LEU B O 1
ATOM 2693 N N . GLY B 1 38 ? 4.266 21.672 23.281 1 87.06 38 GLY B N 1
ATOM 2694 C CA . GLY B 1 38 ? 2.869 21.359 23.547 1 87.06 38 GLY B CA 1
ATOM 2695 C C . GLY B 1 38 ? 2.082 22.562 24.047 1 87.06 38 GLY B C 1
ATOM 2696 O O . GLY B 1 38 ? 0.948 22.422 24.5 1 87.06 38 GLY B O 1
ATOM 2697 N N . GLU B 1 39 ? 2.688 23.719 24 1 84.25 39 GLU B N 1
ATOM 2698 C CA . GLU B 1 39 ? 1.966 24.922 24.438 1 84.25 39 GLU B CA 1
ATOM 2699 C C . GLU B 1 39 ? 0.858 25.281 23.453 1 84.25 39 GLU B C 1
ATOM 2701 O O . GLU B 1 39 ? -0.223 25.719 23.859 1 84.25 39 GLU B O 1
ATOM 2706 N N . ASN B 1 40 ? 1.169 25.156 22.234 1 79.81 40 ASN B N 1
ATOM 2707 C CA . ASN B 1 40 ? 0.151 25.203 21.188 1 79.81 40 ASN B CA 1
ATOM 2708 C C . ASN B 1 40 ? -0.256 23.797 20.75 1 79.81 40 ASN B C 1
ATOM 2710 O O . ASN B 1 40 ? 0.542 23.078 20.141 1 79.81 40 ASN B O 1
ATOM 2714 N N . LYS B 1 41 ? -1.371 23.469 21.172 1 72.31 41 LYS B N 1
ATOM 2715 C CA . LYS B 1 41 ? -1.753 22.062 21.016 1 72.31 41 LYS B CA 1
ATOM 2716 C C . LYS B 1 41 ? -2.086 21.75 19.547 1 72.31 41 LYS B C 1
ATOM 2718 O O . LYS B 1 41 ? -2.059 20.594 19.141 1 72.31 41 LYS B O 1
ATOM 2723 N N . ASP B 1 42 ? -2.379 22.875 18.844 1 79.06 42 ASP B N 1
ATOM 2724 C CA . ASP B 1 42 ? -2.783 22.609 17.469 1 79.06 42 ASP B CA 1
ATOM 2725 C C . ASP B 1 42 ? -2.197 23.656 16.516 1 79.06 42 ASP B C 1
ATOM 2727 O O . ASP B 1 42 ? -1.725 24.703 16.953 1 79.06 42 ASP B O 1
ATOM 2731 N N . ILE B 1 43 ? -1.97 23.172 15.297 1 87.62 43 ILE B N 1
ATOM 2732 C CA . ILE B 1 43 ? -1.441 24.078 14.281 1 87.62 43 ILE B CA 1
ATOM 2733 C C . ILE B 1 43 ? -2.248 23.938 12.992 1 87.62 43 ILE B C 1
ATOM 2735 O O . ILE B 1 43 ? -3.016 22.984 12.836 1 87.62 43 ILE B O 1
ATOM 2739 N N . LYS B 1 44 ? -2.055 24.922 12.211 1 90.94 44 LYS B N 1
ATOM 2740 C CA . LYS B 1 44 ? -2.73 24.875 10.922 1 90.94 44 LYS B CA 1
ATOM 2741 C C . LYS B 1 44 ? -2.268 23.688 10.102 1 90.94 44 LYS B C 1
ATOM 2743 O O . LYS B 1 44 ? -1.106 23.281 10.18 1 90.94 44 LYS B O 1
ATOM 2748 N N . HIS B 1 45 ? -3.154 23.141 9.32 1 90.75 45 HIS B N 1
ATOM 2749 C CA . HIS B 1 45 ? -2.842 21.984 8.492 1 90.75 45 HIS B CA 1
ATOM 2750 C C . HIS B 1 45 ? -1.698 22.297 7.531 1 90.75 45 HIS B C 1
ATOM 2752 O O . HIS B 1 45 ? -0.785 21.484 7.367 1 90.75 45 HIS B O 1
ATOM 2758 N N . SER B 1 46 ? -1.72 23.391 6.898 1 90.31 46 SER B N 1
ATOM 2759 C CA . SER B 1 46 ? -0.681 23.781 5.945 1 90.31 46 SER B CA 1
ATOM 2760 C C . SER B 1 46 ? 0.691 23.812 6.609 1 90.31 46 SER B C 1
ATOM 2762 O O . SER B 1 46 ? 1.684 23.375 6.023 1 90.31 46 SER B O 1
ATOM 2764 N N . THR B 1 47 ? 0.689 24.312 7.777 1 92.94 47 THR B N 1
ATOM 2765 C CA . THR B 1 47 ? 1.927 24.406 8.547 1 92.94 47 THR B CA 1
ATOM 2766 C C . THR B 1 47 ? 2.473 23.016 8.875 1 92.94 47 THR B C 1
ATOM 2768 O O . THR B 1 47 ? 3.662 22.75 8.695 1 92.94 47 THR B O 1
ATOM 2771 N N . LEU B 1 48 ? 1.583 22.188 9.336 1 93.06 48 LEU B N 1
ATOM 2772 C CA . LEU B 1 48 ? 2 20.828 9.656 1 93.06 48 LEU B CA 1
ATOM 2773 C C . LEU B 1 48 ? 2.559 20.141 8.414 1 93.06 48 LEU B C 1
ATOM 2775 O O . LEU B 1 48 ? 3.584 19.453 8.492 1 93.06 48 LEU B O 1
ATOM 2779 N N . SER B 1 49 ? 1.911 20.312 7.34 1 92.06 49 SER B N 1
ATOM 2780 C CA . SER B 1 49 ? 2.342 19.688 6.09 1 92.06 49 SER B CA 1
ATOM 2781 C C . SER B 1 49 ? 3.758 20.109 5.723 1 92.06 49 SER B C 1
ATOM 2783 O O . SER B 1 49 ? 4.562 19.297 5.277 1 92.06 49 SER B O 1
ATOM 2785 N N . GLU B 1 50 ? 4.02 21.344 5.906 1 94.31 50 GLU B N 1
ATOM 2786 C CA . GLU B 1 50 ? 5.355 21.844 5.609 1 94.31 50 GLU B CA 1
ATOM 2787 C C . GLU B 1 50 ? 6.391 21.266 6.566 1 94.31 50 GLU B C 1
ATOM 2789 O O . GLU B 1 50 ? 7.512 20.953 6.156 1 94.31 50 GLU B O 1
ATOM 2794 N N . PHE B 1 51 ? 6.004 21.203 7.824 1 96.12 51 PHE B N 1
ATOM 2795 C CA . PHE B 1 51 ? 6.906 20.594 8.797 1 96.12 51 PHE B CA 1
ATOM 2796 C C . PHE B 1 51 ? 7.242 19.156 8.406 1 96.12 51 PHE B C 1
ATOM 2798 O O . PHE B 1 51 ? 8.398 18.734 8.5 1 96.12 51 PHE B O 1
ATOM 2805 N N . LEU B 1 52 ? 6.289 18.438 7.977 1 96.12 52 LEU B N 1
ATOM 2806 C CA . LEU B 1 52 ? 6.469 17.031 7.629 1 96.12 52 LEU B CA 1
ATOM 2807 C C . LEU B 1 52 ? 7.422 16.875 6.453 1 96.12 52 LEU B C 1
ATOM 2809 O O . LEU B 1 52 ? 8.242 15.961 6.426 1 96.12 52 LEU B O 1
ATOM 2813 N N . VAL B 1 53 ? 7.305 17.781 5.523 1 95.25 53 VAL B N 1
ATOM 2814 C CA . VAL B 1 53 ? 8.219 17.766 4.387 1 95.25 53 VAL B CA 1
ATOM 2815 C C . VAL B 1 53 ? 9.648 18 4.875 1 95.25 53 VAL B C 1
ATOM 2817 O O . VAL B 1 53 ? 10.57 17.281 4.477 1 95.25 53 VAL B O 1
ATOM 2820 N N . ARG B 1 54 ? 9.781 18.938 5.785 1 95.69 54 ARG B N 1
ATOM 2821 C CA . ARG B 1 54 ? 11.102 19.297 6.281 1 95.69 54 ARG B CA 1
ATOM 2822 C C . ARG B 1 54 ? 11.719 18.156 7.082 1 95.69 54 ARG B C 1
ATOM 2824 O O . ARG B 1 54 ? 12.922 17.891 6.98 1 95.69 54 ARG B O 1
ATOM 2831 N N . ILE B 1 55 ? 10.898 17.531 7.773 1 96.5 55 ILE B N 1
ATOM 2832 C CA . ILE B 1 55 ? 11.453 16.469 8.602 1 96.5 55 ILE B CA 1
ATOM 2833 C C . ILE B 1 55 ? 11.375 15.133 7.855 1 96.5 55 ILE B C 1
ATOM 2835 O O . ILE B 1 55 ? 11.594 14.07 8.445 1 96.5 55 ILE B O 1
ATOM 2839 N N . GLU B 1 56 ? 10.945 15.102 6.652 1 95.44 56 GLU B N 1
ATOM 2840 C CA . GLU B 1 56 ? 10.992 13.961 5.738 1 95.44 56 GLU B CA 1
ATOM 2841 C C . GLU B 1 56 ? 10.117 12.82 6.234 1 95.44 56 GLU B C 1
ATOM 2843 O O . GLU B 1 56 ? 10.547 11.664 6.262 1 95.44 56 GLU B O 1
ATOM 2848 N N . THR B 1 57 ? 8.945 13.164 6.602 1 95.56 57 THR B N 1
ATOM 2849 C CA . THR B 1 57 ? 8.008 12.18 7.137 1 95.56 57 THR B CA 1
ATOM 2850 C C . THR B 1 57 ? 6.637 12.32 6.477 1 95.56 57 THR B C 1
ATOM 2852 O O . THR B 1 57 ? 6.152 13.438 6.277 1 95.56 57 THR B O 1
ATOM 2855 N N . SER B 1 58 ? 6.07 11.219 6.137 1 93.19 58 SER B N 1
ATOM 2856 C CA . SER B 1 58 ? 4.715 11.258 5.59 1 93.19 58 SER B CA 1
ATOM 2857 C C . SER B 1 58 ? 3.682 11.469 6.691 1 93.19 58 SER B C 1
ATOM 2859 O O . SER B 1 58 ? 3.967 11.25 7.871 1 93.19 58 SER B O 1
ATOM 2861 N N . TYR B 1 59 ? 2.539 11.898 6.277 1 92.69 59 TYR B N 1
ATOM 2862 C CA . TYR B 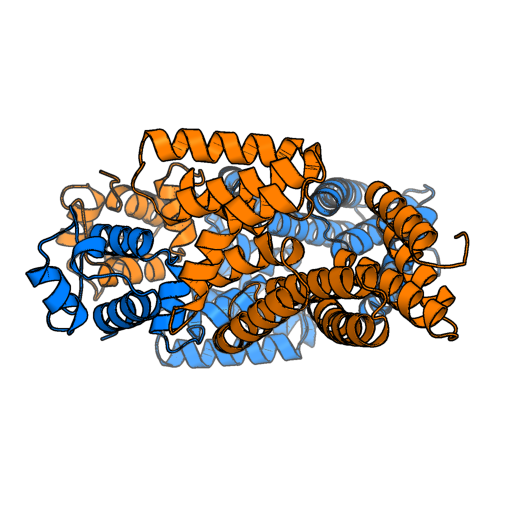1 59 ? 1.45 12.086 7.23 1 92.69 59 TYR B CA 1
ATOM 2863 C C . TYR B 1 59 ? 1.074 10.773 7.898 1 92.69 59 TYR B C 1
ATOM 2865 O O . TYR B 1 59 ? 0.824 10.734 9.109 1 92.69 59 TYR B O 1
ATOM 2873 N N . GLU B 1 60 ? 1.098 9.742 7.16 1 91.31 60 GLU B N 1
ATOM 2874 C CA . GLU B 1 60 ? 0.738 8.438 7.703 1 91.31 60 GLU B CA 1
ATOM 2875 C C . GLU B 1 60 ? 1.749 7.977 8.75 1 91.31 60 GLU B C 1
ATOM 2877 O O . GLU B 1 60 ? 1.369 7.449 9.797 1 91.31 60 GLU B O 1
ATOM 2882 N N . GLU B 1 61 ? 2.945 8.133 8.367 1 94.06 61 GLU B N 1
ATOM 2883 C CA . GLU B 1 61 ? 3.977 7.758 9.328 1 94.06 61 GLU B CA 1
ATOM 2884 C C . GLU B 1 61 ? 3.887 8.609 10.594 1 94.06 61 GLU B C 1
ATOM 2886 O O . GLU B 1 61 ? 4.004 8.086 11.711 1 94.06 61 GLU B O 1
ATOM 2891 N N . PHE B 1 62 ? 3.656 9.93 10.43 1 95.31 62 PHE B N 1
ATOM 2892 C CA . PHE B 1 62 ? 3.531 10.852 11.547 1 95.31 62 PHE B CA 1
ATOM 2893 C C . PHE B 1 62 ? 2.412 10.422 12.492 1 95.31 62 PHE B C 1
ATOM 2895 O O . PHE B 1 62 ? 2.607 10.352 13.703 1 95.31 62 PHE B O 1
ATOM 2902 N N . ARG B 1 63 ? 1.301 10.062 11.891 1 91.94 63 ARG B N 1
ATOM 2903 C CA . ARG B 1 63 ? 0.152 9.641 12.688 1 91.94 63 ARG B CA 1
ATOM 2904 C C . ARG B 1 63 ? 0.44 8.328 13.414 1 91.94 63 ARG B C 1
ATOM 2906 O O . ARG B 1 63 ? 0.009 8.141 14.555 1 91.94 63 ARG B O 1
ATOM 2913 N N . TYR B 1 64 ? 1.121 7.477 12.758 1 93.5 64 TYR B N 1
ATOM 2914 C CA . TYR B 1 64 ? 1.479 6.191 13.352 1 93.5 64 TYR B CA 1
ATOM 2915 C C . TYR B 1 64 ? 2.383 6.379 14.562 1 93.5 64 TYR B C 1
ATOM 2917 O O . TYR B 1 64 ? 2.15 5.781 15.617 1 93.5 64 TYR B O 1
ATOM 2925 N N . ILE B 1 65 ? 3.348 7.242 14.414 1 94.38 65 ILE B N 1
ATOM 2926 C CA . ILE B 1 65 ? 4.281 7.527 15.492 1 94.38 65 ILE B CA 1
ATOM 2927 C C . ILE B 1 65 ? 3.553 8.242 16.625 1 94.38 65 ILE B C 1
ATOM 2929 O O . ILE B 1 65 ? 3.746 7.906 17.797 1 94.38 65 ILE B O 1
ATOM 2933 N N . ASP B 1 66 ? 2.727 9.164 16.219 1 92.75 66 ASP B N 1
ATOM 2934 C CA . ASP B 1 66 ? 1.973 9.938 17.203 1 92.75 66 ASP B CA 1
ATOM 2935 C C . ASP B 1 66 ? 1.062 9.031 18.031 1 92.75 66 ASP B C 1
ATOM 2937 O O . ASP B 1 66 ? 0.755 9.336 19.188 1 92.75 66 ASP B O 1
ATOM 2941 N N . ASN B 1 67 ? 0.671 7.949 17.438 1 91.81 67 ASN B N 1
ATOM 2942 C CA . ASN B 1 67 ? -0.208 7.004 18.125 1 91.81 67 ASN B CA 1
ATOM 2943 C C . ASN B 1 67 ? 0.583 5.883 18.797 1 91.81 67 ASN B C 1
ATOM 2945 O O . ASN B 1 67 ? 0.084 4.766 18.938 1 91.81 67 ASN B O 1
ATOM 2949 N N . GLY B 1 68 ? 1.852 6.105 19.078 1 92.12 68 GLY B N 1
ATOM 2950 C CA . GLY B 1 68 ? 2.678 5.148 19.812 1 92.12 68 GLY B CA 1
ATOM 2951 C C . GLY B 1 68 ? 3.092 3.959 18.969 1 92.12 68 GLY B C 1
ATOM 2952 O O . GLY B 1 68 ? 3.143 2.83 19.453 1 92.12 68 GLY B O 1
ATOM 2953 N N . TYR B 1 69 ? 3.215 4.176 17.688 1 92.81 69 TYR B N 1
ATOM 2954 C CA . TYR B 1 69 ? 3.633 3.15 16.75 1 92.81 69 TYR B CA 1
ATOM 2955 C C . TYR B 1 69 ? 2.607 2.027 16.672 1 92.81 69 TYR B C 1
ATOM 2957 O O . TYR B 1 69 ? 2.967 0.847 16.656 1 92.81 69 TYR B O 1
ATOM 2965 N N . THR B 1 70 ? 1.395 2.434 16.734 1 92 70 THR B N 1
ATOM 2966 C CA . THR B 1 70 ? 0.278 1.514 16.547 1 92 70 THR B CA 1
ATOM 2967 C C . THR B 1 70 ? -0.756 2.104 15.594 1 92 70 THR B C 1
ATOM 2969 O O . THR B 1 70 ? -0.874 3.324 15.477 1 92 70 THR B O 1
ATOM 2972 N N . MET B 1 71 ? -1.351 1.282 14.938 1 89.75 71 MET B N 1
ATOM 2973 C CA . MET B 1 71 ? -2.438 1.735 14.078 1 89.75 71 MET B CA 1
ATOM 2974 C C . MET B 1 71 ? -3.689 2.039 14.898 1 89.75 71 MET B C 1
ATOM 2976 O O . MET B 1 71 ? -4.105 1.229 15.727 1 89.75 71 MET B O 1
ATOM 2980 N N . PRO B 1 72 ? -4.215 3.203 14.695 1 89.75 72 PRO B N 1
ATOM 2981 C CA . PRO B 1 72 ? -5.488 3.439 15.375 1 89.75 72 PRO B CA 1
ATOM 2982 C C . PRO B 1 72 ? -6.543 2.389 15.039 1 89.75 72 PRO B C 1
ATOM 2984 O O . PRO B 1 72 ? -6.598 1.902 13.906 1 89.75 72 PRO B O 1
ATOM 2987 N N . LEU B 1 73 ? -7.363 2.037 15.992 1 92.38 73 LEU B N 1
ATOM 2988 C CA . LEU B 1 73 ? -8.344 0.968 15.844 1 92.38 73 LEU B CA 1
ATOM 2989 C C . LEU B 1 73 ? -9.227 1.206 14.617 1 92.38 73 LEU B C 1
ATOM 2991 O O . LEU B 1 73 ? -9.508 0.274 13.867 1 92.38 73 LEU B O 1
ATOM 2995 N N . ARG B 1 74 ? -9.664 2.412 14.422 1 94.56 74 ARG B N 1
ATOM 2996 C CA . ARG B 1 74 ? -10.516 2.738 13.281 1 94.56 74 ARG B CA 1
ATOM 2997 C C . ARG B 1 74 ? -9.828 2.365 11.969 1 94.56 74 ARG B C 1
ATOM 2999 O O . ARG B 1 74 ? -10.438 1.721 11.109 1 94.56 74 ARG B O 1
ATOM 3006 N N . ASP B 1 75 ? -8.578 2.752 11.852 1 92.38 75 ASP B N 1
ATOM 3007 C CA . ASP B 1 75 ? -7.809 2.473 10.641 1 92.38 75 ASP B CA 1
ATOM 3008 C C . ASP B 1 75 ? -7.578 0.972 10.477 1 92.38 75 ASP B C 1
ATOM 3010 O O . ASP B 1 75 ? -7.594 0.457 9.352 1 92.38 75 ASP B O 1
ATOM 3014 N N . GLU B 1 76 ? -7.375 0.351 11.578 1 92.12 76 GLU B N 1
ATOM 3015 C CA . GLU B 1 76 ? -7.199 -1.098 11.547 1 92.12 76 GLU B CA 1
ATOM 3016 C C . GLU B 1 76 ? -8.445 -1.796 11.016 1 92.12 76 GLU B C 1
ATOM 3018 O O . GLU B 1 76 ? -8.344 -2.697 10.18 1 92.12 76 GLU B O 1
ATOM 3023 N N . ILE B 1 77 ? -9.57 -1.403 11.477 1 95 77 ILE B N 1
ATOM 3024 C CA . ILE B 1 77 ? -10.836 -1.969 11.039 1 95 77 ILE B CA 1
ATOM 3025 C C . ILE B 1 77 ? -11 -1.764 9.531 1 95 77 ILE B C 1
ATOM 3027 O O . ILE B 1 77 ? -11.281 -2.713 8.797 1 95 77 ILE B O 1
ATOM 3031 N N . ILE B 1 78 ? -10.742 -0.567 9.109 1 94.5 78 ILE B N 1
ATOM 3032 C CA . ILE B 1 78 ? -10.922 -0.204 7.707 1 94.5 78 ILE B CA 1
ATOM 3033 C C . ILE B 1 78 ? -9.953 -1 6.836 1 94.5 78 ILE B C 1
ATOM 3035 O O . ILE B 1 78 ? -10.352 -1.582 5.824 1 94.5 78 ILE B O 1
ATOM 3039 N N . ASN B 1 79 ? -8.758 -1.052 7.285 1 90.44 79 ASN B N 1
ATOM 3040 C CA . ASN B 1 79 ? -7.746 -1.785 6.535 1 90.44 79 ASN B CA 1
ATOM 3041 C C . ASN B 1 79 ? -8.078 -3.271 6.449 1 90.44 79 ASN B C 1
ATOM 3043 O O . ASN B 1 79 ? -7.938 -3.885 5.391 1 90.44 79 ASN B O 1
ATOM 3047 N N . ASN B 1 80 ? -8.484 -3.846 7.539 1 89.56 80 ASN B N 1
ATOM 3048 C CA . ASN B 1 80 ? -8.852 -5.258 7.555 1 89.56 80 ASN B CA 1
ATOM 3049 C C . ASN B 1 80 ? -10.062 -5.531 6.668 1 89.56 80 ASN B C 1
ATOM 3051 O O . ASN B 1 80 ? -10.109 -6.547 5.973 1 89.56 80 ASN B O 1
ATOM 3055 N N . PHE B 1 81 ? -10.953 -4.66 6.715 1 91.94 81 PHE B N 1
ATOM 3056 C CA . PHE B 1 81 ? -12.148 -4.793 5.887 1 91.94 81 PHE B CA 1
ATOM 3057 C C . PHE B 1 81 ? -11.797 -4.719 4.406 1 91.94 81 PHE B C 1
ATOM 3059 O O . PHE B 1 81 ? -12.273 -5.527 3.607 1 91.94 81 PHE B O 1
ATOM 3066 N N . TYR B 1 82 ? -10.906 -3.762 4.055 1 86.25 82 TYR B N 1
ATOM 3067 C CA . TYR B 1 82 ? -10.531 -3.547 2.664 1 86.25 82 TYR B CA 1
ATOM 3068 C C . TYR B 1 82 ? -9.711 -4.719 2.135 1 86.25 82 TYR B C 1
ATOM 3070 O O . TYR B 1 82 ? -9.734 -5.012 0.938 1 86.25 82 TYR B O 1
ATOM 3078 N N . ASN B 1 83 ? -9.062 -5.363 3 1 78.88 83 ASN B N 1
ATOM 3079 C CA . ASN B 1 83 ? -8.125 -6.395 2.561 1 78.88 83 ASN B CA 1
ATOM 3080 C C . ASN B 1 83 ? -8.703 -7.793 2.77 1 78.88 83 ASN B C 1
ATOM 3082 O O . ASN B 1 83 ? -8.016 -8.789 2.547 1 78.88 83 ASN B O 1
ATOM 3086 N N . GLN B 1 84 ? -9.883 -7.824 3.172 1 75.12 84 GLN B N 1
ATOM 3087 C CA . GLN B 1 84 ? -10.516 -9.125 3.395 1 75.12 84 GLN B CA 1
ATOM 3088 C C . GLN B 1 84 ? -10.719 -9.867 2.078 1 75.12 84 GLN B C 1
ATOM 3090 O O . GLN B 1 84 ? -11.273 -9.32 1.127 1 75.12 84 GLN B O 1
ATOM 3095 N N . THR B 1 85 ? -10.07 -10.969 1.846 1 61.06 85 THR B N 1
ATOM 3096 C CA . THR B 1 85 ? -10.133 -11.703 0.583 1 61.06 85 THR B CA 1
ATOM 3097 C C . THR B 1 85 ? -11.305 -12.68 0.581 1 61.06 85 THR B C 1
ATOM 3099 O O . THR B 1 85 ? -11.977 -12.852 -0.442 1 61.06 85 THR B O 1
ATOM 3102 N N . TYR B 1 86 ? -11.281 -13.617 1.613 1 57.94 86 TYR B N 1
ATOM 3103 C CA . TYR B 1 86 ? -12.328 -14.625 1.556 1 57.94 86 TYR B CA 1
ATOM 3104 C C . TYR B 1 86 ? -13.172 -14.602 2.82 1 57.94 86 TYR B C 1
ATOM 3106 O O . TYR B 1 86 ? -12.742 -14.094 3.855 1 57.94 86 TYR B O 1
ATOM 3114 N N . ASN B 1 87 ? -14.375 -14.93 2.492 1 65.12 87 ASN B N 1
ATOM 3115 C CA . ASN B 1 87 ? -15.344 -14.945 3.582 1 65.12 87 ASN B CA 1
ATOM 3116 C C . ASN B 1 87 ? -15.023 -16.031 4.602 1 65.12 87 ASN B C 1
ATOM 3118 O O . ASN B 1 87 ? -15.664 -17.078 4.617 1 65.12 87 ASN B O 1
ATOM 3122 N N . ASN B 1 88 ? -13.891 -15.742 5.207 1 73.25 88 ASN B N 1
ATOM 3123 C CA . ASN B 1 88 ? -13.578 -16.609 6.344 1 73.25 88 ASN B CA 1
ATOM 3124 C C . ASN B 1 88 ? -14.383 -16.219 7.578 1 73.25 88 ASN B C 1
ATOM 3126 O O . ASN B 1 88 ? -14.297 -15.086 8.062 1 73.25 88 ASN B O 1
ATOM 3130 N N . SER B 1 89 ? -15.086 -17.141 8.086 1 78.81 89 SER B N 1
ATOM 3131 C CA . SER B 1 89 ? -16.031 -16.906 9.164 1 78.81 89 SER B CA 1
ATOM 3132 C C . SER B 1 89 ? -15.336 -16.375 10.414 1 78.81 89 SER B C 1
ATOM 3134 O O . SER B 1 89 ? -15.82 -15.445 11.055 1 78.81 89 SER B O 1
ATOM 3136 N N . GLU B 1 90 ? -14.195 -16.969 10.703 1 83.12 90 GLU B N 1
ATOM 3137 C CA . GLU B 1 90 ? -13.484 -16.562 11.906 1 83.12 90 GLU B CA 1
ATOM 3138 C C . GLU B 1 90 ? -12.977 -15.117 11.781 1 83.12 90 GLU B C 1
ATOM 3140 O O . GLU B 1 90 ? -13.078 -14.336 12.734 1 83.12 90 GLU B O 1
ATOM 3145 N N . LYS B 1 91 ? -12.508 -14.805 10.664 1 86.31 91 LYS B N 1
ATOM 3146 C CA . LYS B 1 91 ? -12 -13.453 10.43 1 86.31 91 LYS B CA 1
ATOM 3147 C C . LYS B 1 91 ? -13.133 -12.438 10.445 1 86.31 91 LYS B C 1
ATOM 3149 O O . LYS B 1 91 ? -12.977 -11.328 10.961 1 86.31 91 LYS B O 1
ATOM 3154 N N . LEU B 1 92 ? -14.227 -12.812 9.945 1 89.69 92 LEU B N 1
ATOM 3155 C CA . LEU B 1 92 ? -15.391 -11.938 9.938 1 89.69 92 LEU B CA 1
ATOM 3156 C C . LEU B 1 92 ? -15.875 -11.664 11.359 1 89.69 92 LEU B C 1
ATOM 3158 O O . LEU B 1 92 ? -16.234 -10.523 11.688 1 89.69 92 LEU B O 1
ATOM 3162 N N . LEU B 1 93 ? -15.797 -12.672 12.133 1 90.5 93 LEU B N 1
ATOM 3163 C CA . LEU B 1 93 ? -16.234 -12.523 13.523 1 90.5 93 LEU B CA 1
ATOM 3164 C C . LEU B 1 93 ? -15.305 -11.578 14.281 1 90.5 93 LEU B C 1
ATOM 3166 O O . LEU B 1 93 ? -15.766 -10.719 15.039 1 90.5 93 LEU B O 1
ATOM 3170 N N . GLN B 1 94 ? -14.062 -11.766 14.094 1 92.38 94 GLN B N 1
ATOM 3171 C CA . GLN B 1 94 ? -13.094 -10.891 14.75 1 92.38 94 GLN B CA 1
ATOM 3172 C C . GLN B 1 94 ? -13.273 -9.445 14.32 1 92.38 94 GLN B C 1
ATOM 3174 O O . GLN B 1 94 ? -13.219 -8.531 15.148 1 92.38 94 GLN B O 1
ATOM 3179 N N . LEU B 1 95 ? -13.453 -9.273 13.062 1 93.94 95 LEU B N 1
ATOM 3180 C CA . LEU B 1 95 ? -13.664 -7.93 12.531 1 93.94 95 LEU B CA 1
ATOM 3181 C C . LEU B 1 95 ? -14.945 -7.32 13.086 1 93.94 95 LEU B C 1
ATOM 3183 O O . LEU B 1 95 ? -14.984 -6.129 13.398 1 93.94 95 LEU B O 1
ATOM 3187 N N . GLN B 1 96 ? -15.914 -8.133 13.195 1 94.69 96 GLN B N 1
ATOM 3188 C CA . GLN B 1 96 ? -17.172 -7.668 13.758 1 94.69 96 GLN B CA 1
ATOM 3189 C C . GLN B 1 96 ? -17 -7.207 15.203 1 94.69 96 GLN B C 1
ATOM 3191 O O . GLN B 1 96 ? -17.547 -6.172 15.602 1 94.69 96 GLN B O 1
ATOM 3196 N N . GLN B 1 97 ? -16.281 -7.953 15.938 1 96.31 97 GLN B N 1
ATOM 3197 C CA . GLN B 1 97 ? -16.031 -7.594 17.328 1 96.31 97 GLN B CA 1
ATOM 3198 C C . GLN B 1 97 ? -15.273 -6.27 17.422 1 96.31 97 GLN B C 1
ATOM 3200 O O . GLN B 1 97 ? -15.57 -5.445 18.297 1 96.31 97 GLN B O 1
ATOM 3205 N N . SER B 1 98 ? -14.336 -6.113 16.547 1 96.38 98 SER B N 1
ATOM 3206 C CA . SER B 1 98 ? -13.602 -4.852 16.516 1 96.38 98 SER B CA 1
ATOM 3207 C C . SER B 1 98 ? -14.523 -3.684 16.188 1 96.38 98 SER B C 1
ATOM 3209 O O . SER B 1 98 ? -14.406 -2.609 16.781 1 96.38 98 SER B O 1
ATOM 3211 N N . CYS B 1 99 ? -15.414 -3.879 15.305 1 97.44 99 CYS B N 1
ATOM 3212 C CA . CYS B 1 99 ? -16.375 -2.84 14.945 1 97.44 99 CYS B CA 1
ATOM 3213 C C . CYS B 1 99 ? -17.266 -2.484 16.125 1 97.44 99 CYS B C 1
ATOM 3215 O O . CYS B 1 99 ? -17.453 -1.306 16.438 1 97.44 99 CYS B O 1
ATOM 3217 N N . ILE B 1 100 ? -17.703 -3.514 16.781 1 97 100 ILE B N 1
ATOM 3218 C CA . ILE B 1 100 ? -18.609 -3.318 17.906 1 97 100 ILE B CA 1
ATOM 3219 C C . ILE B 1 100 ? -17.906 -2.553 19.016 1 97 100 ILE B C 1
ATOM 3221 O O . ILE B 1 100 ? -18.453 -1.602 19.578 1 97 100 ILE B O 1
ATOM 3225 N N . SER B 1 101 ? -16.75 -2.973 19.281 1 97 101 SER B N 1
ATOM 3226 C CA . SER B 1 101 ? -15.953 -2.307 20.312 1 97 101 SER B CA 1
ATOM 3227 C C . SER B 1 101 ? -15.719 -0.841 19.969 1 97 101 SER B C 1
ATOM 3229 O O . SER B 1 101 ? -15.844 0.034 20.828 1 97 101 SER B O 1
ATOM 3231 N N . PHE B 1 102 ? -15.414 -0.578 18.781 1 97.56 102 PHE B N 1
ATOM 3232 C CA . PHE B 1 102 ? -15.148 0.785 18.344 1 97.56 102 PHE B CA 1
ATOM 3233 C C . PHE B 1 102 ? -16.406 1.631 18.406 1 97.56 102 PHE B C 1
ATOM 3235 O O . PHE B 1 102 ? -16.375 2.777 18.859 1 97.56 102 PHE B O 1
ATOM 3242 N N . LEU B 1 103 ? -17.5 1.074 18.047 1 97 103 LEU B N 1
ATOM 3243 C CA . LEU B 1 103 ? -18.766 1.805 17.938 1 97 103 LEU B CA 1
ATOM 3244 C C . LEU B 1 103 ? -19.344 2.072 19.328 1 97 103 LEU B C 1
ATOM 3246 O O . LEU B 1 103 ? -20.234 2.926 19.469 1 97 103 LEU B O 1
ATOM 3250 N N . LYS B 1 104 ? -18.891 1.353 20.297 1 97.06 104 LYS B N 1
ATOM 3251 C CA . LYS B 1 104 ? -19.266 1.668 21.672 1 97.06 104 LYS B CA 1
ATOM 3252 C C . LYS B 1 104 ? -18.766 3.055 22.078 1 97.06 104 LYS B C 1
ATOM 3254 O O . LYS B 1 104 ? -19.484 3.795 22.766 1 97.06 104 LYS B O 1
ATOM 3259 N N . GLU B 1 105 ? -17.641 3.352 21.641 1 94.5 105 GLU B N 1
ATOM 3260 C CA . GLU B 1 105 ? -17.031 4.633 21.969 1 94.5 105 GLU B CA 1
ATOM 3261 C C . GLU B 1 105 ? -17.422 5.715 20.969 1 94.5 105 GLU B C 1
ATOM 3263 O O . GLU B 1 105 ? -17.594 6.879 21.344 1 94.5 105 GLU B O 1
ATOM 3268 N N . PHE B 1 106 ? -17.578 5.297 19.734 1 93.75 106 PHE B N 1
ATOM 3269 C CA . PHE B 1 106 ? -17.891 6.25 18.672 1 93.75 106 PHE B CA 1
ATOM 3270 C C . PHE B 1 106 ? -19.109 5.789 17.891 1 93.75 106 PHE B C 1
ATOM 3272 O O . PHE B 1 106 ? -19 5.512 16.688 1 93.75 106 PHE B O 1
ATOM 3279 N N . PRO B 1 107 ? -20.25 5.863 18.469 1 93.69 107 PRO B N 1
ATOM 3280 C CA . PRO B 1 107 ? -21.453 5.336 17.828 1 93.69 107 PRO B CA 1
ATOM 3281 C C . PRO B 1 107 ? -21.875 6.133 16.594 1 93.69 107 PRO B C 1
ATOM 3283 O O . PRO B 1 107 ? -22.625 5.629 15.758 1 93.69 107 PRO B O 1
ATOM 3286 N N . GLU B 1 108 ? -21.344 7.277 16.422 1 91.38 108 GLU B N 1
ATOM 3287 C CA . GLU B 1 108 ? -21.781 8.164 15.344 1 91.38 108 GLU B CA 1
ATOM 3288 C C . GLU B 1 108 ? -20.984 7.926 14.062 1 91.38 108 GLU B C 1
ATOM 3290 O O . GLU B 1 108 ? -21.266 8.539 13.031 1 91.38 108 GLU B O 1
ATOM 3295 N N . ASP B 1 109 ? -19.984 7.125 14.156 1 94.44 109 ASP B N 1
ATOM 3296 C CA . ASP B 1 109 ? -19.172 6.875 12.969 1 94.44 109 ASP B CA 1
ATOM 3297 C C . ASP B 1 109 ? -19.969 6.109 11.914 1 94.44 109 ASP B C 1
ATOM 3299 O O . ASP B 1 109 ? -20.172 4.898 12.031 1 94.44 109 ASP B O 1
ATOM 3303 N N . LYS B 1 110 ? -20.266 6.73 10.859 1 95 110 LYS B N 1
ATOM 3304 C CA . LYS B 1 110 ? -21.156 6.172 9.852 1 95 110 LYS B CA 1
ATOM 3305 C C . LYS B 1 110 ? -20.453 5.098 9.023 1 95 110 LYS B C 1
ATOM 3307 O O . LYS B 1 110 ? -21.062 4.09 8.664 1 95 110 LYS B O 1
ATOM 3312 N N . LEU B 1 111 ? -19.234 5.316 8.727 1 96.62 111 LEU B N 1
ATOM 3313 C CA . LEU B 1 111 ? -18.5 4.359 7.902 1 96.62 111 LEU B CA 1
ATOM 3314 C C . LEU B 1 111 ? -18.344 3.029 8.625 1 96.62 111 LEU B C 1
ATOM 3316 O O . LEU B 1 111 ? -18.625 1.97 8.062 1 96.62 111 LEU B O 1
ATOM 3320 N N . ILE B 1 112 ? -17.922 3.074 9.883 1 97.56 112 ILE B N 1
ATOM 3321 C CA . ILE B 1 112 ? -17.703 1.852 10.656 1 97.56 112 ILE B CA 1
ATOM 3322 C C . ILE B 1 112 ? -19.047 1.148 10.875 1 97.56 112 ILE B C 1
ATOM 3324 O O . ILE B 1 112 ? -19.109 -0.083 10.891 1 97.56 112 ILE B O 1
ATOM 3328 N N . ASN B 1 113 ? -20.062 1.923 11.008 1 97.06 113 ASN B N 1
ATOM 3329 C CA . ASN B 1 113 ? -21.391 1.331 11.117 1 97.06 113 ASN B CA 1
ATOM 3330 C C . ASN B 1 113 ? -21.766 0.561 9.852 1 97.06 113 ASN B C 1
ATOM 3332 O O . ASN B 1 113 ? -22.297 -0.551 9.93 1 97.06 113 ASN B O 1
ATOM 3336 N N . LYS B 1 114 ? -21.578 1.152 8.711 1 97.12 114 LYS B N 1
ATOM 3337 C CA . LYS B 1 114 ? -21.828 0.473 7.441 1 97.12 114 LYS B CA 1
ATOM 3338 C C . LYS B 1 114 ? -21.016 -0.807 7.324 1 97.12 114 LYS B C 1
ATOM 3340 O O . LYS B 1 114 ? -21.531 -1.848 6.91 1 97.12 114 LYS B O 1
ATOM 3345 N N . ILE B 1 115 ? -19.75 -0.682 7.695 1 97.06 115 ILE B N 1
ATOM 3346 C CA . ILE B 1 115 ? -18.859 -1.832 7.645 1 97.06 115 ILE B CA 1
ATOM 3347 C C . ILE B 1 115 ? -19.391 -2.943 8.547 1 97.06 115 ILE B C 1
ATOM 3349 O O . ILE B 1 115 ? -19.438 -4.109 8.148 1 97.06 115 ILE B O 1
ATOM 3353 N N . ASN B 1 116 ? -19.812 -2.557 9.703 1 97.12 116 ASN B N 1
ATOM 3354 C CA . ASN B 1 116 ? -20.359 -3.525 10.648 1 97.12 116 ASN B CA 1
ATOM 3355 C C . ASN B 1 116 ? -21.578 -4.246 10.062 1 97.12 116 ASN B C 1
ATOM 3357 O O . ASN B 1 116 ? -21.719 -5.461 10.219 1 97.12 116 ASN B O 1
ATOM 3361 N N . ILE B 1 117 ? -22.438 -3.525 9.414 1 96.75 117 ILE B N 1
ATOM 3362 C CA . ILE B 1 117 ? -23.641 -4.086 8.797 1 96.75 117 ILE B CA 1
ATOM 3363 C C . ILE B 1 117 ? -23.234 -5.07 7.699 1 96.75 117 ILE B C 1
ATOM 3365 O O . ILE B 1 117 ? -23.797 -6.164 7.602 1 96.75 117 ILE B O 1
ATOM 3369 N N . ILE B 1 118 ? -22.297 -4.715 6.91 1 95.56 118 ILE B N 1
ATOM 3370 C CA . ILE B 1 118 ? -21.859 -5.551 5.801 1 95.56 118 ILE B CA 1
ATOM 3371 C C . ILE B 1 118 ? -21.234 -6.836 6.34 1 95.56 118 ILE B C 1
ATOM 3373 O O . ILE B 1 118 ? -21.5 -7.926 5.828 1 95.56 118 ILE B O 1
ATOM 3377 N N . ILE B 1 119 ? -20.406 -6.656 7.367 1 94.94 119 ILE B N 1
ATOM 3378 C CA . ILE B 1 119 ? -19.766 -7.824 7.969 1 94.94 119 ILE B CA 1
ATOM 3379 C C . ILE B 1 119 ? -20.844 -8.781 8.492 1 94.94 119 ILE B C 1
ATOM 3381 O O . ILE B 1 119 ? -20.734 -10 8.312 1 94.94 119 ILE B O 1
ATOM 3385 N N . LYS B 1 120 ? -21.828 -8.25 9.133 1 93.94 120 LYS B N 1
ATOM 3386 C CA . LYS B 1 120 ? -22.953 -9.07 9.602 1 93.94 120 LYS B CA 1
ATOM 3387 C C . LYS B 1 120 ? -23.641 -9.781 8.438 1 93.94 120 LYS B C 1
ATOM 3389 O O . LYS B 1 120 ? -23.969 -10.961 8.539 1 93.94 120 LYS B O 1
ATOM 3394 N N . SER B 1 121 ? -23.859 -9.047 7.422 1 93.88 121 SER B N 1
ATOM 3395 C CA . SER B 1 121 ? -24.484 -9.609 6.227 1 93.88 121 SER B CA 1
ATOM 3396 C C . SER B 1 121 ? -23.656 -10.758 5.656 1 93.88 121 SER B C 1
ATOM 3398 O O . SER B 1 121 ? -24.188 -11.836 5.379 1 93.88 121 SER B O 1
ATOM 3400 N N . LEU B 1 122 ? -22.375 -10.57 5.539 1 90.88 122 LEU B N 1
ATOM 3401 C CA . LEU B 1 122 ? -21.469 -11.578 4.992 1 90.88 122 LEU B CA 1
ATOM 3402 C C . LEU B 1 122 ? -21.391 -12.797 5.906 1 90.88 122 LEU B C 1
ATOM 3404 O O . LEU B 1 122 ? -21.312 -13.93 5.434 1 90.88 122 LEU B O 1
ATOM 3408 N N . ALA B 1 123 ? -21.406 -12.492 7.168 1 89.56 123 ALA B N 1
ATOM 3409 C CA . ALA B 1 123 ? -21.391 -13.578 8.141 1 89.56 123 ALA B CA 1
ATOM 3410 C C . ALA B 1 123 ? -22.625 -14.461 8.016 1 89.56 123 ALA B C 1
ATOM 3412 O O . ALA B 1 123 ? -22.531 -15.688 8.094 1 89.56 123 ALA B O 1
ATOM 3413 N N . ILE B 1 124 ? -23.766 -13.883 7.84 1 90.25 124 ILE B N 1
ATOM 3414 C CA . ILE B 1 124 ? -25 -14.617 7.66 1 90.25 124 ILE B CA 1
ATOM 3415 C C . ILE B 1 124 ? -24.922 -15.469 6.398 1 90.25 124 ILE B C 1
ATOM 3417 O O . ILE B 1 124 ? -25.281 -16.656 6.414 1 90.25 124 ILE B O 1
ATOM 3421 N N . LEU B 1 125 ? -24.422 -14.906 5.406 1 87.25 125 LEU B N 1
ATOM 3422 C CA . LEU B 1 125 ? -24.266 -15.633 4.152 1 87.25 125 LEU B CA 1
ATOM 3423 C C . LEU B 1 125 ? -23.328 -16.812 4.312 1 87.25 125 LEU B C 1
ATOM 3425 O O . LEU B 1 125 ? -23.625 -17.922 3.873 1 87.25 125 LEU B O 1
ATOM 3429 N N . ALA B 1 126 ? -22.266 -16.609 4.934 1 83.44 126 ALA B N 1
ATOM 3430 C CA . ALA B 1 126 ? -21.219 -17.625 5.102 1 83.44 126 ALA B CA 1
ATOM 3431 C C . ALA B 1 126 ? -21.719 -18.781 5.98 1 83.44 126 ALA B C 1
ATOM 3433 O O . ALA B 1 126 ? -21.406 -19.938 5.727 1 83.44 126 ALA B O 1
ATOM 3434 N N . ASN B 1 127 ? -22.516 -18.438 6.953 1 86.25 127 ASN B N 1
ATOM 3435 C CA . ASN B 1 127 ? -22.891 -19.422 7.953 1 86.25 127 ASN B CA 1
ATOM 3436 C C . ASN B 1 127 ? -24.203 -20.125 7.586 1 86.25 127 ASN B C 1
ATOM 3438 O O . ASN B 1 127 ? -24.406 -21.281 7.953 1 86.25 127 ASN B O 1
ATOM 3442 N N . THR B 1 128 ? -25.109 -19.438 6.922 1 88.31 128 THR B N 1
ATOM 3443 C CA . THR B 1 128 ? -26.438 -20 6.727 1 88.31 128 THR B CA 1
ATOM 3444 C C . THR B 1 128 ? -26.75 -20.125 5.238 1 88.31 128 THR B C 1
ATOM 3446 O O . THR B 1 128 ? -27.719 -20.797 4.859 1 88.31 128 THR B O 1
ATOM 3449 N N . ASN B 1 129 ? -25.984 -19.5 4.375 1 86.06 129 ASN B N 1
ATOM 3450 C CA . ASN B 1 129 ? -26.219 -19.438 2.938 1 86.06 129 ASN B CA 1
ATOM 3451 C C . ASN B 1 129 ? -27.562 -18.781 2.607 1 86.06 129 ASN B C 1
ATOM 3453 O O . ASN B 1 129 ? -28.156 -19.062 1.569 1 86.06 129 ASN B O 1
ATOM 3457 N N . ASP B 1 130 ? -28.031 -18.031 3.59 1 90.44 130 ASP B N 1
ATOM 3458 C CA . ASP B 1 130 ? -29.281 -17.297 3.391 1 90.44 130 ASP B CA 1
ATOM 3459 C C . ASP B 1 130 ? -29.031 -15.992 2.635 1 90.44 130 ASP B C 1
ATOM 3461 O O . ASP B 1 130 ? -28.812 -14.945 3.248 1 90.44 130 ASP B O 1
ATOM 3465 N N . ILE B 1 131 ? -29.156 -15.992 1.419 1 90.38 131 ILE B N 1
ATOM 3466 C CA . ILE B 1 131 ? -28.859 -14.859 0.55 1 90.38 131 ILE B CA 1
ATOM 3467 C C . ILE B 1 131 ? -29.922 -13.773 0.74 1 90.38 131 ILE B C 1
ATOM 3469 O O . ILE B 1 131 ? -29.609 -12.578 0.671 1 90.38 131 ILE B O 1
ATOM 3473 N N . HIS B 1 132 ? -31.078 -14.203 1.009 1 93.44 132 HIS B N 1
ATOM 3474 C CA . HIS B 1 132 ? -32.188 -13.25 1.146 1 93.44 132 HIS B CA 1
ATOM 3475 C C . HIS B 1 132 ? -31.953 -12.328 2.344 1 93.44 132 HIS B C 1
ATOM 3477 O O . HIS B 1 132 ? -32.031 -11.109 2.211 1 93.44 132 HIS B O 1
ATOM 3483 N N . TYR B 1 133 ? -31.672 -12.93 3.439 1 93.62 133 TYR B N 1
ATOM 3484 C CA . TYR B 1 133 ? -31.469 -12.125 4.641 1 93.62 133 TYR B CA 1
ATOM 3485 C C . TYR B 1 133 ? -30.203 -11.289 4.527 1 93.62 133 TYR B C 1
ATOM 3487 O O . TYR B 1 133 ? -30.172 -10.133 4.965 1 93.62 133 TYR B O 1
ATOM 3495 N N . ALA B 1 134 ? -29.141 -11.844 3.984 1 94.38 134 ALA B N 1
ATOM 3496 C CA . ALA B 1 134 ? -27.922 -11.086 3.754 1 94.38 134 ALA B CA 1
ATOM 3497 C C . ALA B 1 134 ? -28.188 -9.859 2.893 1 94.38 134 ALA B C 1
ATOM 3499 O O . ALA B 1 134 ? -27.703 -8.766 3.197 1 94.38 134 ALA B O 1
ATOM 3500 N N . LYS B 1 135 ? -28.953 -10.047 1.92 1 95.62 135 LYS B N 1
ATOM 3501 C CA . LYS B 1 135 ? -29.297 -8.953 1.012 1 95.62 135 LYS B CA 1
ATOM 3502 C C . LYS B 1 135 ? -30.109 -7.879 1.726 1 95.62 135 LYS B C 1
ATOM 3504 O O . LYS B 1 135 ? -29.906 -6.684 1.502 1 95.62 135 LYS B O 1
ATOM 3509 N N . LEU B 1 136 ? -30.984 -8.289 2.531 1 96.19 136 LEU B N 1
ATOM 3510 C CA . LEU B 1 136 ? -31.828 -7.355 3.27 1 96.19 136 LEU B CA 1
ATOM 3511 C C . LEU B 1 136 ? -30.984 -6.406 4.113 1 96.19 136 LEU B C 1
ATOM 3513 O O . LEU B 1 136 ? -31.297 -5.219 4.215 1 96.19 136 LEU B O 1
ATOM 3517 N N . LEU B 1 137 ? -29.953 -6.914 4.699 1 95.75 137 LEU B N 1
ATOM 3518 C CA . LEU B 1 137 ? -29.062 -6.113 5.531 1 95.75 137 LEU B CA 1
ATOM 3519 C C . LEU B 1 137 ? -28.234 -5.152 4.68 1 95.75 137 LEU B C 1
ATOM 3521 O O . LEU B 1 137 ? -27.984 -4.016 5.086 1 95.75 137 LEU B O 1
ATOM 3525 N N . ALA B 1 138 ? -27.844 -5.578 3.504 1 96 138 ALA B N 1
ATOM 3526 C CA . ALA B 1 138 ? -26.906 -4.82 2.666 1 96 138 ALA B CA 1
ATOM 3527 C C . ALA B 1 138 ? -27.656 -3.834 1.775 1 96 138 ALA B C 1
ATOM 3529 O O . ALA B 1 138 ? -27.078 -2.861 1.288 1 96 138 ALA B O 1
ATOM 3530 N N . GLU B 1 139 ? -28.891 -4.004 1.529 1 96.62 139 GLU B N 1
ATOM 3531 C CA . GLU B 1 139 ? -29.688 -3.252 0.562 1 96.62 139 GLU B CA 1
ATOM 3532 C C . GLU B 1 139 ? -29.703 -1.765 0.901 1 96.62 139 GLU B C 1
ATOM 3534 O O . GLU B 1 139 ? -29.578 -0.919 0.014 1 96.62 139 GLU B O 1
ATOM 3539 N N . PRO B 1 140 ? -29.875 -1.436 2.172 1 96.44 140 PRO B N 1
ATOM 3540 C CA . PRO B 1 140 ? -29.875 -0.008 2.5 1 96.44 140 PRO B CA 1
ATOM 3541 C C . PRO B 1 140 ? -28.562 0.679 2.117 1 96.44 140 PRO B C 1
ATOM 3543 O O . PRO B 1 140 ? -28.562 1.863 1.771 1 96.44 140 PRO B O 1
ATOM 3546 N N . ILE B 1 141 ? -27.5 0.024 2.209 1 96.38 141 ILE B N 1
ATOM 3547 C CA . ILE B 1 141 ? -26.188 0.581 1.852 1 96.38 141 ILE B CA 1
ATOM 3548 C C . ILE B 1 141 ? -26.156 0.877 0.354 1 96.38 141 ILE B C 1
ATOM 3550 O O . ILE B 1 141 ? -25.75 1.965 -0.059 1 96.38 141 ILE B O 1
ATOM 3554 N N . TRP B 1 142 ? -26.641 -0.065 -0.412 1 96.31 142 TRP B N 1
ATOM 3555 C CA . TRP B 1 142 ? -26.688 0.158 -1.854 1 96.31 142 TRP B CA 1
ATOM 3556 C C . TRP B 1 142 ? -27.625 1.311 -2.195 1 96.31 142 TRP B C 1
ATOM 3558 O O . TRP B 1 142 ? -27.297 2.152 -3.035 1 96.31 142 TRP B O 1
ATOM 3568 N N . GLU B 1 143 ? -28.719 1.348 -1.529 1 95.81 143 GLU B N 1
ATOM 3569 C CA . GLU B 1 143 ? -29.688 2.412 -1.782 1 95.81 143 GLU B CA 1
ATOM 3570 C C . GLU B 1 143 ? -29.078 3.785 -1.504 1 95.81 143 GLU B C 1
ATOM 3572 O O . GLU B 1 143 ? -29.281 4.73 -2.27 1 95.81 143 GLU B O 1
ATOM 3577 N N . GLU B 1 144 ? -28.375 3.848 -0.473 1 95 144 GLU B N 1
ATOM 3578 C CA . GLU B 1 144 ? -27.719 5.102 -0.123 1 95 144 GLU B CA 1
ATOM 3579 C C . GLU B 1 144 ? -26.641 5.461 -1.142 1 95 144 GLU B C 1
ATOM 3581 O O . GLU B 1 144 ? -26.594 6.598 -1.617 1 95 144 GLU B O 1
ATOM 3586 N N . LEU B 1 145 ? -25.812 4.527 -1.497 1 95.31 145 LEU B N 1
ATOM 3587 C CA . LEU B 1 145 ? -24.672 4.766 -2.389 1 95.31 145 LEU B CA 1
ATOM 3588 C C . LEU B 1 145 ? -25.156 5.078 -3.803 1 95.31 145 LEU B C 1
ATOM 3590 O O . LEU B 1 145 ? -24.562 5.906 -4.496 1 95.31 145 LEU B O 1
ATOM 3594 N N . SER B 1 146 ? -26.219 4.418 -4.191 1 94.25 146 SER B N 1
ATOM 3595 C CA . SER B 1 146 ? -26.719 4.555 -5.559 1 94.25 146 SER B CA 1
ATOM 3596 C C . SER B 1 146 ? -27.266 5.953 -5.809 1 94.25 146 SER B C 1
ATOM 3598 O O . SER B 1 146 ? -27.406 6.375 -6.957 1 94.25 146 SER B O 1
ATOM 3600 N N . ARG B 1 147 ? -27.594 6.664 -4.781 1 92.31 147 ARG B N 1
ATOM 3601 C CA . ARG B 1 147 ? -28.172 7.996 -4.906 1 92.31 147 ARG B CA 1
ATOM 3602 C C . ARG B 1 147 ? -27.094 9.062 -4.973 1 92.31 147 ARG B C 1
ATOM 3604 O O . ARG B 1 147 ? -27.375 10.234 -5.246 1 92.31 147 ARG B O 1
ATOM 3611 N N . ARG B 1 148 ? -25.875 8.703 -4.68 1 92.56 148 ARG B N 1
ATOM 3612 C CA . ARG B 1 148 ? -24.781 9.672 -4.664 1 92.56 148 ARG B CA 1
ATOM 3613 C C . ARG B 1 148 ? -24.422 10.117 -6.078 1 92.56 148 ARG B C 1
ATOM 3615 O O . ARG B 1 148 ? -24.578 9.352 -7.035 1 92.56 148 ARG B O 1
ATOM 3622 N N . ASP B 1 149 ? -23.906 11.344 -6.133 1 89.69 149 ASP B N 1
ATOM 3623 C CA . ASP B 1 149 ? -23.469 11.859 -7.426 1 89.69 149 ASP B CA 1
ATOM 3624 C C . ASP B 1 149 ? -22.109 11.297 -7.809 1 89.69 149 ASP B C 1
ATOM 3626 O O . ASP B 1 149 ? -21.797 11.141 -8.992 1 89.69 149 ASP B O 1
ATOM 3630 N N . ASN B 1 150 ? -21.359 11.094 -6.82 1 93 150 ASN B N 1
ATOM 3631 C CA . ASN B 1 150 ? -20 10.578 -7 1 93 150 ASN B CA 1
ATOM 3632 C C . ASN B 1 150 ? -19.656 9.531 -5.949 1 93 150 ASN B C 1
ATOM 3634 O O . ASN B 1 150 ? -20.156 9.578 -4.828 1 93 150 ASN B O 1
ATOM 3638 N N . LEU B 1 151 ? -18.812 8.625 -6.418 1 94.94 151 LEU B N 1
ATOM 3639 C CA . LEU B 1 151 ? -18.297 7.645 -5.473 1 94.94 151 LEU B CA 1
ATOM 3640 C C . LEU B 1 151 ? -16.844 7.945 -5.125 1 94.94 151 LEU B C 1
ATOM 3642 O O . LEU B 1 151 ? -16.078 8.375 -5.984 1 94.94 151 LEU B O 1
ATOM 3646 N N . TYR B 1 152 ? -16.562 7.719 -3.955 1 95.88 152 TYR B N 1
ATOM 3647 C CA . TYR B 1 152 ? -15.203 7.836 -3.445 1 95.88 152 TYR B CA 1
ATOM 3648 C C . TYR B 1 152 ? -14.672 6.48 -2.99 1 95.88 152 TYR B C 1
ATOM 3650 O O . TYR B 1 152 ? -15.391 5.48 -3.029 1 95.88 152 TYR B O 1
ATOM 3658 N N . LEU B 1 153 ? -13.453 6.414 -2.613 1 94.5 153 LEU B N 1
ATOM 3659 C CA . LEU B 1 153 ? -12.805 5.129 -2.402 1 94.5 153 LEU B CA 1
ATOM 3660 C C . LEU B 1 153 ? -13.539 4.316 -1.341 1 94.5 153 LEU B C 1
ATOM 3662 O O . LEU B 1 153 ? -13.742 3.111 -1.508 1 94.5 153 LEU B O 1
ATOM 3666 N N . SER B 1 154 ? -13.898 4.914 -0.256 1 95.62 154 SER B N 1
ATOM 3667 C CA . SER B 1 154 ? -14.625 4.191 0.786 1 95.62 154 SER B CA 1
ATOM 3668 C C . SER B 1 154 ? -15.922 3.596 0.247 1 95.62 154 SER B C 1
ATOM 3670 O O . SER B 1 154 ? -16.266 2.459 0.573 1 95.62 154 SER B O 1
ATOM 3672 N N . ASP B 1 155 ? -16.641 4.324 -0.612 1 95.94 155 ASP B N 1
ATOM 3673 C CA . ASP B 1 155 ? -17.875 3.852 -1.216 1 95.94 155 ASP B CA 1
ATOM 3674 C C . ASP B 1 155 ? -17.625 2.643 -2.115 1 95.94 155 ASP B C 1
ATOM 3676 O O . ASP B 1 155 ? -18.391 1.673 -2.088 1 95.94 155 ASP B O 1
ATOM 3680 N N . ILE B 1 156 ? -16.578 2.795 -2.857 1 94.88 156 ILE B N 1
ATOM 3681 C CA . ILE B 1 156 ? -16.234 1.759 -3.826 1 94.88 156 ILE B CA 1
ATOM 3682 C C . ILE B 1 156 ? -15.883 0.465 -3.094 1 94.88 156 ILE B C 1
ATOM 3684 O O . ILE B 1 156 ? -16.297 -0.621 -3.508 1 94.88 156 ILE B O 1
ATOM 3688 N N . PHE B 1 157 ? -15.242 0.606 -1.992 1 93.38 157 PHE B N 1
ATOM 3689 C CA . PHE B 1 157 ? -14.906 -0.561 -1.188 1 93.38 157 PHE B CA 1
ATOM 3690 C C . PHE B 1 157 ? -16.156 -1.209 -0.616 1 93.38 157 PHE B C 1
ATOM 3692 O O . PHE B 1 157 ? -16.266 -2.436 -0.589 1 93.38 157 PHE B O 1
ATOM 3699 N N . LEU B 1 158 ? -17.047 -0.419 -0.174 1 95.06 158 LEU B N 1
ATOM 3700 C CA . LEU B 1 158 ? -18.312 -0.945 0.347 1 95.06 158 LEU B CA 1
ATOM 3701 C C . LEU B 1 158 ? -19.062 -1.713 -0.732 1 95.06 158 LEU B C 1
ATOM 3703 O O . LEU B 1 158 ? -19.547 -2.818 -0.486 1 95.06 158 LEU B O 1
ATOM 3707 N N . LEU B 1 159 ? -19.094 -1.164 -1.894 1 94.56 159 LEU B N 1
ATOM 3708 C CA . LEU B 1 159 ? -19.812 -1.795 -2.992 1 94.56 159 LEU B CA 1
ATOM 3709 C C . LEU B 1 159 ? -19.203 -3.141 -3.35 1 94.56 159 LEU B C 1
ATOM 3711 O O . LEU B 1 159 ? -19.906 -4.125 -3.555 1 94.56 159 LEU B O 1
ATOM 3715 N N . ASN B 1 160 ? -17.953 -3.115 -3.443 1 91.25 160 ASN B N 1
ATOM 3716 C CA . ASN B 1 160 ? -17.25 -4.355 -3.777 1 91.25 160 ASN B CA 1
ATOM 3717 C C . ASN B 1 160 ? -17.578 -5.461 -2.773 1 91.25 160 ASN B C 1
ATOM 3719 O O . ASN B 1 160 ? -17.656 -6.633 -3.143 1 91.25 160 ASN B O 1
ATOM 3723 N N . SER B 1 161 ? -17.781 -5.082 -1.574 1 91.25 161 SER B N 1
ATOM 3724 C CA . SER B 1 161 ? -17.969 -6.059 -0.508 1 91.25 161 SER B CA 1
ATOM 3725 C C . SER B 1 161 ? -19.359 -6.668 -0.555 1 91.25 161 SER B C 1
ATOM 3727 O O . SER B 1 161 ? -19.578 -7.781 -0.066 1 91.25 161 SER B O 1
ATOM 3729 N N . ILE B 1 162 ? -20.297 -6 -1.123 1 92.62 162 ILE B N 1
ATOM 3730 C CA . ILE B 1 162 ? -21.656 -6.5 -1.041 1 92.62 162 ILE B CA 1
ATOM 3731 C C . ILE B 1 162 ? -22.125 -6.977 -2.418 1 92.62 162 ILE B C 1
ATOM 3733 O O . ILE B 1 162 ? -23.203 -7.559 -2.551 1 92.62 162 ILE B O 1
ATOM 3737 N N . LEU B 1 163 ? -21.312 -6.754 -3.404 1 91.81 163 LEU B N 1
ATOM 3738 C CA . LEU B 1 163 ? -21.672 -6.984 -4.801 1 91.81 163 LEU B CA 1
ATOM 3739 C C . LEU B 1 163 ? -22.219 -8.391 -5 1 91.81 163 LEU B C 1
ATOM 3741 O O . LEU B 1 163 ? -23.234 -8.578 -5.668 1 91.81 163 LEU B O 1
ATOM 3745 N N . TYR B 1 164 ? -21.719 -9.344 -4.453 1 84.5 164 TYR B N 1
ATOM 3746 C CA . TYR B 1 164 ? -22 -10.742 -4.742 1 84.5 164 TYR B CA 1
ATOM 3747 C C . TYR B 1 164 ? -23.312 -11.18 -4.102 1 84.5 164 TYR B C 1
ATOM 3749 O O . TYR B 1 164 ? -23.859 -12.234 -4.441 1 84.5 164 TYR B O 1
ATOM 3757 N N . ILE B 1 165 ? -23.828 -10.336 -3.229 1 89.38 165 ILE B N 1
ATOM 3758 C CA . ILE B 1 165 ? -25.062 -10.695 -2.535 1 89.38 165 ILE B CA 1
ATOM 3759 C C . ILE B 1 165 ? -26.266 -10.281 -3.373 1 89.38 165 ILE B C 1
ATOM 3761 O O . ILE B 1 165 ? -27.391 -10.703 -3.104 1 89.38 165 ILE B O 1
ATOM 3765 N N . PHE B 1 166 ? -26.109 -9.531 -4.363 1 92.81 166 PHE B N 1
ATOM 3766 C CA . PHE B 1 166 ? -27.188 -8.969 -5.16 1 92.81 166 PHE B CA 1
ATOM 3767 C C . PHE B 1 166 ? -27.359 -9.75 -6.461 1 92.81 166 PHE B C 1
ATOM 3769 O O . PHE B 1 166 ? -26.453 -10.461 -6.891 1 92.81 166 PHE B O 1
ATOM 3776 N N . PRO B 1 167 ? -28.547 -9.625 -7.016 1 92.06 167 PRO B N 1
ATOM 3777 C CA . PRO B 1 167 ? -28.734 -10.219 -8.344 1 92.06 167 PRO B CA 1
ATOM 3778 C C . PRO B 1 167 ? -27.781 -9.633 -9.391 1 92.06 167 PRO B C 1
ATOM 3780 O O . PRO B 1 167 ? -27.266 -8.531 -9.211 1 92.06 167 PRO B O 1
ATOM 3783 N N . ILE B 1 168 ? -27.562 -10.32 -10.406 1 93.75 168 ILE B N 1
ATOM 3784 C CA . ILE B 1 168 ? -26.547 -10.016 -11.406 1 93.75 168 ILE B CA 1
ATOM 3785 C C . ILE B 1 168 ? -26.812 -8.633 -12.008 1 93.75 168 ILE B C 1
ATOM 3787 O O . ILE B 1 168 ? -25.875 -7.855 -12.234 1 93.75 168 ILE B O 1
ATOM 3791 N N . GLU B 1 169 ? -28.047 -8.289 -12.258 1 94.12 169 GLU B N 1
ATOM 3792 C CA . GLU B 1 169 ? -28.375 -7 -12.859 1 94.12 169 GLU B CA 1
ATOM 3793 C C . GLU B 1 169 ? -27.938 -5.848 -11.961 1 94.12 169 GLU B C 1
ATOM 3795 O O . GLU B 1 169 ? -27.344 -4.875 -12.438 1 94.12 169 GLU B O 1
ATOM 3800 N N . THR B 1 170 ? -28.234 -6.016 -10.68 1 95.31 170 THR B N 1
ATOM 3801 C CA . THR B 1 170 ? -27.844 -4.996 -9.711 1 95.31 170 THR B CA 1
ATOM 3802 C C . THR B 1 170 ? -26.328 -4.941 -9.57 1 95.31 170 THR B C 1
ATOM 3804 O O . THR B 1 170 ? -25.734 -3.859 -9.492 1 95.31 170 THR B O 1
ATOM 3807 N N . ALA B 1 171 ? -25.719 -6.129 -9.516 1 95.19 171 ALA B N 1
ATOM 3808 C CA . ALA B 1 171 ? -24.266 -6.207 -9.398 1 95.19 171 ALA B CA 1
ATOM 3809 C C . ALA B 1 171 ? -23.578 -5.508 -10.57 1 95.19 171 ALA B C 1
ATOM 3811 O O . ALA B 1 171 ? -22.578 -4.816 -10.391 1 95.19 171 ALA B O 1
ATOM 3812 N N . VAL B 1 172 ? -24.109 -5.652 -11.719 1 94.88 172 VAL B N 1
ATOM 3813 C CA . VAL B 1 172 ? -23.578 -5.02 -12.914 1 94.88 172 VAL B CA 1
ATOM 3814 C C . VAL B 1 172 ? -23.703 -3.5 -12.797 1 94.88 172 VAL B C 1
ATOM 3816 O O . VAL B 1 172 ? -22.781 -2.764 -13.156 1 94.88 172 VAL B O 1
ATOM 3819 N N . GLU B 1 173 ? -24.828 -3.09 -12.312 1 94.75 173 GLU B N 1
ATOM 3820 C CA . GLU B 1 173 ? -25.031 -1.662 -12.078 1 94.75 173 GLU B CA 1
ATOM 3821 C C . GLU B 1 173 ? -24 -1.11 -11.102 1 94.75 173 GLU B C 1
ATOM 3823 O O . GLU B 1 173 ? -23.438 -0.033 -11.312 1 94.75 173 GLU B O 1
ATOM 3828 N N . MET B 1 174 ? -23.766 -1.834 -10.047 1 95.38 174 MET B N 1
ATOM 3829 C CA . MET B 1 174 ? -22.781 -1.44 -9.039 1 95.38 174 MET B CA 1
ATOM 3830 C C . MET B 1 174 ? -21.391 -1.315 -9.648 1 95.38 174 MET B C 1
ATOM 3832 O O . MET B 1 174 ? -20.703 -0.313 -9.438 1 95.38 174 MET B O 1
ATOM 3836 N N . LYS B 1 175 ? -21.047 -2.33 -10.383 1 94.88 175 LYS B N 1
ATOM 3837 C CA . LYS B 1 175 ? -19.734 -2.324 -11.031 1 94.88 175 LYS B CA 1
ATOM 3838 C C . LYS B 1 175 ? -19.594 -1.138 -11.984 1 94.88 175 LYS B C 1
ATOM 3840 O O . LYS B 1 175 ? -18.594 -0.428 -11.953 1 94.88 175 LYS B O 1
ATOM 3845 N N . THR B 1 176 ? -20.594 -0.932 -12.781 1 94.38 176 THR B N 1
ATOM 3846 C CA . THR B 1 176 ? -20.562 0.161 -13.75 1 94.38 176 THR B CA 1
ATOM 3847 C C . THR B 1 176 ? -20.453 1.508 -13.039 1 94.38 176 THR B C 1
ATOM 3849 O O . THR B 1 176 ? -19.656 2.365 -13.445 1 94.38 176 THR B O 1
ATOM 3852 N N . PHE B 1 177 ? -21.234 1.612 -12.023 1 95 177 PHE B N 1
ATOM 3853 C CA . PHE B 1 177 ? -21.203 2.838 -11.234 1 95 177 PHE B CA 1
ATOM 3854 C C . PHE B 1 177 ? -19.844 3.047 -10.594 1 95 177 PHE B C 1
ATOM 3856 O O . PHE B 1 177 ? -19.281 4.148 -10.641 1 95 177 PHE B O 1
ATOM 3863 N N . ALA B 1 178 ? -19.25 2.037 -10.039 1 95.31 178 ALA B N 1
ATOM 3864 C CA . ALA B 1 178 ? -17.953 2.1 -9.391 1 95.31 178 ALA B CA 1
ATOM 3865 C C . ALA B 1 178 ? -16.844 2.414 -10.406 1 95.31 178 ALA B C 1
ATOM 3867 O O . ALA B 1 178 ? -16 3.275 -10.164 1 95.31 178 ALA B O 1
ATOM 3868 N N . PHE B 1 179 ? -16.938 1.8 -11.57 1 94.56 179 PHE B N 1
ATOM 3869 C CA . PHE B 1 179 ? -15.875 1.92 -12.562 1 94.56 179 PHE B CA 1
ATOM 3870 C C . PHE B 1 179 ? -15.867 3.312 -13.18 1 94.56 179 PHE B C 1
ATOM 3872 O O . PHE B 1 179 ? -14.805 3.836 -13.531 1 94.56 179 PHE B O 1
ATOM 3879 N N . ARG B 1 180 ? -17 3.871 -13.305 1 92.81 180 ARG B N 1
ATOM 3880 C CA . ARG B 1 180 ? -17.094 5.23 -13.82 1 92.81 180 ARG B CA 1
ATOM 3881 C C . ARG B 1 180 ? -16.312 6.207 -12.953 1 92.81 180 ARG B C 1
ATOM 3883 O O . ARG B 1 180 ? -15.695 7.145 -13.469 1 92.81 180 ARG B O 1
ATOM 3890 N N . HIS B 1 181 ? -16.297 5.961 -11.711 1 93.31 181 HIS B N 1
ATOM 3891 C CA . HIS B 1 181 ? -15.695 6.906 -10.781 1 93.31 181 HIS B CA 1
ATOM 3892 C C . HIS B 1 181 ? -14.281 6.477 -10.398 1 93.31 181 HIS B C 1
ATOM 3894 O O . HIS B 1 181 ? -13.445 7.312 -10.039 1 93.31 181 HIS B O 1
ATOM 3900 N N . ILE B 1 182 ? -13.984 5.203 -10.508 1 93.62 182 ILE B N 1
ATOM 3901 C CA . ILE B 1 182 ? -12.656 4.684 -10.188 1 93.62 182 ILE B CA 1
ATOM 3902 C C . ILE B 1 182 ? -11.641 5.223 -11.188 1 93.62 182 ILE B C 1
ATOM 3904 O O . ILE B 1 182 ? -10.453 5.332 -10.883 1 93.62 182 ILE B O 1
ATOM 3908 N N . GLU B 1 183 ? -12.047 5.578 -12.32 1 90.75 183 GLU B N 1
ATOM 3909 C CA . GLU B 1 183 ? -11.164 6.027 -13.391 1 90.75 183 GLU B CA 1
ATOM 3910 C C . GLU B 1 183 ? -10.438 7.312 -13 1 90.75 183 GLU B C 1
ATOM 3912 O O . GLU B 1 183 ? -9.297 7.527 -13.406 1 90.75 183 GLU B O 1
ATOM 3917 N N . LYS B 1 184 ? -11.094 8.109 -12.156 1 92 184 LYS B N 1
ATOM 3918 C CA . LYS B 1 184 ? -10.461 9.344 -11.688 1 92 184 LYS B CA 1
ATOM 3919 C C . LYS B 1 184 ? -9.266 9.031 -10.797 1 92 184 LYS B C 1
ATOM 3921 O O . LYS B 1 184 ? -8.383 9.875 -10.625 1 92 184 LYS B O 1
ATOM 3926 N N . TYR B 1 185 ? -9.258 7.816 -10.281 1 93.38 185 TYR B N 1
ATOM 3927 C CA . TYR B 1 185 ? -8.234 7.422 -9.32 1 93.38 185 TYR B CA 1
ATOM 3928 C C . TYR B 1 185 ? -7.145 6.602 -10 1 93.38 185 TYR B C 1
ATOM 3930 O O . TYR B 1 185 ? -6.41 5.863 -9.344 1 93.38 185 TYR B O 1
ATOM 3938 N N . LYS B 1 186 ? -6.93 6.656 -11.281 1 86.31 186 LYS B N 1
ATOM 3939 C CA . LYS B 1 186 ? -6.086 5.77 -12.078 1 86.31 186 LYS B CA 1
ATOM 3940 C C . LYS B 1 186 ? -4.648 5.77 -11.562 1 86.31 186 LYS B C 1
ATOM 3942 O O . LYS B 1 186 ? -3.959 4.75 -11.625 1 86.31 186 LYS B O 1
ATOM 3947 N N . ASN B 1 187 ? -4.211 6.816 -10.953 1 83.12 187 ASN B N 1
ATOM 3948 C CA . ASN B 1 187 ? -2.832 6.895 -10.484 1 83.12 187 ASN B CA 1
ATOM 3949 C C . ASN B 1 187 ? -2.744 6.777 -8.969 1 83.12 187 ASN B C 1
ATOM 3951 O O . ASN B 1 187 ? -1.686 7.016 -8.383 1 83.12 187 ASN B O 1
ATOM 3955 N N . PHE B 1 188 ? -3.891 6.418 -8.391 1 88.69 188 PHE B N 1
ATOM 3956 C CA . PHE B 1 188 ? -3.92 6.242 -6.941 1 88.69 188 PHE B CA 1
ATOM 3957 C C . PHE B 1 188 ? -3.529 4.82 -6.559 1 88.69 188 PHE B C 1
ATOM 3959 O O . PHE B 1 188 ? -3.656 3.898 -7.367 1 88.69 188 PHE B O 1
ATOM 3966 N N . GLN B 1 189 ? -3.072 4.637 -5.473 1 83.19 189 GLN B N 1
ATOM 3967 C CA . GLN B 1 189 ? -2.566 3.344 -5.027 1 83.19 189 GLN B CA 1
ATOM 3968 C C . GLN B 1 189 ? -3.689 2.314 -4.938 1 83.19 189 GLN B C 1
ATOM 3970 O O . GLN B 1 189 ? -4.801 2.637 -4.504 1 83.19 189 GLN B O 1
ATOM 3975 N N . ASN B 1 190 ? -3.49 1.128 -5.434 1 82.5 190 ASN B N 1
ATOM 3976 C CA . ASN B 1 190 ? -4.277 -0.087 -5.254 1 82.5 190 ASN B CA 1
ATOM 3977 C C . ASN B 1 190 ? -5.602 -0.016 -6.008 1 82.5 190 ASN B C 1
ATOM 3979 O O . ASN B 1 190 ? -6.566 -0.69 -5.641 1 82.5 190 ASN B O 1
ATOM 3983 N N . ILE B 1 191 ? -5.621 0.81 -6.941 1 90.5 191 ILE B N 1
ATOM 3984 C CA . ILE B 1 191 ? -6.859 0.958 -7.699 1 90.5 191 ILE B CA 1
ATOM 3985 C C . ILE B 1 191 ? -7.105 -0.293 -8.539 1 90.5 191 ILE B C 1
ATOM 3987 O O . ILE B 1 191 ? -8.227 -0.797 -8.602 1 90.5 191 ILE B O 1
ATOM 3991 N N . ASN B 1 192 ? -6.125 -0.801 -9.164 1 91.69 192 ASN B N 1
ATOM 3992 C CA . ASN B 1 192 ? -6.266 -1.988 -10 1 91.69 192 ASN B CA 1
ATOM 3993 C C . ASN B 1 192 ? -6.676 -3.207 -9.18 1 91.69 192 ASN B C 1
ATOM 3995 O O . ASN B 1 192 ? -7.402 -4.074 -9.672 1 91.69 192 ASN B O 1
ATOM 3999 N N . ARG B 1 193 ? -6.25 -3.193 -8.031 1 91.12 193 ARG B N 1
ATOM 4000 C CA . ARG B 1 193 ? -6.668 -4.277 -7.148 1 91.12 193 ARG B CA 1
ATOM 4001 C C . ARG B 1 193 ? -8.18 -4.266 -6.941 1 91.12 193 ARG B C 1
ATOM 4003 O O . ARG B 1 193 ? -8.82 -5.316 -6.953 1 91.12 193 ARG B O 1
ATOM 4010 N N . ILE B 1 194 ? -8.688 -3.105 -6.727 1 91.81 194 ILE B N 1
ATOM 4011 C CA . ILE B 1 194 ? -10.125 -2.959 -6.543 1 91.81 194 ILE B CA 1
ATOM 4012 C C . ILE B 1 194 ? -10.859 -3.412 -7.805 1 91.81 194 ILE B C 1
ATOM 4014 O O . ILE B 1 194 ? -11.828 -4.172 -7.73 1 91.81 194 ILE B O 1
ATOM 4018 N N . LYS B 1 195 ? -10.336 -2.994 -8.953 1 94.12 195 LYS B N 1
ATOM 4019 C CA . LYS B 1 195 ? -10.938 -3.373 -10.227 1 94.12 195 LYS B CA 1
ATOM 4020 C C . LYS B 1 195 ? -10.93 -4.887 -10.414 1 94.12 195 LYS B C 1
ATOM 4022 O O . LYS B 1 195 ? -11.93 -5.477 -10.812 1 94.12 195 LYS B O 1
ATOM 4027 N N . ILE B 1 196 ? -9.82 -5.449 -10.102 1 95.06 196 ILE B N 1
ATOM 4028 C CA . ILE B 1 196 ? -9.664 -6.898 -10.211 1 95.06 196 ILE B CA 1
ATOM 4029 C C . ILE B 1 196 ? -10.703 -7.598 -9.352 1 95.06 196 ILE B C 1
ATOM 4031 O O . ILE B 1 196 ? -11.375 -8.523 -9.805 1 95.06 196 ILE B O 1
ATOM 4035 N N . ASN B 1 197 ? -10.883 -7.129 -8.195 1 91.75 197 ASN B N 1
ATOM 4036 C CA . ASN B 1 197 ? -11.836 -7.742 -7.27 1 91.75 197 ASN B CA 1
ATOM 4037 C C . ASN B 1 197 ? -13.266 -7.656 -7.801 1 91.75 197 ASN B C 1
ATOM 4039 O O . ASN B 1 197 ? -14.016 -8.633 -7.738 1 91.75 197 ASN B O 1
ATOM 4043 N N . PHE B 1 198 ? -13.617 -6.504 -8.289 1 93.88 198 PHE B N 1
ATOM 4044 C CA . PHE B 1 198 ? -14.945 -6.348 -8.883 1 93.88 198 PHE B CA 1
ATOM 4045 C C . PHE B 1 198 ? -15.156 -7.34 -10.016 1 93.88 198 PHE B C 1
ATOM 4047 O O . PHE B 1 198 ? -16.188 -8 -10.086 1 93.88 198 PHE B O 1
ATOM 4054 N N . LEU B 1 199 ? -14.18 -7.418 -10.82 1 95.56 199 LEU B N 1
ATOM 4055 C CA . LEU B 1 199 ? -14.289 -8.234 -12.023 1 95.56 199 LEU B CA 1
ATOM 4056 C C . LEU B 1 199 ? -14.344 -9.719 -11.664 1 95.56 199 LEU B C 1
ATOM 4058 O O . LEU B 1 199 ? -15.148 -10.469 -12.227 1 95.56 199 LEU B O 1
ATOM 4062 N N . ILE B 1 200 ? -13.578 -10.102 -10.766 1 94.06 200 ILE B N 1
ATOM 4063 C CA . ILE B 1 200 ? -13.555 -11.5 -10.344 1 94.06 200 ILE B CA 1
ATOM 4064 C C . ILE B 1 200 ? -14.883 -11.852 -9.688 1 94.06 200 ILE B C 1
ATOM 4066 O O . ILE B 1 200 ? -15.469 -12.898 -9.977 1 94.06 200 ILE B O 1
ATOM 4070 N N . ASN B 1 201 ? -15.375 -11 -8.836 1 90.5 201 ASN B N 1
ATOM 4071 C CA . ASN B 1 201 ? -16.656 -11.242 -8.172 1 90.5 201 ASN B CA 1
ATOM 4072 C C . ASN B 1 201 ? -17.812 -11.297 -9.164 1 90.5 201 ASN B C 1
ATOM 4074 O O . ASN B 1 201 ? -18.688 -12.156 -9.062 1 90.5 201 ASN B O 1
ATOM 4078 N N . LEU B 1 202 ? -17.734 -10.414 -10.047 1 94.62 202 LEU B N 1
ATOM 4079 C CA . LEU B 1 202 ? -18.797 -10.398 -11.055 1 94.62 202 LEU B CA 1
ATOM 4080 C C . LEU B 1 202 ? -18.719 -11.648 -11.93 1 94.62 202 LEU B C 1
ATOM 4082 O O . LEU B 1 202 ? -19.75 -12.203 -12.312 1 94.62 202 LEU B O 1
ATOM 4086 N N . SER B 1 203 ? -17.5 -12.055 -12.289 1 95.5 203 SER B N 1
ATOM 4087 C CA . SER B 1 203 ? -17.344 -13.266 -13.086 1 95.5 203 SER B CA 1
ATOM 4088 C C . SER B 1 203 ? -17.953 -14.477 -12.383 1 95.5 203 SER B C 1
ATOM 4090 O O . SER B 1 203 ? -18.578 -15.32 -13.031 1 95.5 203 SER B O 1
ATOM 4092 N N . LEU B 1 204 ? -17.797 -14.531 -11.102 1 91.56 204 LEU B N 1
ATOM 4093 C CA . LEU B 1 204 ? -18.391 -15.625 -10.336 1 91.56 204 LEU B CA 1
ATOM 4094 C C . LEU B 1 204 ? -19.922 -15.578 -10.398 1 91.56 204 LEU B C 1
ATOM 4096 O O . LEU B 1 204 ? -20.562 -16.609 -10.531 1 91.56 204 LEU B O 1
ATOM 4100 N N . LEU B 1 205 ? -20.453 -14.414 -10.297 1 92.25 205 LEU B N 1
ATOM 4101 C CA . LEU B 1 205 ? -21.906 -14.25 -10.383 1 92.25 205 LEU B CA 1
ATOM 4102 C C . LEU B 1 205 ? -22.422 -14.703 -11.742 1 92.25 205 LEU B C 1
ATOM 4104 O O . LEU B 1 205 ? -23.438 -15.398 -11.82 1 92.25 205 LEU B O 1
ATOM 4108 N N . TYR B 1 206 ? -21.734 -14.344 -12.781 1 94.81 206 TYR B N 1
ATOM 4109 C CA . TYR B 1 206 ? -22.109 -14.781 -14.125 1 94.81 206 TYR B CA 1
ATOM 4110 C C . TYR B 1 206 ? -22 -16.297 -14.25 1 94.81 206 TYR B C 1
ATOM 4112 O O . TYR B 1 206 ? -22.875 -16.922 -14.859 1 94.81 206 TYR B O 1
ATOM 4120 N N . LEU B 1 207 ? -20.969 -16.844 -13.68 1 92.81 207 LEU B N 1
ATOM 4121 C CA . LEU B 1 207 ? -20.766 -18.281 -13.711 1 92.81 207 LEU B CA 1
ATOM 4122 C C . LEU B 1 207 ? -21.938 -19 -13.031 1 92.81 207 LEU B C 1
ATOM 4124 O O . LEU B 1 207 ? -22.453 -19.984 -13.555 1 92.81 207 LEU B O 1
ATOM 4128 N N . LYS B 1 208 ? -22.359 -18.453 -11.93 1 88.44 208 LYS B N 1
ATOM 4129 C CA . LYS B 1 208 ? -23.469 -19.047 -11.18 1 88.44 208 LYS B CA 1
ATOM 4130 C C . LYS B 1 208 ? -24.766 -18.969 -11.961 1 88.44 208 LYS B C 1
ATOM 4132 O O . LYS B 1 208 ? -25.672 -19.781 -11.766 1 88.44 208 LYS B O 1
ATOM 4137 N N . ASN B 1 209 ? -24.828 -18.047 -12.844 1 91.94 209 ASN B N 1
ATOM 4138 C CA . ASN B 1 209 ? -26.031 -17.859 -13.648 1 91.94 209 ASN B CA 1
ATOM 4139 C C . ASN B 1 209 ? -25.875 -18.469 -15.039 1 91.94 209 ASN B C 1
ATOM 4141 O O . ASN B 1 209 ? -26.641 -18.172 -15.953 1 91.94 209 ASN B O 1
ATOM 4145 N N . ASN B 1 210 ? -24.844 -19.203 -15.258 1 93.12 210 ASN B N 1
ATOM 4146 C CA . ASN B 1 210 ? -24.547 -19.938 -16.484 1 93.12 210 ASN B CA 1
ATOM 4147 C C . ASN B 1 210 ? -24.359 -19 -17.672 1 93.12 210 ASN B C 1
ATOM 4149 O O . ASN B 1 210 ? -24.703 -19.344 -18.797 1 93.12 210 ASN B O 1
ATOM 4153 N N . ASP B 1 211 ? -24.016 -17.844 -17.344 1 95.25 211 ASP B N 1
ATOM 4154 C CA . ASP B 1 211 ? -23.641 -16.891 -18.391 1 95.25 211 ASP B CA 1
ATOM 4155 C C . ASP B 1 211 ? -22.125 -16.891 -18.594 1 95.25 211 ASP B C 1
ATOM 4157 O O . ASP B 1 211 ? -21.438 -15.945 -18.188 1 95.25 211 ASP B O 1
ATOM 4161 N N . TYR B 1 212 ? -21.656 -17.781 -19.344 1 96.06 212 TYR B N 1
ATOM 4162 C CA . TYR B 1 212 ? -20.219 -18.016 -19.469 1 96.06 212 TYR B CA 1
ATOM 4163 C C . TYR B 1 212 ? -19.562 -16.969 -20.344 1 96.06 212 TYR B C 1
ATOM 4165 O O . TYR B 1 212 ? -18.391 -16.609 -20.141 1 96.06 212 TYR B O 1
ATOM 4173 N N . ASN B 1 213 ? -20.281 -16.469 -21.234 1 96.56 213 ASN B N 1
ATOM 4174 C CA . ASN B 1 213 ? -19.75 -15.445 -22.125 1 96.56 213 ASN B CA 1
ATOM 4175 C C . ASN B 1 213 ? -19.422 -14.164 -21.359 1 96.56 213 ASN B C 1
ATOM 4177 O O . ASN B 1 213 ? -18.312 -13.633 -21.484 1 96.56 213 ASN B O 1
ATOM 4181 N N . MET B 1 214 ? -20.359 -13.789 -20.594 1 96.56 214 MET B N 1
ATOM 4182 C CA . MET B 1 214 ? -20.156 -12.562 -19.828 1 96.56 214 MET B CA 1
ATOM 4183 C C . MET B 1 214 ? -19.125 -12.781 -18.734 1 96.56 214 MET B C 1
ATOM 4185 O O . MET B 1 214 ? -18.359 -11.875 -18.406 1 96.56 214 MET B O 1
ATOM 4189 N N . ALA B 1 215 ? -19.125 -13.93 -18.156 1 97.31 215 ALA B N 1
ATOM 4190 C CA . ALA B 1 215 ? -18.094 -14.273 -17.172 1 97.31 215 ALA B CA 1
ATOM 4191 C C . ALA B 1 215 ? -16.703 -14.172 -17.781 1 97.31 215 ALA B C 1
ATOM 4193 O O . ALA B 1 215 ? -15.805 -13.562 -17.188 1 97.31 215 ALA B O 1
ATOM 4194 N N . LEU B 1 216 ? -16.578 -14.734 -18.938 1 97.75 216 LEU B N 1
ATOM 4195 C CA . LEU B 1 216 ? -15.297 -14.75 -19.641 1 97.75 216 LEU B CA 1
ATOM 4196 C C . LEU B 1 216 ? -14.82 -13.336 -19.938 1 97.75 216 LEU B C 1
ATOM 4198 O O . LEU B 1 216 ? -13.633 -13.039 -19.812 1 97.75 216 LEU B O 1
ATOM 4202 N N . LYS B 1 217 ? -15.742 -12.547 -20.312 1 97.62 217 LYS B N 1
ATOM 4203 C CA . LYS B 1 217 ? -15.398 -11.156 -20.609 1 97.62 217 LYS B CA 1
ATOM 4204 C C . LYS B 1 217 ? -14.812 -10.461 -19.375 1 97.62 217 LYS B C 1
ATOM 4206 O O . LYS B 1 217 ? -13.797 -9.766 -19.484 1 97.62 217 LYS B O 1
ATOM 4211 N N . GLN B 1 218 ? -15.398 -10.664 -18.172 1 97.5 218 GLN B N 1
ATOM 4212 C CA . GLN B 1 218 ? -14.867 -10.094 -16.938 1 97.5 218 GLN B CA 1
ATOM 4213 C C . GLN B 1 218 ? -13.484 -10.648 -16.609 1 97.5 218 GLN B C 1
ATOM 4215 O O . GLN B 1 218 ? -12.586 -9.906 -16.219 1 97.5 218 GLN B O 1
ATOM 4220 N N . LEU B 1 219 ? -13.336 -11.906 -16.812 1 98 219 LEU B N 1
ATOM 4221 C CA . LEU B 1 219 ? -12.094 -12.602 -16.484 1 98 219 LEU B CA 1
ATOM 4222 C C . LEU B 1 219 ? -10.945 -12.117 -17.359 1 98 219 LEU B C 1
ATOM 4224 O O . LEU B 1 219 ? -9.836 -11.883 -16.875 1 98 219 LEU B O 1
ATOM 4228 N N . GLU B 1 220 ? -11.219 -11.977 -18.641 1 97.88 220 GLU B N 1
ATOM 4229 C CA . GLU B 1 220 ? -10.18 -11.508 -19.562 1 97.88 220 GLU B CA 1
ATOM 4230 C C . GLU B 1 220 ? -9.688 -10.125 -19.156 1 97.88 220 GLU B C 1
ATOM 4232 O O . GLU B 1 220 ? -8.484 -9.859 -19.188 1 97.88 220 GLU B O 1
ATOM 4237 N N . ASN B 1 221 ? -10.617 -9.289 -18.781 1 96.56 221 ASN B N 1
ATOM 4238 C CA . ASN B 1 221 ? -10.242 -7.969 -18.297 1 96.56 221 ASN B CA 1
ATOM 4239 C C . ASN B 1 221 ? -9.438 -8.047 -17 1 96.56 221 ASN B C 1
ATOM 4241 O O . ASN B 1 221 ? -8.469 -7.309 -16.828 1 96.56 221 ASN B O 1
ATOM 4245 N N . SER B 1 222 ? -9.812 -8.906 -16.156 1 97.31 222 SER B N 1
ATOM 4246 C CA . SER B 1 222 ? -9.125 -9.086 -14.883 1 97.31 222 SER B CA 1
ATOM 4247 C C . SER B 1 222 ? -7.727 -9.656 -15.086 1 97.31 222 SER B C 1
ATOM 4249 O O . SER B 1 222 ? -6.781 -9.266 -14.398 1 97.31 222 SER B O 1
ATOM 4251 N N . ILE B 1 223 ? -7.605 -10.633 -16.016 1 97.5 223 ILE B N 1
ATOM 4252 C CA . ILE B 1 223 ? -6.332 -11.289 -16.297 1 97.5 223 ILE B CA 1
ATOM 4253 C C . ILE B 1 223 ? -5.297 -10.242 -16.719 1 97.5 223 ILE B C 1
ATOM 4255 O O . ILE B 1 223 ? -4.172 -10.242 -16.203 1 97.5 223 ILE B O 1
ATOM 4259 N N . GLU B 1 224 ? -5.656 -9.328 -17.547 1 96.12 224 GLU B N 1
ATOM 4260 C CA . GLU B 1 224 ? -4.754 -8.273 -18 1 96.12 224 GLU B CA 1
ATOM 4261 C C . GLU B 1 224 ? -4.266 -7.426 -16.828 1 96.12 224 GLU B C 1
ATOM 4263 O O . GLU B 1 224 ? -3.068 -7.156 -16.719 1 96.12 224 GLU B O 1
ATOM 4268 N N . LEU B 1 225 ? -5.168 -7.078 -15.969 1 95 225 LEU B N 1
ATOM 4269 C CA . LEU B 1 225 ? -4.824 -6.262 -14.812 1 95 225 LEU B CA 1
ATOM 4270 C C . LEU B 1 225 ? -3.953 -7.043 -13.836 1 95 225 LEU B C 1
ATOM 4272 O O . LEU B 1 225 ? -3.002 -6.5 -13.273 1 95 225 LEU B O 1
ATOM 4276 N N . CYS B 1 226 ? -4.273 -8.312 -13.648 1 96.31 226 CYS B N 1
ATOM 4277 C CA . CYS B 1 226 ? -3.498 -9.156 -12.75 1 96.31 226 CYS B CA 1
ATOM 4278 C C . CYS B 1 226 ? -2.055 -9.281 -13.227 1 96.31 226 CYS B C 1
ATOM 4280 O O . CYS B 1 226 ? -1.127 -9.266 -12.414 1 96.31 226 CYS B O 1
ATOM 4282 N N . LYS B 1 227 ? -1.894 -9.43 -14.516 1 93.12 227 LYS B N 1
ATOM 4283 C CA . LYS B 1 227 ? -0.554 -9.539 -15.086 1 93.12 227 LYS B CA 1
ATOM 4284 C C . LYS B 1 227 ? 0.239 -8.258 -14.875 1 93.12 227 LYS B C 1
ATOM 4286 O O . LYS B 1 227 ? 1.399 -8.297 -14.461 1 93.12 227 LYS B O 1
ATOM 4291 N N . ILE B 1 228 ? -0.396 -7.176 -15.086 1 90.19 228 ILE B N 1
ATOM 4292 C CA . ILE B 1 228 ? 0.242 -5.871 -14.945 1 90.19 228 ILE B CA 1
ATOM 4293 C C . ILE B 1 228 ? 0.658 -5.656 -13.492 1 90.19 228 ILE B C 1
ATOM 4295 O O . ILE B 1 228 ? 1.779 -5.219 -13.219 1 90.19 228 ILE B O 1
ATOM 4299 N N . GLU B 1 229 ? -0.197 -6.039 -12.57 1 89.62 229 GLU B N 1
ATOM 4300 C CA . GLU B 1 229 ? 0.029 -5.75 -11.156 1 89.62 229 GLU B CA 1
ATOM 4301 C C . GLU B 1 229 ? 0.734 -6.914 -10.461 1 89.62 229 GLU B C 1
ATOM 4303 O O . GLU B 1 229 ? 1.08 -6.82 -9.281 1 89.62 229 GLU B O 1
ATOM 4308 N N . LYS B 1 230 ? 0.888 -8.062 -11.211 1 89.81 230 LYS B N 1
ATOM 4309 C CA . LYS B 1 230 ? 1.55 -9.266 -10.711 1 89.81 230 LYS B CA 1
ATOM 4310 C C . LYS B 1 230 ? 0.806 -9.844 -9.508 1 89.81 230 LYS B C 1
ATOM 4312 O O . LYS B 1 230 ? 1.424 -10.203 -8.508 1 89.81 230 LYS B O 1
ATOM 4317 N N . HIS B 1 231 ? -0.517 -9.727 -9.539 1 92.94 231 HIS B N 1
ATOM 4318 C CA . HIS B 1 231 ? -1.373 -10.406 -8.57 1 92.94 231 HIS B CA 1
ATOM 4319 C C . HIS B 1 231 ? -1.599 -11.867 -8.969 1 92.94 231 HIS B C 1
ATOM 4321 O O . HIS B 1 231 ? -2.637 -12.203 -9.539 1 92.94 231 HIS B O 1
ATOM 4327 N N . PHE B 1 232 ? -0.73 -12.68 -8.531 1 94.94 232 PHE B N 1
ATOM 4328 C CA . PHE B 1 232 ? -0.626 -14.016 -9.117 1 94.94 232 PHE B CA 1
ATOM 4329 C C . PHE B 1 232 ? -1.713 -14.93 -8.562 1 94.94 232 PHE B C 1
ATOM 4331 O O . PHE B 1 232 ? -2.197 -15.812 -9.273 1 94.94 232 PHE B O 1
ATOM 4338 N N . ILE B 1 233 ? -2.098 -14.719 -7.367 1 93.69 233 ILE B N 1
ATOM 4339 C CA . ILE B 1 233 ? -3.18 -15.523 -6.812 1 93.69 233 ILE B CA 1
ATOM 4340 C C . ILE B 1 233 ? -4.473 -15.25 -7.582 1 93.69 233 ILE B C 1
ATOM 4342 O O . ILE B 1 233 ? -5.137 -16.188 -8.039 1 93.69 233 ILE B O 1
ATOM 4346 N N . ASN B 1 234 ? -4.746 -13.953 -7.75 1 94.75 234 ASN B N 1
ATOM 4347 C CA . ASN B 1 234 ? -5.926 -13.578 -8.523 1 94.75 234 ASN B CA 1
ATOM 4348 C C . ASN B 1 234 ? -5.832 -14.078 -9.961 1 94.75 234 ASN B C 1
ATOM 4350 O O . ASN B 1 234 ? -6.832 -14.516 -10.539 1 94.75 234 ASN B O 1
ATOM 4354 N N . LEU B 1 235 ? -4.641 -14 -10.508 1 96.69 235 LEU B N 1
ATOM 4355 C CA . LEU B 1 235 ? -4.418 -14.469 -11.875 1 96.69 235 LEU B CA 1
ATOM 4356 C C . LEU B 1 235 ? -4.758 -15.945 -12 1 96.69 235 LEU B C 1
ATOM 4358 O O . LEU B 1 235 ? -5.41 -16.359 -12.961 1 96.69 235 LEU B O 1
ATOM 4362 N N . SER B 1 236 ? -4.371 -16.703 -11.008 1 96.94 236 SER B N 1
ATOM 4363 C CA . SER B 1 236 ? -4.648 -18.125 -11.016 1 96.94 236 SER B CA 1
ATOM 4364 C C . SER B 1 236 ? -6.145 -18.406 -10.961 1 96.94 236 SER B C 1
ATOM 4366 O O . SER B 1 236 ? -6.652 -19.266 -11.672 1 96.94 236 SER B O 1
ATOM 4368 N N . ILE B 1 237 ? -6.824 -17.656 -10.164 1 96.38 237 ILE B N 1
ATOM 4369 C CA . ILE B 1 237 ? -8.273 -17.797 -10.062 1 96.38 237 ILE B CA 1
ATOM 4370 C C . ILE B 1 237 ? -8.914 -17.5 -11.414 1 96.38 237 ILE B C 1
ATOM 4372 O O . ILE B 1 237 ? -9.773 -18.25 -11.883 1 96.38 237 ILE B O 1
ATOM 4376 N N . CYS B 1 238 ? -8.438 -16.469 -12.008 1 97.81 238 CYS B N 1
ATOM 4377 C CA . CYS B 1 238 ? -8.977 -16.062 -13.297 1 97.81 238 CYS B CA 1
ATOM 4378 C C . CYS B 1 238 ? -8.742 -17.141 -14.352 1 97.81 238 CYS B C 1
ATOM 4380 O O . CYS B 1 238 ? -9.633 -17.438 -15.148 1 97.81 238 CYS B O 1
ATOM 4382 N N . TYR B 1 239 ? -7.586 -17.719 -14.367 1 97.69 239 TYR B N 1
ATOM 4383 C CA . TYR B 1 239 ? -7.277 -18.766 -15.336 1 97.69 239 TYR B CA 1
ATOM 4384 C C . TYR B 1 239 ? -8.18 -19.984 -15.133 1 97.69 239 TYR B C 1
ATOM 4386 O O . TYR B 1 239 ? -8.703 -20.531 -16.094 1 97.69 239 TYR B O 1
ATOM 4394 N N . ILE B 1 240 ? -8.328 -20.359 -13.938 1 97.25 240 ILE B N 1
ATOM 4395 C CA . ILE B 1 240 ? -9.148 -21.531 -13.641 1 97.25 240 ILE B CA 1
ATOM 4396 C C . ILE B 1 240 ? -10.586 -21.281 -14.078 1 97.25 240 ILE B C 1
ATOM 4398 O O . ILE B 1 240 ? -11.18 -22.109 -14.773 1 97.25 240 ILE B O 1
ATOM 4402 N N . ARG B 1 241 ? -11.117 -20.172 -13.75 1 97 241 ARG B N 1
ATOM 4403 C CA . ARG B 1 241 ? -12.5 -19.844 -14.102 1 97 241 ARG B CA 1
ATOM 4404 C C . ARG B 1 241 ? -12.648 -19.625 -15.602 1 97 241 ARG B C 1
ATOM 4406 O O . ARG B 1 241 ? -13.68 -19.953 -16.188 1 97 241 ARG B O 1
ATOM 4413 N N . LYS B 1 242 ? -11.602 -19 -16.203 1 97.62 242 LYS B N 1
ATOM 4414 C CA . LYS B 1 242 ? -11.586 -18.922 -17.656 1 97.62 242 LYS B CA 1
ATOM 4415 C C . LYS B 1 242 ? -11.703 -20.312 -18.281 1 97.62 242 LYS B C 1
ATOM 4417 O O . LYS B 1 242 ? -12.438 -20.5 -19.266 1 97.62 242 LYS B O 1
ATOM 4422 N N . GLY B 1 243 ? -10.977 -21.25 -17.719 1 96.81 243 GLY B N 1
ATOM 4423 C CA . GLY B 1 243 ? -11.078 -22.625 -18.188 1 96.81 243 GLY B CA 1
ATOM 4424 C C . GLY B 1 243 ? -12.477 -23.203 -18.062 1 96.81 243 GLY B C 1
ATOM 4425 O O . GLY B 1 243 ? -12.961 -23.859 -18.984 1 96.81 243 GLY B O 1
ATOM 4426 N N . ILE B 1 244 ? -13.117 -22.938 -16.969 1 96.19 244 ILE B N 1
ATOM 4427 C CA . ILE B 1 244 ? -14.492 -23.375 -16.734 1 96.19 244 ILE B CA 1
ATOM 4428 C C . ILE B 1 244 ? -15.406 -22.812 -17.828 1 96.19 244 ILE B C 1
ATOM 4430 O O . ILE B 1 244 ? -16.188 -23.547 -18.422 1 96.19 244 ILE B O 1
ATOM 4434 N N . CYS B 1 245 ? -15.273 -21.531 -18.047 1 96.75 245 CYS B N 1
ATOM 4435 C CA . CYS B 1 245 ? -16.125 -20.859 -19.031 1 96.75 245 CYS B CA 1
ATOM 4436 C C . CYS B 1 245 ? -15.93 -21.453 -20.422 1 96.75 245 CYS B C 1
ATOM 4438 O O . CYS B 1 245 ? -16.906 -21.797 -21.094 1 96.75 245 CYS B O 1
ATOM 4440 N N . LEU B 1 246 ? -14.703 -21.562 -20.812 1 96.31 246 LEU B N 1
ATOM 4441 C CA . LEU B 1 246 ? -14.398 -22.062 -22.156 1 96.31 246 LEU B CA 1
ATOM 4442 C C . LEU B 1 246 ? -14.906 -23.484 -22.328 1 96.31 246 LEU B C 1
ATOM 4444 O O . LEU B 1 246 ? -15.508 -23.812 -23.359 1 96.31 246 LEU B O 1
ATOM 4448 N N . ASN B 1 247 ? -14.742 -24.281 -21.359 1 93.88 247 ASN B N 1
ATOM 4449 C CA . ASN B 1 247 ? -15.203 -25.656 -21.438 1 93.88 247 ASN B CA 1
ATOM 4450 C C . ASN B 1 247 ? -16.719 -25.734 -21.594 1 93.88 247 ASN B C 1
ATOM 4452 O O . ASN B 1 247 ? -17.234 -26.516 -22.391 1 93.88 247 ASN B O 1
ATOM 4456 N N . ASN B 1 248 ? -17.422 -24.984 -20.891 1 93.81 248 ASN B N 1
ATOM 4457 C CA . ASN B 1 248 ? -18.875 -25 -20.953 1 93.81 248 ASN B CA 1
ATOM 4458 C C . ASN B 1 248 ? -19.391 -24.406 -22.266 1 93.81 248 ASN B C 1
ATOM 4460 O O . ASN B 1 248 ? -20.531 -24.641 -22.656 1 93.81 248 ASN B O 1
ATOM 4464 N N . MET B 1 249 ? -18.531 -23.672 -22.922 1 93.88 249 MET B N 1
ATOM 4465 C CA . MET B 1 249 ? -18.875 -23.109 -24.203 1 93.88 249 MET B CA 1
ATOM 4466 C C . MET B 1 249 ? -18.453 -24.016 -25.344 1 93.88 249 MET B C 1
ATOM 4468 O O . MET B 1 249 ? -18.531 -23.641 -26.516 1 93.88 249 MET B O 1
ATOM 4472 N N . GLY B 1 250 ? -17.891 -25.234 -25.016 1 90.5 250 GLY B N 1
ATOM 4473 C CA . GLY B 1 250 ? -17.5 -26.219 -26.016 1 90.5 250 GLY B CA 1
ATOM 4474 C C . GLY B 1 250 ? -16.109 -26 -26.578 1 90.5 250 GLY B C 1
ATOM 4475 O O . GLY B 1 250 ? -15.781 -26.469 -27.656 1 90.5 250 GLY B O 1
ATOM 4476 N N . LYS B 1 251 ? -15.422 -25.188 -25.859 1 92.81 251 LYS B N 1
ATOM 4477 C CA . LYS B 1 251 ? -14.047 -24.922 -26.266 1 92.81 251 LYS B CA 1
ATOM 4478 C C . LYS B 1 251 ? -13.062 -25.609 -25.328 1 92.81 251 LYS B C 1
ATOM 4480 O O . LYS B 1 251 ? -13.469 -26.234 -24.344 1 92.81 251 LYS B O 1
ATOM 4485 N N . CYS B 1 252 ? -11.844 -25.641 -25.688 1 89.56 252 CYS B N 1
ATOM 4486 C CA . CYS B 1 252 ? -10.812 -26.266 -24.875 1 89.56 252 CYS B CA 1
ATOM 4487 C C . CYS B 1 252 ? -10.406 -25.359 -23.719 1 89.56 252 CYS B C 1
ATOM 4489 O O . CYS B 1 252 ? -9.625 -24.422 -23.906 1 89.56 252 CYS B O 1
ATOM 4491 N N . GLY B 1 253 ? -10.969 -25.547 -22.578 1 92.94 253 GLY B N 1
ATOM 4492 C CA . GLY B 1 253 ? -10.68 -24.719 -21.406 1 92.94 253 GLY B CA 1
ATOM 4493 C C . GLY B 1 253 ? -9.711 -25.375 -20.453 1 92.94 253 GLY B C 1
ATOM 4494 O O . GLY B 1 253 ? -9.211 -24.734 -19.531 1 92.94 253 GLY B O 1
ATOM 4495 N N . LEU B 1 254 ? -9.328 -26.641 -20.625 1 92.06 254 LEU B N 1
ATOM 4496 C CA . LEU B 1 254 ? -8.531 -27.438 -19.703 1 92.06 254 LEU B CA 1
ATOM 4497 C C . LEU B 1 254 ? -7.145 -26.844 -19.516 1 92.06 254 LEU B C 1
ATOM 4499 O O . LEU B 1 254 ? -6.598 -26.859 -18.406 1 92.06 254 LEU B O 1
ATOM 4503 N N . TYR B 1 255 ? -6.703 -26.406 -20.594 1 93.75 255 TYR B N 1
ATOM 4504 C CA . TYR B 1 255 ? -5.375 -25.797 -20.531 1 93.75 255 TYR B CA 1
ATOM 4505 C C . TYR B 1 255 ? -5.332 -24.688 -19.5 1 93.75 255 TYR B C 1
ATOM 4507 O O . TYR B 1 255 ? -4.41 -24.625 -18.688 1 93.75 255 TYR B O 1
ATOM 4515 N N . TRP B 1 256 ? -6.273 -23.859 -19.516 1 95.5 256 TRP B N 1
ATOM 4516 C CA . TRP B 1 256 ? -6.305 -22.703 -18.625 1 95.5 256 TRP B CA 1
ATOM 4517 C C . TRP B 1 256 ? -6.543 -23.125 -17.188 1 95.5 256 TRP B C 1
ATOM 4519 O O . TRP B 1 256 ? -5.891 -22.625 -16.266 1 95.5 256 TRP B O 1
ATOM 4529 N N . SER B 1 257 ? -7.434 -24.031 -16.969 1 95.31 257 SER B N 1
ATOM 4530 C CA . SER B 1 257 ? -7.68 -24.547 -15.625 1 95.31 257 SER B CA 1
ATOM 4531 C C . SER B 1 257 ? -6.418 -25.156 -15.031 1 95.31 257 SER B C 1
ATOM 4533 O O . SER B 1 257 ? -6.078 -24.906 -13.875 1 95.31 257 SER B O 1
ATOM 4535 N N . HIS B 1 258 ? -5.695 -25.875 -15.844 1 94.44 258 HIS B N 1
ATOM 4536 C CA . HIS B 1 258 ? -4.469 -26.516 -15.391 1 94.44 258 HIS B CA 1
ATOM 4537 C C . HIS B 1 258 ? -3.377 -25.484 -15.109 1 94.44 258 HIS B C 1
ATOM 4539 O O . HIS B 1 258 ? -2.607 -25.625 -14.164 1 94.44 258 HIS B O 1
ATOM 4545 N N . LYS B 1 259 ? -3.342 -24.547 -15.961 1 95.06 259 LYS B N 1
ATOM 4546 C CA . LYS B 1 259 ? -2.359 -23.484 -15.758 1 95.06 259 LYS B CA 1
ATOM 4547 C C . LYS B 1 259 ? -2.576 -22.781 -14.414 1 95.06 259 LYS B C 1
ATOM 4549 O O . LYS B 1 259 ? -1.627 -22.578 -13.656 1 95.06 259 LYS B O 1
ATOM 4554 N N . GLY B 1 260 ? -3.836 -22.422 -14.148 1 96.38 260 GLY B N 1
ATOM 4555 C CA . GLY B 1 260 ? -4.156 -21.797 -12.875 1 96.38 260 GLY B CA 1
ATOM 4556 C C . GLY B 1 260 ? -3.871 -22.703 -11.688 1 96.38 260 GLY B C 1
ATOM 4557 O O . GLY B 1 260 ? -3.309 -22.25 -10.688 1 96.38 260 GLY B O 1
ATOM 4558 N N . MET B 1 261 ? -4.184 -23.938 -11.812 1 96.06 261 MET B N 1
ATOM 4559 C CA . MET B 1 261 ? -3.961 -24.891 -10.727 1 96.06 261 MET B CA 1
ATOM 4560 C C . MET B 1 261 ? -2.471 -25.109 -10.484 1 96.06 261 MET B C 1
ATOM 4562 O O . MET B 1 261 ? -2.027 -25.203 -9.336 1 96.06 261 MET B O 1
ATOM 4566 N N . ASN B 1 262 ? -1.758 -25.203 -11.562 1 94.88 262 ASN B N 1
ATOM 4567 C CA . ASN B 1 262 ? -0.309 -25.328 -11.453 1 94.88 262 ASN B CA 1
ATOM 4568 C C . ASN B 1 262 ? 0.309 -24.141 -10.742 1 94.88 262 ASN B C 1
ATOM 4570 O O . ASN B 1 262 ? 1.236 -24.297 -9.945 1 94.88 262 ASN B O 1
ATOM 4574 N N . MET B 1 263 ? -0.193 -22.969 -11.047 1 95.56 263 MET B N 1
ATOM 4575 C CA . MET B 1 263 ? 0.28 -21.766 -10.383 1 95.56 263 MET B CA 1
ATOM 4576 C C . MET B 1 263 ? 0.072 -21.859 -8.875 1 95.56 263 MET B C 1
ATOM 4578 O O . MET B 1 263 ? 1 -21.609 -8.102 1 95.56 263 MET B O 1
ATOM 4582 N N . LEU B 1 264 ? -1.092 -22.25 -8.492 1 95.25 264 LEU B N 1
ATOM 4583 C CA . LEU B 1 264 ? -1.408 -22.344 -7.07 1 95.25 264 LEU B CA 1
ATOM 4584 C C . LEU B 1 264 ? -0.555 -23.406 -6.387 1 95.25 264 LEU B C 1
ATOM 4586 O O . LEU B 1 264 ? -0.134 -23.234 -5.242 1 95.25 264 LEU B O 1
ATOM 4590 N N . GLU B 1 265 ? -0.277 -24.469 -7.082 1 94.31 265 GLU B N 1
ATOM 4591 C CA . GLU B 1 265 ? 0.56 -25.531 -6.547 1 94.31 265 GLU B CA 1
ATOM 4592 C C . GLU B 1 265 ? 1.991 -25.062 -6.32 1 94.31 265 GLU B C 1
ATOM 4594 O O . GLU B 1 265 ? 2.566 -25.281 -5.254 1 94.31 265 GLU B O 1
ATOM 4599 N N . VAL B 1 266 ? 2.479 -24.438 -7.328 1 92 266 VAL B N 1
ATOM 4600 C CA . VAL B 1 266 ? 3.855 -23.969 -7.266 1 92 266 VAL B CA 1
ATOM 4601 C C . VAL B 1 266 ? 3.984 -22.891 -6.18 1 92 266 VAL B C 1
ATOM 4603 O O . VAL B 1 266 ? 5.023 -22.797 -5.52 1 92 266 VAL B O 1
ATOM 4606 N N . LEU B 1 267 ? 2.93 -22.172 -5.91 1 91.81 267 LEU B N 1
ATOM 4607 C CA . LEU B 1 267 ? 2.93 -21.094 -4.93 1 91.81 267 LEU B CA 1
ATOM 4608 C C . LEU B 1 267 ? 2.553 -21.625 -3.547 1 91.81 267 LEU B C 1
ATOM 4610 O O . LEU B 1 267 ? 2.387 -20.844 -2.605 1 91.81 267 LEU B O 1
ATOM 4614 N N . ASP B 1 268 ? 2.348 -22.859 -3.432 1 90.94 268 ASP B N 1
ATOM 4615 C CA . ASP B 1 268 ? 2.043 -23.547 -2.184 1 90.94 268 ASP B CA 1
ATOM 4616 C C . ASP B 1 268 ? 0.717 -23.078 -1.599 1 90.94 268 ASP B C 1
ATOM 4618 O O . ASP B 1 268 ? 0.592 -22.906 -0.384 1 90.94 268 ASP B O 1
ATOM 4622 N N . GLN B 1 269 ? -0.209 -22.656 -2.486 1 91.94 269 GLN B N 1
ATOM 4623 C CA . GLN B 1 269 ? -1.546 -22.266 -2.061 1 91.94 269 GLN B CA 1
ATOM 4624 C C . GLN B 1 269 ? -2.52 -23.438 -2.131 1 91.94 269 GLN B C 1
ATOM 4626 O O . GLN B 1 269 ? -3.49 -23.391 -2.891 1 91.94 269 GLN B O 1
ATOM 4631 N N . PHE B 1 270 ? -2.365 -24.344 -1.281 1 92.56 270 PHE B N 1
ATOM 4632 C CA . PHE B 1 270 ? -3.041 -25.625 -1.388 1 92.56 270 PHE B CA 1
ATOM 4633 C C . PHE B 1 270 ? -4.492 -25.516 -0.936 1 92.56 270 PHE B C 1
ATOM 4635 O O . PHE B 1 270 ? -5.371 -26.188 -1.484 1 92.56 270 PHE B O 1
ATOM 4642 N N . ASP B 1 271 ? -4.738 -24.688 0.042 1 90.12 271 ASP B N 1
ATOM 4643 C CA . ASP B 1 271 ? -6.109 -24.5 0.496 1 90.12 271 ASP B CA 1
ATOM 4644 C C . ASP B 1 271 ? -6.98 -23.906 -0.612 1 90.12 271 ASP B C 1
ATOM 4646 O O . ASP B 1 271 ? -8.07 -24.406 -0.891 1 90.12 271 ASP B O 1
ATOM 4650 N N . LEU B 1 272 ? -6.465 -22.938 -1.154 1 90.81 272 LEU B N 1
ATOM 4651 C CA . LEU B 1 272 ? -7.191 -22.297 -2.24 1 90.81 272 LEU B CA 1
ATOM 4652 C C . LEU B 1 272 ? -7.344 -23.234 -3.43 1 90.81 272 LEU B C 1
ATOM 4654 O O . LEU B 1 272 ? -8.398 -23.266 -4.07 1 90.81 272 LEU B O 1
ATOM 4658 N N . LEU B 1 273 ? -6.32 -23.969 -3.713 1 94.81 273 LEU B N 1
ATOM 4659 C CA . LEU B 1 273 ? -6.355 -24.953 -4.793 1 94.81 273 LEU B CA 1
ATOM 4660 C C . LEU B 1 273 ? -7.488 -25.953 -4.578 1 94.81 273 LEU B C 1
ATOM 4662 O O . LEU B 1 273 ? -8.234 -26.25 -5.512 1 94.81 273 LEU B O 1
ATOM 4666 N N . SER B 1 274 ? -7.621 -26.391 -3.373 1 93.31 274 SER B N 1
ATOM 4667 C CA . SER B 1 274 ? -8.664 -27.344 -3.047 1 93.31 274 SER B CA 1
ATOM 4668 C C . SER B 1 274 ? -10.055 -26.75 -3.266 1 93.31 274 SER B C 1
ATOM 4670 O O . SER B 1 274 ? -10.938 -27.406 -3.82 1 93.31 274 SER B O 1
ATOM 4672 N N . ILE B 1 275 ? -10.219 -25.562 -2.881 1 89.44 275 ILE B N 1
ATOM 4673 C CA . ILE B 1 275 ? -11.492 -24.859 -3.037 1 89.44 275 ILE B CA 1
ATOM 4674 C C . ILE B 1 275 ? -11.82 -24.719 -4.523 1 89.44 275 ILE B C 1
ATOM 4676 O O . ILE B 1 275 ? -12.945 -25.016 -4.941 1 89.44 275 ILE B O 1
ATOM 4680 N N . LEU B 1 276 ? -10.867 -24.359 -5.293 1 92.5 276 LEU B N 1
ATOM 4681 C CA . LEU B 1 276 ? -11.102 -24.094 -6.707 1 92.5 276 LEU B CA 1
ATOM 4682 C C . LEU B 1 276 ? -11.289 -25.391 -7.484 1 92.5 276 LEU B C 1
ATOM 4684 O O . LEU B 1 276 ? -12.016 -25.422 -8.477 1 92.5 276 LEU B O 1
ATOM 4688 N N . LYS B 1 277 ? -10.648 -26.453 -7.051 1 93.06 277 LYS B N 1
ATOM 4689 C CA . LYS B 1 277 ? -10.898 -27.75 -7.652 1 93.06 277 LYS B CA 1
ATOM 4690 C C . LYS B 1 277 ? -12.359 -28.156 -7.48 1 93.06 277 LYS B C 1
ATOM 4692 O O . LYS B 1 277 ? -12.977 -28.672 -8.414 1 93.06 277 LYS B O 1
ATOM 4697 N N . THR B 1 278 ? -12.875 -27.875 -6.332 1 90.88 278 THR B N 1
ATOM 4698 C CA . THR B 1 278 ? -14.281 -28.156 -6.074 1 90.88 278 THR B CA 1
ATOM 4699 C C . THR B 1 278 ? -15.172 -27.281 -6.953 1 90.88 278 THR B C 1
ATOM 4701 O O . THR B 1 278 ? -16.219 -27.734 -7.43 1 90.88 278 THR B O 1
ATOM 4704 N N . GLU B 1 279 ? -14.773 -26.078 -7.086 1 89.38 279 GLU B N 1
ATOM 4705 C CA . GLU B 1 279 ? -15.508 -25.156 -7.953 1 89.38 279 GLU B CA 1
ATOM 4706 C C . GLU B 1 279 ? -15.531 -25.656 -9.391 1 89.38 279 GLU B C 1
ATOM 4708 O O . GLU B 1 279 ? -16.562 -25.594 -10.07 1 89.38 279 GLU B O 1
ATOM 4713 N N . VAL B 1 280 ? -14.445 -26.156 -9.891 1 91.12 280 VAL B N 1
ATOM 4714 C CA . VAL B 1 280 ? -14.352 -26.703 -11.25 1 91.12 280 VAL B CA 1
ATOM 4715 C C . VAL B 1 280 ? -15.281 -27.906 -11.398 1 91.12 280 VAL B C 1
ATOM 4717 O O . VAL B 1 280 ? -15.984 -28.031 -12.398 1 91.12 280 VAL B O 1
ATOM 4720 N N . GLU B 1 281 ? -15.281 -28.734 -10.43 1 89 281 GLU B N 1
ATOM 4721 C CA . GLU B 1 281 ? -16.156 -29.906 -10.453 1 89 281 GLU B CA 1
ATOM 4722 C C . GLU B 1 281 ? -17.625 -29.5 -10.461 1 89 281 GLU B C 1
ATOM 4724 O O . GLU B 1 281 ? -18.438 -30.141 -11.125 1 89 281 GLU B O 1
ATOM 4729 N N . LYS B 1 282 ? -17.859 -28.469 -9.82 1 88.5 282 LYS B N 1
ATOM 4730 C CA . LYS B 1 282 ? -19.234 -28.016 -9.688 1 88.5 282 LYS B CA 1
ATOM 4731 C C . LYS B 1 282 ? -19.734 -27.375 -10.977 1 88.5 282 LYS B C 1
ATOM 4733 O O . LYS B 1 282 ? -20.891 -27.578 -11.375 1 88.5 282 LYS B O 1
ATOM 4738 N N . TYR B 1 283 ? -18.891 -26.625 -11.562 1 87.06 283 TYR B N 1
ATOM 4739 C CA . TYR B 1 283 ? -19.375 -25.797 -12.656 1 87.06 283 TYR B CA 1
ATOM 4740 C C . TYR B 1 283 ? -18.906 -26.344 -14 1 87.06 283 TYR B C 1
ATOM 4742 O O . TYR B 1 283 ? -19.25 -25.797 -15.055 1 87.06 283 TYR B O 1
ATOM 4750 N N . SER B 1 284 ? -18.062 -27.25 -13.953 1 79.69 284 SER B N 1
ATOM 4751 C CA . SER B 1 284 ? -17.609 -27.844 -15.211 1 79.69 284 SER B CA 1
ATOM 4752 C C . SER B 1 284 ? -18.047 -29.297 -15.32 1 79.69 284 SER B C 1
ATOM 4754 O O . SER B 1 284 ? -18.375 -29.938 -14.32 1 79.69 284 SER B O 1
ATOM 4756 N N . ASN B 1 285 ? -18.156 -29.812 -16.516 1 70.19 285 ASN B N 1
ATOM 4757 C CA . ASN B 1 285 ? -18.531 -31.188 -16.781 1 70.19 285 ASN B CA 1
ATOM 4758 C C . ASN B 1 285 ? -17.328 -32.125 -16.703 1 70.19 285 ASN B C 1
ATOM 4760 O O . ASN B 1 285 ? -17.406 -33.281 -17.141 1 70.19 285 ASN B O 1
ATOM 4764 N N . TYR B 1 286 ? -16.203 -31.547 -16.266 1 65.81 286 TYR B N 1
ATOM 4765 C CA . TYR B 1 286 ? -15.047 -32.406 -16.219 1 65.81 286 TYR B CA 1
ATOM 4766 C C . TYR B 1 286 ? -14.461 -32.469 -14.812 1 65.81 286 TYR B C 1
ATOM 4768 O O . TYR B 1 286 ? -14.711 -31.578 -13.992 1 65.81 286 TYR B O 1
ATOM 4776 N N . ILE B 1 287 ? -14 -33.75 -14.398 1 61.09 287 ILE B N 1
ATOM 4777 C CA . ILE B 1 287 ? -13.336 -33.969 -13.117 1 61.09 287 ILE B CA 1
ATOM 4778 C C . ILE B 1 287 ? -11.852 -33.625 -13.25 1 61.09 287 ILE B C 1
ATOM 4780 O O . ILE B 1 287 ? -11.188 -34.094 -14.18 1 61.09 287 ILE B O 1
ATOM 4784 N N . VAL B 1 288 ? -11.344 -32.625 -12.531 1 60.22 288 VAL B N 1
ATOM 4785 C CA . VAL B 1 288 ? -9.914 -32.312 -12.523 1 60.22 288 VAL B CA 1
ATOM 4786 C C . VAL B 1 288 ? -9.25 -33 -11.32 1 60.22 288 VAL B C 1
ATOM 4788 O O . VAL B 1 288 ? -9.883 -33.156 -10.273 1 60.22 288 VAL B O 1
#

pLDDT: mean 91.96, std 6.94, range [48.06, 98.0]

Organism: NCBI:txid122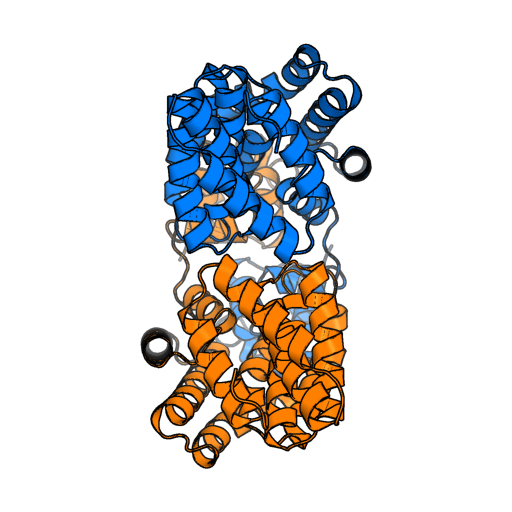4748

Solvent-accessible surface area (backbone atoms only — not comparable to full-atom values): 30445 Å² total; per-residue (Å²): 128,79,48,56,21,43,44,50,44,52,52,30,54,26,64,66,52,53,64,63,66,50,23,56,98,75,51,54,53,69,59,47,52,36,23,35,69,40,75,40,58,69,50,43,37,69,56,51,54,51,40,27,60,61,62,55,45,52,70,66,57,48,52,26,51,62,52,72,47,37,70,54,66,70,57,47,53,51,50,51,62,72,63,58,83,65,91,42,63,69,60,43,51,54,51,41,51,51,39,51,59,50,36,71,78,42,69,78,46,61,64,57,51,50,50,39,43,44,41,53,18,52,45,41,29,69,73,67,65,40,50,66,64,22,31,63,57,40,45,62,57,49,56,57,58,70,69,34,83,47,66,50,70,59,52,44,53,53,48,60,72,49,34,77,57,46,59,66,70,58,31,49,51,50,48,51,56,40,53,67,41,48,60,58,40,70,82,43,87,68,44,66,57,54,51,34,49,48,24,51,46,48,21,50,50,26,49,74,66,71,34,38,67,63,14,38,56,29,29,56,57,27,39,56,51,20,61,75,70,64,37,59,70,62,33,21,52,32,28,29,50,41,10,36,30,31,39,75,70,75,42,87,10,62,66,35,28,50,51,12,47,49,45,29,56,71,66,67,36,58,69,61,42,54,55,50,52,51,48,40,45,70,69,28,98,52,87,128,129,79,46,57,21,44,43,50,43,52,52,29,53,26,64,66,51,53,64,62,67,49,22,55,98,74,50,54,52,68,59,47,52,37,22,32,70,42,76,38,58,71,50,42,36,70,56,52,54,51,39,28,60,62,62,54,44,53,70,66,55,50,52,26,52,62,52,72,49,36,71,54,66,70,58,46,51,52,50,52,61,72,63,58,82,67,90,43,64,69,60,42,49,53,52,41,51,50,38,52,59,50,36,70,78,43,68,78,46,61,63,58,50,51,50,40,42,43,44,51,19,51,46,42,30,68,74,68,65,39,51,67,64,22,31,62,56,41,44,62,56,50,57,56,58,69,67,35,84,45,66,50,70,58,54,44,52,53,47,58,72,49,34,78,56,46,58,64,72,58,31,49,50,51,49,52,58,41,52,67,41,48,59,58,40,70,81,42,86,67,44,64,57,54,52,33,50,46,25,51,49,49,20,51,52,26,49,76,66,69,33,37,66,62,16,37,54,29,28,57,57,27,39,57,50,20,61,76,70,62,38,58,69,62,34,22,52,33,28,28,50,42,10,36,28,31,40,75,70,75,42,90,10,62,65,36,28,48,51,14,48,48,44,28,55,71,65,68,35,56,69,59,43,54,54,49,52,51,49,41,46,70,69,27,98,50,88,128

InterPro domains:
  IPR001387 Cro/C1-type, helix-turn-helix domain [PS50943] (8-62)
  IPR010982 Lambda repressor-like, DNA-binding domain superfamily [SSF47413] (3-64)
  IPR011990 Tetratricopeptide-like helical domain superfamily [G3DSA:1.25.40.10] (1-286)
  IPR011990 Tetratricopeptide-like helical domain superfamily [SSF48452] (195-264)
  IPR053163 HTH-type transcriptional regulator Rgg-like [PTHR37038] (1-285)

Radius of gyration: 25.85 Å; Cα contacts (8 Å, |Δi|>4): 715; chains: 2; bounding box: 66×66×51 Å

Secondary structure (DSSP, 8-state):
---HHHHHHHHHHHTT--HHHHHTTTS-HHHHHHHHTTSS---BHHHHHHHHHHTT--HHHHHHHHTTSS--HHHHHHHHHHT--S--HHHHHHHHHHHHHHHHH-TT-HHHHHHHHHHHHHHHHHHH--HHHHHHHHHHHHHHHHT-SS--HHHHHHHHHHGGGS-HHHHHHHHHHHHHHHGGGTTSTTHHHHHHHHHHHHHHHHHHTT-HHHHHHHHHHHHHHHHHHT-HHHHHHHHHHHHHHHHHTTS--HHHHHHHHHHHHHTT-HHHHHHHHHHHHHHSSS--/---HHHHHHHHHHHTT--HHHHHTTTS-HHHHHHHHHTSS---BHHHHHHHHHHTT--HHHHHHHHTTSS--HHHHHHHHHHT--S--HHHHHHHHHHHHHHHHH-TT-HHHHHHHHHHHHHHHHHHH--HHHHHHHHHHHHHHHHT-S---HHHHHHHHHHGGGS-HHHHHHHHHHHHHHHGGGTTSTTHHHHHHHHHHHHHHHHHHTT-HHHHHHHHHHHHHHHHHHT-HHHHHHHHHHHHHHHHHTTS--HHHHHHHHHHHHHTT-HHHHHHHHHHHHHHSSS--

Nearest PDB structures (foldseek):
  4ryk-assembly1_A-2  TM=7.848E-01  e=8.056E-08  Listeria monocytogenes EGD-e
  3sf4-assembly1_A  TM=4.447E-01  e=7.941E-02  Homo sapiens
  6hc2-assembly1_C  TM=4.526E-01  e=1.363E-01  Homo sapiens
  4a1s-assembly1_B  TM=4.700E-01  e=2.543E-01  Drosophila melanogaster
  5a7d-assembly2_E  TM=4.555E-01  e=3.131E-01  Drosophila melanogaster

Sequence (576 aa):
MNNYGETIKKIRVGKGFSQKYVSNNICTQGNFSKFELGENKDIKHSTLSEFLVRIETSYEEFRYIDNGYTMPLRDEIINNFYNQTYNNSEKLLQLQQSCISFLKEFPEDKLINKINIIIKSLAILANTNDIHYAKLLAEPIWEELSRRDNLYLSDIFLLNSILYIFPIETAVEMKTFAFRHIEKYKNFQNINRIKINFLINLSLLYLKNNDYNMALKQLENSIELCKIEKHFINLSICYIRKGICLNNMGKCGLYWSHKGMNMLEVLDQFDLLSILKTEVEKYSNYIVMNNYGETIKKIRVGKGFSQKYVSNNICTQGNFSKFELGENKDIKHSTLSEFLVRIETSYEEFRYIDNGYTMPLRDEIINNFYNQTYNNSEKLLQLQQSCISFLKEFPEDKLINKINIIIKSLAILANTNDIHYAKLLAEPIWEELSRRDNLYLSDIFLLNSILYIFPIETAVEMKTFAFRHIEKYKNFQNINRIKINFLINLSLLYLKNNDYNMALKQLENSIELCKIEKHFINLSICYIRKGICLNNMGKCGLYWSHKGMNMLEVLDQFDLLSILKTEVEKYSNYIV